Protein AF-A0A819Z743-F1 (afdb_monomer)

Secondary structure (DSSP, 8-state):
-------GGGS-GGGGGS-HHHHHHHHHHHHHHHHHHHHHHHSEEP--SSEEEEEEESTTS-HHHHHHHHHHHHH--EEEEEEEEPSS-SS--EEEEEEEEE--SSEEEEEEEEGGGPPPTTSHHHHHHHHHHHHHTSTTSEEEESS-HHHHTGGGGGG------S-EEEEHHHHHH-TTPPP--S-------------------S-----------TT-----SS-PPPPPHHHHHHHHHSEE---TTSSS-GGG-S-STT-TTTT---SSS---HHHHHHHHHHHHHHHHHHHHHHHHHHHHH-THHHHHHHS-PPP----HHHHHHHHHHHTSS--S----------------------------SS-SS--------SSSTTHHHHHHHHHHHHHHHHHHHHHHHHHHT-----EEEEEE-SSTT-HHHHHHHHHHTT-TT--EEEEEGGGTEEEEEESSHHHHHHHHHHHS--HHHHHHHHHHHHIIIIITTTS-HHHHHHHHHHHHHHHHHHHHHHHTT--S--HHHHHHHHHHHSS--

Sequence (545 aa):
MSRQTRSLSELPEYYFKLTTKQQRNWRKNTKKIQYNESLREQYAPYRPSSNIIRTHLHHQTSVETVEKLIKQAKETKIFIVDTEGQIGELINSGALIQIQFVDSINDSTIILIETNFLPAPQTTLFNKIKELCSIIFNNNNDIVSWGCVEKEFKEFHHLNLINIGNIIKYNLQFLFSNPNGKPITHPAREKREEATGCSFVCDTPGDDEFDDEFDYDDNEQPDKSNSVEPTSLQDAVVRTFNRFLDKSLTVNYWKCGIDLNLNTWRNKLFSRSRYDANIERQERNKRLQYAINDCTSVAELFFHMYPEKMNNYLITPEPEKPTSSNIIKKINNDLSDVSDDELPQIRTPRSNNNKQRTTHELIITTTQQEMNEIMSTTQPEQKQLQETTSTRKLTKQERQKIKNDKFRLKKKYKPSFQNYIRRPIYYKYDYKKIRSQLMDDNITTSHQIKINDNNDEVSIGFKSNELKERAKLRITPDSIEHMHGHVFIYYHVGFITQHDQILVIQITQRLLTTPKLYIQQFVDGTNLNECETMQTQLPNTFHHL

Nearest PDB structures (foldseek):
  8gd7-assembly1_A  TM=5.134E-01  e=6.502E-04  Homo sapiens
  6xbu-assembly1_A  TM=5.123E-01  e=8.724E-04  Homo sapiens
  2e5j-assembly1_A  TM=7.105E-01  e=3.088E+00  Homo sapiens
  6z3b-assembly1_B  TM=3.374E-01  e=2.745E+00  Mediterraneibacter gnavus

Foldseek 3Di:
DDPPDPDPVPDDPCLVVDDPVVNVVVVVVVVVVVVLVVLPVQFAADDFQADEAEAEAFPPDDLVVLVVLLVLLLLAAEKFKAWAWAPDDPQTATAWIWIWGCQAPHYIYIYIYGPLGHDDCPDPSNVSLLSSQCSNLDQRHEYEYCADPCVRCVNVVVVVSHDNDNHHYHHVLVCVLCVPDDPPVPPPPPPPDPPDPDDDPPPDDDDPPPPVPPPPPPPDDDPPPDDRDRDDLQNLCCVQPVHGQRPPPSHDRSNCPLDVVVVSLVPDDPDPDDRDPVVSNVVSVVVVSNSVSNRSSSVVSVCVVPVVVNVVNVPPPPPPPPDVVNVVVVVVVVPPDDDDDDDDDDDDDDDDDDDDDDDDDDDDDDDDPPPDPDDDDDDDDPPPPVVVVVVVVVVVVVVVVVVVVVVVVCVVPLDDFPQKDKDAAPPLDDPPVVQVVCVVLVNPAQSDWDQDNVVNMIITGDPDNVSSVVSVVSPPDPPVVVVVVVVVVVCPPPDPPDDDPVVVVVVVVVVVVVVVVVVVVVVVDDDDDCPVVVVVVVVVVVVPD

Radius of gyration: 34.97 Å; Cα contacts (8 Å, |Δi|>4): 464; chains: 1; bounding box: 100×86×84 Å

Organism: NCBI:txid433720

Solvent-accessible surface area (backbone atoms only — not comparable to full-atom values): 34038 Å² total; per-residue (Å²): 134,83,84,81,74,77,58,82,85,76,58,62,77,68,57,78,76,45,53,74,68,54,41,53,51,49,54,54,51,52,51,51,49,52,49,52,52,54,39,54,75,74,25,55,73,59,71,75,91,42,51,71,47,80,45,72,45,34,57,86,47,55,58,68,59,48,51,52,50,37,56,51,43,73,76,37,49,46,37,31,46,40,65,41,55,43,76,91,56,98,64,68,41,43,15,37,39,39,39,34,39,55,69,52,89,57,39,30,41,36,39,39,37,31,57,79,44,50,44,60,80,88,38,72,56,30,49,46,53,34,51,38,38,51,58,58,47,26,55,88,21,41,41,34,24,51,55,58,63,72,67,64,46,57,41,42,58,91,69,74,44,74,64,89,61,79,42,47,74,43,41,47,33,61,47,70,52,36,77,83,55,72,77,77,84,58,74,72,72,72,75,70,70,86,84,64,93,68,90,72,87,73,93,69,94,78,82,87,79,82,68,88,68,81,77,73,60,88,85,68,68,71,86,74,83,74,72,70,70,76,54,52,71,48,57,52,41,32,73,74,71,58,22,23,56,79,68,85,67,79,82,38,82,41,68,61,54,58,66,72,87,73,52,59,63,82,83,50,70,87,47,103,64,72,81,52,72,65,61,53,51,50,53,30,52,51,52,48,51,40,56,51,48,55,43,46,49,47,47,53,51,48,43,70,76,36,57,68,74,53,59,74,60,70,56,66,74,71,72,74,73,75,52,69,72,59,51,52,58,50,52,69,66,69,68,80,78,78,80,95,77,88,87,82,92,80,87,85,85,82,87,82,89,80,91,80,87,80,90,84,90,88,90,86,85,89,88,89,84,86,86,87,85,89,86,86,86,90,83,92,78,84,76,65,66,66,64,61,54,56,60,58,52,56,54,52,56,52,52,50,49,52,52,51,51,54,51,50,49,54,62,73,68,48,82,81,58,87,33,66,49,77,41,80,56,91,62,92,85,44,70,66,58,55,50,47,52,33,43,75,59,69,48,82,70,70,76,38,79,44,80,37,81,92,71,46,29,35,38,41,22,19,94,41,64,67,59,40,55,58,47,51,67,56,68,58,69,75,61,64,62,62,53,52,53,54,56,50,52,59,48,73,75,62,52,73,86,76,56,62,70,68,60,56,51,52,53,50,54,48,64,64,45,53,59,55,53,52,53,53,51,62,73,68,68,69,82,91,81,62,76,66,58,57,73,62,46,61,64,60,62,66,75,79,113

Mean predicted aligned error: 18.96 Å

pLDDT: mean 70.61, std 23.31, range [27.66, 98.69]

Structure (mmCIF, N/CA/C/O backbone):
data_AF-A0A819Z743-F1
#
_entry.id   AF-A0A819Z743-F1
#
loop_
_atom_site.group_PDB
_atom_site.id
_atom_site.type_symbol
_atom_site.label_atom_id
_atom_site.label_alt_id
_atom_site.label_comp_id
_atom_site.label_asym_id
_atom_site.label_entity_id
_atom_site.label_seq_id
_atom_site.pdbx_PDB_ins_code
_atom_site.Cartn_x
_atom_site.Cartn_y
_atom_site.Cartn_z
_atom_site.occupancy
_atom_site.B_iso_or_equiv
_atom_site.auth_seq_id
_atom_site.auth_comp_id
_atom_site.auth_asym_id
_atom_site.auth_atom_id
_atom_site.pdbx_PDB_model_num
ATOM 1 N N . MET A 1 1 ? 14.059 -30.498 -6.594 1.00 44.25 1 MET A N 1
ATOM 2 C CA . MET A 1 1 ? 13.773 -29.729 -7.826 1.00 44.25 1 MET A CA 1
ATOM 3 C C . MET A 1 1 ? 15.047 -29.592 -8.650 1.00 44.25 1 MET A C 1
ATOM 5 O O . MET A 1 1 ? 15.997 -28.971 -8.185 1.00 44.25 1 MET A O 1
ATOM 9 N N . SER A 1 2 ? 15.107 -30.204 -9.835 1.00 38.09 2 SER A N 1
ATOM 10 C CA . SER A 1 2 ? 16.225 -30.042 -10.775 1.00 38.09 2 SER A CA 1
ATOM 11 C C . SER A 1 2 ? 16.252 -28.607 -11.302 1.00 38.09 2 SER A C 1
ATOM 13 O O . SER A 1 2 ? 15.243 -28.128 -11.820 1.00 38.09 2 SER A O 1
ATOM 15 N N . ARG A 1 3 ? 17.387 -27.905 -11.188 1.00 44.53 3 ARG A N 1
ATOM 16 C CA . ARG A 1 3 ? 17.562 -26.580 -11.801 1.00 44.53 3 ARG A CA 1
ATOM 17 C C . ARG A 1 3 ? 17.529 -26.738 -13.323 1.00 44.53 3 ARG A C 1
ATOM 19 O O . ARG A 1 3 ? 18.558 -27.027 -13.921 1.00 44.53 3 ARG A O 1
ATOM 26 N N . GLN A 1 4 ? 16.368 -26.549 -13.949 1.00 57.16 4 GLN A N 1
ATOM 27 C CA . GLN A 1 4 ? 16.292 -26.370 -15.397 1.00 57.16 4 GLN A CA 1
ATOM 28 C C . GLN A 1 4 ? 17.042 -25.082 -15.750 1.00 57.16 4 GLN A C 1
ATOM 30 O O . GLN A 1 4 ? 16.576 -23.965 -15.517 1.00 57.16 4 GLN A O 1
ATOM 35 N N . THR A 1 5 ? 18.260 -25.229 -16.258 1.00 63.09 5 THR A N 1
ATOM 36 C CA . THR A 1 5 ? 18.993 -24.132 -16.879 1.00 63.09 5 THR A CA 1
ATOM 37 C C . THR A 1 5 ? 18.354 -23.880 -18.235 1.00 63.09 5 THR A C 1
ATOM 39 O O . THR A 1 5 ? 18.540 -24.684 -19.146 1.00 63.09 5 THR A O 1
ATOM 42 N N . ARG A 1 6 ? 17.582 -22.792 -18.370 1.00 67.31 6 ARG A N 1
ATOM 43 C CA . ARG A 1 6 ? 17.106 -22.343 -19.686 1.00 67.31 6 ARG A CA 1
ATOM 44 C C . ARG A 1 6 ? 18.287 -22.245 -20.642 1.00 67.31 6 ARG A C 1
ATOM 46 O O . ARG A 1 6 ? 19.316 -21.660 -20.286 1.00 67.31 6 ARG A O 1
ATOM 53 N N . SER A 1 7 ? 18.127 -22.820 -21.828 1.00 78.38 7 SER A N 1
ATOM 54 C CA . SER A 1 7 ? 19.129 -22.714 -22.881 1.00 78.38 7 SER A CA 1
ATOM 55 C C . SER A 1 7 ? 19.359 -21.237 -23.210 1.00 78.38 7 SER A C 1
ATOM 57 O O . SER A 1 7 ? 18.413 -20.452 -23.288 1.00 78.38 7 SER A O 1
ATOM 59 N N . LEU A 1 8 ? 20.618 -20.845 -23.432 1.00 75.94 8 LEU A N 1
ATOM 60 C CA . LEU A 1 8 ? 20.966 -19.487 -23.877 1.00 75.94 8 LEU A CA 1
ATOM 61 C C . LEU A 1 8 ? 20.253 -19.103 -25.186 1.00 75.94 8 LEU A C 1
ATOM 63 O O . LEU A 1 8 ? 20.073 -17.915 -25.441 1.00 75.94 8 LEU A O 1
ATOM 67 N N . SER A 1 9 ? 19.811 -20.092 -25.970 1.00 79.69 9 SER A N 1
ATOM 68 C CA . SER A 1 9 ? 19.040 -19.904 -27.203 1.00 79.69 9 SER A CA 1
ATOM 69 C C . SER A 1 9 ? 17.601 -19.412 -26.989 1.00 79.69 9 SER A C 1
ATOM 71 O O . SER A 1 9 ? 16.976 -18.981 -27.948 1.00 79.69 9 SER A O 1
ATOM 73 N N . GLU A 1 10 ? 17.060 -19.462 -25.768 1.00 86.25 10 GLU A N 1
ATOM 74 C CA . GLU A 1 10 ? 15.682 -19.033 -25.456 1.00 86.25 10 GLU A CA 1
ATOM 75 C C . GLU A 1 10 ? 15.589 -17.570 -24.986 1.00 86.25 10 GLU A C 1
ATOM 77 O O . GLU A 1 10 ? 14.507 -17.081 -24.651 1.00 86.25 10 GLU A O 1
ATOM 82 N N . LEU A 1 11 ? 16.718 -16.860 -24.897 1.00 88.94 11 LEU A N 1
ATOM 83 C CA . LEU A 1 11 ? 16.730 -15.461 -24.478 1.00 88.94 11 LEU A CA 1
ATOM 84 C C . LEU A 1 11 ? 16.391 -14.547 -25.666 1.00 88.94 11 LEU A C 1
ATOM 86 O O . LEU A 1 11 ? 16.956 -14.722 -26.745 1.00 88.94 11 LEU A O 1
ATOM 90 N N . PRO A 1 12 ? 15.510 -13.545 -25.489 1.00 88.69 12 PRO A N 1
ATOM 91 C CA . PRO A 1 12 ? 15.138 -12.650 -26.577 1.00 88.69 12 PRO A CA 1
ATOM 92 C C . PRO A 1 12 ? 16.339 -11.810 -27.030 1.00 88.69 12 PRO A C 1
ATOM 94 O O . PRO A 1 12 ? 17.154 -11.395 -26.210 1.00 88.69 12 PRO A O 1
ATOM 97 N N . GLU A 1 13 ? 16.434 -11.495 -28.322 1.00 89.50 13 GLU A N 1
ATOM 98 C CA . GLU A 1 13 ? 17.623 -10.867 -28.926 1.00 89.50 13 GLU A CA 1
ATOM 99 C C . GLU A 1 13 ? 18.039 -9.544 -28.247 1.00 89.50 13 GLU A C 1
ATOM 101 O O . GLU A 1 13 ? 19.226 -9.257 -28.073 1.00 89.50 13 GLU A O 1
ATOM 106 N N . TYR A 1 14 ? 17.070 -8.749 -27.776 1.00 89.56 14 TYR A N 1
ATOM 107 C CA . TYR A 1 14 ? 17.351 -7.493 -27.073 1.00 89.56 14 TYR A CA 1
ATOM 108 C C . TYR A 1 14 ? 18.075 -7.697 -25.733 1.00 89.56 14 TYR A C 1
ATOM 110 O O . TYR A 1 14 ? 18.752 -6.781 -25.271 1.00 89.56 14 TYR A O 1
ATOM 118 N N . TYR A 1 15 ? 17.970 -8.877 -25.109 1.00 91.88 15 TYR A N 1
ATOM 119 C CA . TYR A 1 15 ? 18.638 -9.190 -23.844 1.00 91.88 15 TYR A CA 1
ATOM 120 C C . TYR A 1 15 ? 20.160 -9.038 -23.966 1.00 91.88 15 TYR A C 1
ATOM 122 O O . TYR A 1 15 ? 20.806 -8.502 -23.066 1.00 91.88 15 TYR A O 1
ATOM 130 N N . PHE A 1 16 ? 20.731 -9.437 -25.106 1.00 91.44 16 PHE A N 1
ATOM 131 C CA . PHE A 1 16 ? 22.169 -9.339 -25.367 1.00 91.44 16 PHE A CA 1
ATOM 132 C C . PHE A 1 16 ? 22.648 -7.895 -25.574 1.00 91.44 16 PHE A C 1
ATOM 134 O O . PHE A 1 16 ? 23.840 -7.627 -25.451 1.00 91.44 16 PHE A O 1
ATOM 141 N N . LYS A 1 17 ? 21.726 -6.956 -25.825 1.00 92.44 17 LYS A N 1
ATOM 142 C CA . LYS A 1 17 ? 22.008 -5.515 -25.937 1.00 92.44 17 LYS A CA 1
ATOM 143 C C . LYS A 1 17 ? 21.979 -4.798 -24.577 1.00 92.44 17 LYS A C 1
ATOM 145 O O . LYS A 1 17 ? 22.371 -3.638 -24.495 1.00 92.44 17 LYS A O 1
ATOM 150 N N . LEU A 1 18 ? 21.515 -5.462 -23.512 1.00 90.62 18 LEU A N 1
ATOM 151 C CA . LEU A 1 18 ? 21.447 -4.901 -22.159 1.00 90.62 18 LEU A CA 1
ATOM 152 C C . LEU A 1 18 ? 22.815 -4.927 -21.461 1.00 90.62 18 LEU A C 1
ATOM 154 O O . LEU A 1 18 ? 23.606 -5.852 -21.654 1.00 90.62 18 LEU A O 1
ATOM 158 N N . THR A 1 19 ? 23.059 -3.968 -20.563 1.00 92.25 19 THR A N 1
ATOM 159 C CA . THR A 1 19 ? 24.231 -3.991 -19.669 1.00 92.25 19 THR A CA 1
ATOM 160 C C . THR A 1 19 ? 24.173 -5.182 -18.706 1.00 92.25 19 THR A C 1
ATOM 162 O O . THR A 1 19 ? 23.094 -5.674 -18.381 1.00 92.25 19 THR A O 1
ATO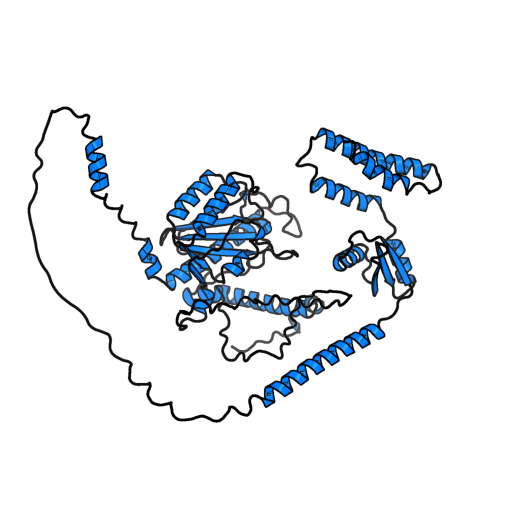M 165 N N . THR A 1 20 ? 25.309 -5.618 -18.153 1.00 90.31 20 THR A N 1
ATOM 166 C CA . THR A 1 20 ? 25.361 -6.740 -17.191 1.00 90.31 20 THR A CA 1
ATOM 167 C C . THR A 1 20 ? 24.422 -6.546 -15.990 1.00 90.31 20 THR A C 1
ATOM 169 O O . THR A 1 20 ? 23.771 -7.493 -15.543 1.00 90.31 20 THR A O 1
ATOM 172 N N . LYS A 1 21 ? 24.288 -5.307 -15.489 1.00 89.62 21 LYS A N 1
ATOM 173 C CA . LYS A 1 21 ? 23.361 -4.952 -14.397 1.00 89.62 21 LYS A CA 1
ATOM 174 C C . LYS A 1 21 ? 21.901 -5.121 -14.830 1.00 89.62 21 LYS A C 1
ATOM 176 O O . LYS A 1 21 ? 21.124 -5.771 -14.132 1.00 89.62 21 LYS A O 1
ATOM 181 N N . GLN A 1 22 ? 21.545 -4.609 -16.008 1.00 87.62 22 GLN A N 1
ATOM 182 C CA . GLN A 1 22 ? 20.205 -4.763 -16.588 1.00 87.62 22 GLN A CA 1
ATOM 183 C C . GLN A 1 22 ? 19.868 -6.233 -16.862 1.00 87.62 22 GLN A C 1
ATOM 185 O O . GLN A 1 22 ? 18.775 -6.679 -16.536 1.00 87.62 22 GLN A O 1
ATOM 190 N N . GLN A 1 23 ? 20.821 -7.005 -17.378 1.00 88.88 23 GLN A N 1
ATOM 191 C CA . GLN A 1 23 ? 20.703 -8.444 -17.592 1.00 88.88 23 GLN A CA 1
ATOM 192 C C . GLN A 1 23 ? 20.433 -9.211 -16.288 1.00 88.88 23 GLN A C 1
ATOM 194 O O . GLN A 1 23 ? 19.516 -10.035 -16.225 1.00 88.88 23 GLN A O 1
ATOM 199 N N . ARG A 1 24 ? 21.184 -8.918 -15.213 1.00 89.44 24 ARG A N 1
ATOM 200 C CA . ARG A 1 24 ? 20.967 -9.511 -13.879 1.00 89.44 24 ARG A CA 1
ATOM 201 C C . ARG A 1 24 ? 19.571 -9.183 -13.348 1.00 89.44 24 ARG A C 1
ATOM 203 O O . ARG A 1 24 ? 18.883 -10.084 -12.869 1.00 89.44 24 ARG A O 1
ATOM 210 N N . ASN A 1 25 ? 19.145 -7.926 -13.462 1.00 85.19 25 ASN A N 1
ATOM 211 C CA . ASN A 1 25 ? 17.813 -7.486 -13.039 1.00 85.19 25 ASN A CA 1
ATOM 212 C C . ASN A 1 25 ? 16.708 -8.148 -13.868 1.00 85.19 25 ASN A C 1
ATOM 214 O O . ASN A 1 25 ? 15.745 -8.655 -13.301 1.00 85.19 25 ASN A O 1
ATOM 218 N N . TRP A 1 26 ? 16.883 -8.238 -15.188 1.00 88.62 26 TRP A N 1
ATOM 219 C CA . TRP A 1 26 ? 15.945 -8.919 -16.076 1.00 88.62 26 TRP A CA 1
ATOM 220 C C . TRP A 1 26 ? 15.785 -10.393 -15.698 1.00 88.62 26 TRP A C 1
ATOM 222 O O . TRP A 1 26 ? 14.660 -10.865 -15.559 1.00 88.62 26 TRP A O 1
ATOM 232 N N . ARG A 1 27 ? 16.886 -11.117 -15.442 1.00 89.19 27 ARG A N 1
ATOM 233 C CA . ARG A 1 27 ? 16.828 -12.522 -14.994 1.00 89.19 27 ARG A CA 1
ATOM 234 C C . ARG A 1 27 ? 16.106 -12.666 -13.656 1.00 89.19 27 ARG A C 1
ATOM 236 O O . ARG A 1 27 ? 15.300 -13.579 -13.506 1.00 89.19 27 ARG A O 1
ATOM 243 N N . LYS A 1 28 ? 16.385 -11.782 -12.690 1.00 88.06 28 LYS A N 1
ATOM 244 C CA . LYS A 1 28 ? 15.701 -11.775 -11.386 1.00 88.06 28 LYS A CA 1
ATOM 245 C C . LYS A 1 28 ? 14.195 -11.550 -11.553 1.00 88.06 28 LYS A C 1
ATOM 247 O O . LYS A 1 28 ? 13.414 -12.332 -11.025 1.00 88.06 28 LYS A O 1
ATOM 252 N N . ASN A 1 29 ? 13.798 -10.542 -12.326 1.00 84.38 29 ASN A N 1
ATOM 253 C CA . ASN A 1 29 ? 12.389 -10.226 -12.565 1.00 84.38 29 ASN A CA 1
ATOM 254 C C . ASN A 1 29 ? 11.681 -11.340 -13.340 1.00 84.38 29 ASN A C 1
ATOM 256 O O . ASN A 1 29 ? 10.586 -11.736 -12.969 1.00 84.38 29 ASN A O 1
ATOM 260 N N . THR A 1 30 ? 12.333 -11.912 -14.351 1.00 86.88 30 THR A N 1
ATOM 261 C CA . THR A 1 30 ? 11.787 -13.031 -15.131 1.00 86.88 30 THR A CA 1
ATOM 262 C C . THR A 1 30 ? 11.536 -14.256 -14.254 1.00 86.88 30 THR A C 1
ATOM 264 O O . THR A 1 30 ? 10.489 -14.881 -14.373 1.00 86.88 30 THR A O 1
ATOM 267 N N . LYS A 1 31 ? 12.451 -14.574 -13.326 1.00 89.00 31 LYS A N 1
ATOM 268 C CA . LYS A 1 31 ? 12.237 -15.647 -12.343 1.00 89.00 31 LYS A CA 1
ATOM 269 C C . LYS A 1 31 ? 11.065 -15.353 -11.407 1.00 89.00 31 LYS A C 1
ATOM 271 O O . LYS A 1 31 ? 10.288 -16.257 -11.142 1.00 89.00 31 LYS A O 1
ATOM 276 N N . LYS A 1 32 ? 10.918 -14.108 -10.937 1.00 88.25 32 LYS A N 1
ATOM 277 C CA . LYS A 1 32 ? 9.764 -13.697 -10.118 1.00 88.25 32 LYS A CA 1
ATOM 278 C C . LYS A 1 32 ? 8.444 -13.833 -10.882 1.00 88.25 32 LYS A C 1
ATOM 280 O O . LYS A 1 32 ? 7.481 -14.337 -10.327 1.00 88.25 32 LYS A O 1
ATOM 285 N N . ILE A 1 33 ? 8.415 -13.434 -12.155 1.00 87.00 33 ILE A N 1
ATOM 286 C CA . ILE A 1 33 ? 7.234 -13.582 -13.019 1.00 87.00 33 ILE A CA 1
ATOM 287 C C . ILE A 1 33 ? 6.896 -15.063 -13.200 1.00 87.00 33 ILE A C 1
ATOM 289 O O . ILE A 1 33 ? 5.765 -15.451 -12.961 1.00 87.00 33 ILE A O 1
ATOM 293 N N . GLN A 1 34 ? 7.873 -15.903 -13.550 1.00 90.19 34 GLN A N 1
ATOM 294 C CA . GLN A 1 34 ? 7.658 -17.350 -13.687 1.00 90.19 34 GLN A CA 1
ATOM 295 C C . GLN A 1 34 ? 7.161 -17.991 -12.396 1.00 90.19 34 GLN A C 1
ATOM 297 O O . GLN A 1 34 ? 6.285 -18.845 -12.441 1.00 90.19 34 GLN A O 1
ATOM 302 N N . TYR A 1 35 ? 7.715 -17.575 -11.258 1.00 91.69 35 TYR A N 1
ATOM 303 C CA . TYR A 1 35 ? 7.264 -18.035 -9.955 1.00 91.69 35 TYR A CA 1
ATOM 304 C C . TYR A 1 35 ? 5.800 -17.650 -9.710 1.00 91.69 35 TYR A C 1
ATOM 306 O O . TYR A 1 35 ? 4.987 -18.528 -9.436 1.00 91.69 35 TYR A O 1
ATOM 314 N N . ASN A 1 36 ? 5.439 -16.381 -9.931 1.00 90.31 36 ASN A N 1
ATOM 315 C CA . ASN A 1 36 ? 4.053 -15.918 -9.849 1.00 90.31 36 ASN A CA 1
ATOM 316 C C . ASN A 1 36 ? 3.116 -16.715 -10.768 1.00 90.31 36 ASN A C 1
ATOM 318 O O . ASN A 1 36 ? 2.070 -17.154 -10.307 1.00 90.31 36 ASN A O 1
ATOM 322 N N . GLU A 1 37 ? 3.484 -16.935 -12.034 1.00 92.12 37 GLU A N 1
ATOM 323 C CA . GLU A 1 37 ? 2.665 -17.733 -12.960 1.00 92.12 37 GLU A CA 1
ATOM 324 C C . GLU A 1 37 ? 2.521 -19.182 -12.480 1.00 92.12 37 GLU A C 1
ATOM 326 O O . GLU A 1 37 ? 1.418 -19.717 -12.470 1.00 92.12 37 GLU A O 1
ATOM 331 N N . SER A 1 38 ? 3.600 -19.797 -11.981 1.00 95.25 38 SER A N 1
ATOM 332 C CA . SER A 1 38 ? 3.536 -21.166 -11.458 1.00 95.25 38 SER A CA 1
ATOM 333 C C . SER A 1 38 ? 2.614 -21.293 -10.243 1.00 95.25 38 SER A C 1
ATOM 335 O O . SER A 1 38 ? 1.888 -22.275 -10.124 1.00 95.25 38 SER A O 1
ATOM 337 N N . LEU A 1 39 ? 2.590 -20.287 -9.361 1.00 94.81 39 LEU A N 1
ATOM 338 C CA . LEU A 1 39 ? 1.661 -20.251 -8.234 1.00 94.81 39 LEU A CA 1
ATOM 339 C C . LEU A 1 39 ? 0.224 -19.984 -8.702 1.00 94.81 39 LEU A C 1
ATOM 341 O O . LEU A 1 39 ? -0.706 -20.588 -8.174 1.00 94.81 39 LEU A O 1
ATOM 345 N N . ARG A 1 40 ? 0.035 -19.117 -9.703 1.00 95.81 40 ARG A N 1
ATOM 346 C CA . ARG A 1 40 ? -1.276 -18.827 -10.302 1.00 95.81 40 ARG A CA 1
ATOM 347 C C . ARG A 1 40 ? -1.912 -20.071 -10.928 1.00 95.81 40 ARG A C 1
ATOM 349 O O . ARG A 1 40 ? -3.123 -20.233 -10.841 1.00 95.81 40 ARG A O 1
ATOM 356 N N . GLU A 1 41 ? -1.112 -20.932 -11.552 1.00 96.75 41 GLU A N 1
ATOM 357 C CA . GLU A 1 41 ? -1.570 -22.206 -12.122 1.00 96.75 41 GLU A CA 1
ATOM 358 C C . GLU A 1 41 ? -1.926 -23.242 -11.042 1.00 96.75 41 GLU A C 1
ATOM 360 O O . GLU A 1 41 ? -2.831 -24.050 -11.239 1.00 96.75 41 GLU A O 1
ATOM 365 N N . GLN A 1 42 ? -1.222 -23.230 -9.905 1.00 97.81 42 GLN A N 1
ATOM 366 C CA . GLN A 1 42 ? -1.363 -24.243 -8.850 1.00 97.81 42 GLN A CA 1
ATOM 367 C C . GLN A 1 42 ? -2.438 -23.912 -7.809 1.00 97.81 42 GLN A C 1
ATOM 369 O O . GLN A 1 42 ? -3.054 -24.826 -7.260 1.00 97.81 42 GLN A O 1
ATOM 374 N N . TYR A 1 43 ? -2.666 -22.631 -7.516 1.00 97.62 43 TYR A N 1
ATOM 375 C CA . TYR A 1 43 ? -3.509 -22.196 -6.404 1.00 97.62 43 TYR A CA 1
ATOM 376 C C . TYR A 1 43 ? -4.636 -21.276 -6.875 1.00 97.62 43 TYR A C 1
ATOM 378 O O . TYR A 1 43 ? -4.466 -20.441 -7.761 1.00 97.62 43 TYR A O 1
ATOM 386 N N . ALA A 1 44 ? -5.800 -21.385 -6.231 1.00 97.81 44 ALA A N 1
ATOM 387 C CA . ALA A 1 44 ? -6.919 -20.483 -6.487 1.00 97.81 44 ALA A CA 1
ATOM 388 C C . ALA A 1 44 ? -6.544 -19.031 -6.128 1.00 97.81 44 ALA A C 1
ATOM 390 O O . ALA A 1 44 ? -5.805 -18.821 -5.163 1.00 97.81 44 ALA A O 1
ATOM 391 N N . PRO A 1 45 ? -7.060 -18.015 -6.846 1.00 97.69 45 PRO A N 1
ATOM 392 C CA . PRO A 1 45 ? -6.745 -16.624 -6.547 1.00 97.69 45 PRO A CA 1
ATOM 393 C C . PRO A 1 45 ? -7.213 -16.248 -5.138 1.00 97.69 45 PRO A C 1
ATOM 395 O O . PRO A 1 45 ? -8.314 -16.611 -4.716 1.00 97.69 45 PRO A O 1
ATOM 398 N N . TYR A 1 46 ? -6.384 -15.488 -4.428 1.00 97.94 46 TYR A N 1
ATOM 399 C CA . TYR A 1 46 ? -6.724 -14.941 -3.126 1.00 97.94 46 TYR A CA 1
ATOM 400 C C . TYR A 1 46 ? -7.936 -14.010 -3.241 1.00 97.94 46 TYR A C 1
ATOM 402 O O . TYR A 1 46 ? -8.026 -13.170 -4.141 1.00 97.94 46 TYR A O 1
ATOM 410 N N . ARG A 1 47 ? -8.877 -14.188 -2.315 1.00 96.50 47 ARG A N 1
ATOM 411 C CA . ARG A 1 47 ? -10.051 -13.341 -2.133 1.00 96.50 47 ARG A CA 1
ATOM 412 C C . ARG A 1 47 ? -10.225 -13.101 -0.634 1.00 96.50 47 ARG A C 1
ATOM 414 O O . ARG A 1 47 ? -10.200 -14.100 0.089 1.00 96.50 47 ARG A O 1
ATOM 421 N N . PRO A 1 48 ? -10.418 -11.848 -0.191 1.00 95.00 48 PRO A N 1
ATOM 422 C CA . PRO A 1 48 ? -10.674 -11.552 1.212 1.00 95.00 48 PRO A CA 1
ATOM 423 C C . PRO A 1 48 ? -11.902 -12.319 1.712 1.00 95.00 48 PRO A C 1
ATOM 425 O O . PRO A 1 48 ? -12.872 -12.484 0.965 1.00 95.00 48 PRO A O 1
ATOM 428 N N . SER A 1 49 ? -11.866 -12.801 2.952 1.00 92.69 49 SER A N 1
ATOM 429 C CA . SER A 1 49 ? -13.000 -13.467 3.596 1.00 92.69 49 SER A CA 1
ATOM 430 C C . SER A 1 49 ? -14.054 -12.486 4.101 1.00 92.69 49 SER A C 1
ATOM 432 O O . SER A 1 49 ? -15.221 -12.858 4.198 1.00 92.69 49 SER A O 1
ATOM 434 N N . SER A 1 50 ? -13.655 -11.257 4.431 1.00 90.44 50 SER A N 1
ATOM 435 C CA . SER A 1 50 ? -14.542 -10.216 4.948 1.00 90.44 50 SER A CA 1
ATOM 436 C C . SER A 1 50 ? -15.127 -9.335 3.842 1.00 90.44 50 SER A C 1
ATOM 438 O O . SER A 1 50 ? -14.571 -9.177 2.750 1.00 90.44 50 SER A O 1
ATOM 440 N N . ASN A 1 51 ? -16.267 -8.723 4.148 1.00 93.00 51 ASN A N 1
ATOM 441 C CA . ASN A 1 51 ? -16.834 -7.650 3.356 1.00 93.00 51 ASN A CA 1
ATOM 442 C C . ASN A 1 51 ? -15.980 -6.398 3.545 1.00 93.00 51 ASN A C 1
ATOM 444 O O . ASN A 1 51 ? -15.902 -5.827 4.634 1.00 93.00 51 ASN A O 1
ATOM 448 N N . ILE A 1 52 ? -15.344 -5.963 2.460 1.00 95.44 52 ILE A N 1
ATOM 449 C CA . ILE A 1 52 ? -14.487 -4.783 2.469 1.00 95.44 52 ILE A CA 1
ATOM 450 C C . ILE A 1 52 ? -15.260 -3.568 1.957 1.00 95.44 52 ILE A C 1
ATOM 452 O O . ILE A 1 52 ? -15.554 -3.457 0.760 1.00 95.44 52 ILE A O 1
ATOM 456 N N . ILE A 1 53 ? -15.528 -2.619 2.853 1.00 96.75 53 ILE A N 1
ATOM 457 C CA . ILE A 1 53 ? -15.936 -1.260 2.484 1.00 96.75 53 ILE A CA 1
ATOM 458 C C . ILE A 1 53 ? -14.684 -0.505 2.040 1.00 96.75 53 ILE A C 1
ATOM 460 O O . ILE A 1 53 ? -13.632 -0.600 2.662 1.00 96.75 53 ILE A O 1
ATOM 464 N N . ARG A 1 54 ? -14.772 0.223 0.927 1.00 96.69 54 ARG A N 1
ATOM 465 C CA . ARG A 1 54 ? -13.619 0.866 0.284 1.00 96.69 54 ARG A CA 1
ATOM 466 C C . ARG A 1 54 ? -13.837 2.365 0.232 1.00 96.69 54 ARG A C 1
ATOM 468 O O . ARG A 1 54 ? -14.848 2.799 -0.318 1.00 96.69 54 ARG A O 1
ATOM 475 N N . THR A 1 55 ? -12.875 3.130 0.736 1.00 97.94 55 THR A N 1
ATOM 476 C CA . THR A 1 55 ? -12.955 4.594 0.759 1.00 97.94 55 THR A CA 1
ATOM 477 C C . THR A 1 55 ? -11.655 5.214 0.260 1.00 97.94 55 THR A C 1
ATOM 479 O O . THR A 1 55 ? -10.586 4.965 0.813 1.00 97.94 55 THR A O 1
ATOM 482 N N . HIS A 1 56 ? -11.743 6.050 -0.775 1.00 98.06 56 HIS A N 1
ATOM 483 C CA . HIS A 1 56 ? -10.604 6.801 -1.305 1.00 98.06 56 HIS A CA 1
ATOM 484 C C . HIS A 1 56 ? -10.478 8.161 -0.602 1.00 98.06 56 HIS A C 1
ATOM 486 O O . HIS A 1 56 ? -11.464 8.891 -0.446 1.00 98.06 56 HIS A O 1
ATOM 492 N N . LEU A 1 57 ? -9.258 8.513 -0.184 1.00 98.12 57 LEU A N 1
ATOM 493 C CA . LEU A 1 57 ? -8.926 9.823 0.377 1.00 98.12 57 LEU A CA 1
ATOM 494 C C . LEU A 1 57 ? -8.041 10.613 -0.584 1.00 98.12 57 LEU A C 1
ATOM 496 O O . LEU A 1 57 ? -6.899 10.243 -0.860 1.00 98.12 57 LEU A O 1
ATOM 500 N N . HIS A 1 58 ? -8.590 11.726 -1.060 1.00 97.38 58 HIS A N 1
ATOM 501 C CA . HIS A 1 58 ? -7.971 12.671 -1.988 1.00 97.38 58 HIS A CA 1
ATOM 502 C C . HIS A 1 58 ? -8.725 14.017 -1.953 1.00 97.38 58 HIS A C 1
ATOM 504 O O . HIS A 1 58 ? -9.686 14.186 -1.205 1.00 97.38 58 HIS A O 1
ATOM 510 N N . HIS A 1 59 ? -8.344 14.986 -2.785 1.00 97.50 59 HIS A N 1
ATOM 511 C CA . HIS A 1 59 ? -8.892 16.347 -2.785 1.00 97.50 59 HIS A CA 1
ATOM 512 C C . HIS A 1 59 ? -10.388 16.456 -3.128 1.00 97.50 59 HIS A C 1
ATOM 514 O O . HIS A 1 59 ? -10.993 17.477 -2.817 1.00 97.50 59 HIS A O 1
ATOM 520 N N . GLN A 1 60 ? -10.990 15.436 -3.751 1.00 97.56 60 GLN A N 1
ATOM 521 C CA . GLN A 1 60 ? -12.436 15.392 -4.026 1.00 97.56 60 GLN A CA 1
ATOM 522 C C . GLN A 1 60 ? -13.250 14.727 -2.902 1.00 97.56 60 GLN A C 1
ATOM 524 O O . GLN A 1 60 ? -14.475 14.668 -2.985 1.00 97.56 60 GLN A O 1
ATOM 529 N N . THR A 1 61 ? -12.600 14.198 -1.862 1.00 98.06 61 THR A N 1
ATOM 530 C CA . THR A 1 61 ? -13.299 13.539 -0.754 1.00 98.06 61 THR A CA 1
ATOM 531 C C . THR A 1 61 ? -14.020 14.586 0.095 1.00 98.06 61 THR A C 1
ATOM 533 O O . THR A 1 61 ? -13.461 15.637 0.399 1.00 98.06 61 THR A O 1
ATOM 536 N N . SER A 1 62 ? -15.262 14.322 0.508 1.00 98.19 62 SER A N 1
ATOM 537 C CA . SER A 1 62 ? -15.982 15.253 1.381 1.00 98.19 62 SER A CA 1
ATOM 538 C C . SER A 1 62 ? -15.440 15.221 2.814 1.00 98.19 62 SER A C 1
ATOM 540 O O . SER A 1 62 ? -15.033 14.172 3.318 1.00 98.19 62 SER A O 1
ATOM 542 N N . VAL A 1 63 ? -15.493 16.365 3.505 1.00 98.56 63 VAL A N 1
ATOM 543 C CA . VAL A 1 63 ? -15.131 16.462 4.932 1.00 98.56 63 VAL A CA 1
ATOM 544 C C . VAL A 1 63 ? -15.974 15.503 5.779 1.00 98.56 63 VAL A C 1
ATOM 546 O O . VAL A 1 63 ? -15.424 14.798 6.616 1.00 98.56 63 VAL A O 1
ATOM 549 N N . GLU A 1 64 ? -17.272 15.391 5.486 1.00 98.56 64 GLU A N 1
ATOM 550 C CA . GLU A 1 64 ? -18.194 14.466 6.160 1.00 98.56 64 GLU A CA 1
ATOM 551 C C . GLU A 1 64 ? -17.727 13.002 6.068 1.00 98.56 64 GLU A C 1
ATOM 553 O O . GLU A 1 64 ? -17.819 12.250 7.037 1.00 98.56 64 GLU A O 1
ATOM 558 N N . THR A 1 65 ? -17.187 12.588 4.916 1.00 98.44 65 THR A N 1
ATOM 559 C CA . THR A 1 65 ? -16.648 11.229 4.747 1.00 98.44 65 THR A CA 1
ATOM 560 C C . THR A 1 65 ? -15.455 11.005 5.672 1.00 98.44 65 THR A C 1
ATOM 562 O O . THR A 1 65 ? -15.382 9.980 6.345 1.00 98.44 65 THR A O 1
ATOM 565 N N . VAL A 1 66 ? -14.542 11.978 5.762 1.00 98.69 66 VAL A N 1
ATOM 566 C CA . VAL A 1 66 ? -13.376 11.888 6.654 1.00 98.69 66 VAL A CA 1
ATOM 567 C C . VAL A 1 66 ? -13.798 11.910 8.124 1.00 98.69 66 VAL A C 1
ATOM 569 O O . VAL A 1 66 ? -13.236 11.174 8.926 1.00 98.69 66 VAL A O 1
ATOM 572 N N . GLU A 1 67 ? -14.821 12.679 8.493 1.00 98.62 67 GLU A N 1
ATOM 573 C CA . GLU A 1 67 ? -15.361 12.700 9.859 1.00 98.62 67 GLU A CA 1
ATOM 574 C C . GLU A 1 67 ? -16.000 11.366 10.266 1.00 98.62 67 GLU A C 1
ATOM 576 O O . GLU A 1 67 ? -15.800 10.911 11.396 1.00 98.62 67 GLU A O 1
ATOM 581 N N . LYS A 1 68 ? -16.698 10.692 9.342 1.00 98.31 68 LYS A N 1
ATOM 582 C CA . LYS A 1 68 ? -17.193 9.321 9.560 1.00 98.31 68 LYS A CA 1
ATOM 583 C C . LYS A 1 68 ? -16.039 8.350 9.811 1.00 98.31 68 LYS A C 1
ATOM 585 O O . LYS A 1 68 ? -16.090 7.593 10.777 1.00 98.31 68 LYS A O 1
ATOM 590 N N . LEU A 1 69 ? -14.975 8.433 9.010 1.00 98.38 69 LEU A N 1
ATOM 591 C CA . LEU A 1 69 ? -13.772 7.617 9.202 1.00 98.38 69 LEU A CA 1
ATOM 592 C C . LEU A 1 69 ? -13.055 7.943 10.517 1.00 98.38 69 LEU A C 1
ATOM 594 O O . LEU A 1 69 ? -12.564 7.036 11.172 1.00 98.38 69 LEU A O 1
ATOM 598 N N . ILE A 1 70 ? -13.023 9.207 10.946 1.00 98.44 70 ILE A N 1
ATOM 599 C CA . ILE A 1 70 ? -12.470 9.608 12.250 1.00 98.44 70 ILE A CA 1
ATOM 600 C C . ILE A 1 70 ? -13.256 8.964 13.391 1.00 98.44 70 ILE A C 1
ATOM 602 O O . ILE A 1 70 ? -12.654 8.468 14.342 1.00 98.44 70 ILE A O 1
ATOM 606 N N . LYS A 1 71 ? -14.593 8.970 13.318 1.00 97.62 71 LYS A N 1
ATOM 607 C CA . LYS A 1 71 ? -15.433 8.311 14.324 1.00 97.62 71 LYS A CA 1
ATOM 608 C C . LYS A 1 71 ? -15.120 6.814 14.389 1.00 97.62 71 LYS A C 1
ATOM 610 O O . LYS A 1 71 ? -14.853 6.303 15.469 1.00 97.62 71 LYS A O 1
ATOM 615 N N . GLN A 1 72 ? -15.062 6.158 13.236 1.00 96.38 72 GLN A N 1
ATOM 616 C CA . GLN A 1 72 ? -14.743 4.737 13.134 1.00 96.38 72 GLN A CA 1
ATOM 617 C C . GLN A 1 72 ? -13.321 4.413 13.627 1.00 96.38 72 GLN A C 1
ATOM 619 O O . GLN A 1 72 ? -13.119 3.466 14.383 1.00 96.38 72 GLN A O 1
ATOM 624 N N . ALA A 1 73 ? -12.332 5.245 13.292 1.00 96.69 73 ALA A N 1
ATOM 625 C CA . ALA A 1 73 ? -10.951 5.085 13.743 1.00 96.69 73 ALA A CA 1
ATOM 626 C C . ALA A 1 73 ? -10.806 5.216 15.267 1.00 96.69 73 ALA A C 1
ATOM 628 O O . ALA A 1 73 ? -9.927 4.590 15.843 1.00 96.69 73 ALA A O 1
ATOM 629 N N . LYS A 1 74 ? -11.663 5.997 15.940 1.00 96.00 74 LYS A N 1
ATOM 630 C CA . LYS A 1 74 ? -11.684 6.084 17.415 1.00 96.00 74 LYS A CA 1
ATOM 631 C C . LYS A 1 74 ? -12.212 4.811 18.080 1.00 96.00 74 LYS A C 1
ATOM 633 O O . LYS A 1 74 ? -11.884 4.555 19.234 1.00 96.00 74 LYS A O 1
ATOM 638 N N . GLU A 1 75 ? -13.037 4.050 17.371 1.00 94.31 75 GLU A N 1
ATOM 639 C CA . GLU A 1 75 ? -13.607 2.778 17.830 1.00 94.31 75 GLU A CA 1
ATOM 640 C C . GLU A 1 75 ? -12.703 1.586 17.448 1.00 94.31 75 GLU A C 1
ATOM 642 O O . GLU A 1 75 ? -12.779 0.520 18.058 1.00 94.31 75 GLU A O 1
ATOM 647 N N . THR A 1 76 ? -11.790 1.786 16.491 1.00 93.81 76 THR A N 1
ATOM 648 C CA . THR A 1 76 ? -10.852 0.777 15.984 1.00 93.81 76 THR A CA 1
ATOM 649 C C . THR A 1 76 ? -9.535 0.793 16.763 1.00 93.81 76 THR A C 1
ATOM 651 O O . THR A 1 76 ? -8.955 1.846 17.009 1.00 93.81 76 THR A O 1
ATOM 654 N N . LYS A 1 77 ? -9.020 -0.390 17.117 1.00 93.56 77 LYS A N 1
ATOM 655 C CA . LYS A 1 77 ? -7.749 -0.544 17.854 1.00 93.56 77 LYS A CA 1
ATOM 656 C C . LYS A 1 77 ? -6.620 -1.174 17.042 1.00 93.56 77 LYS A C 1
ATOM 658 O O . LYS A 1 77 ? -5.457 -0.931 17.350 1.00 93.56 77 LYS A O 1
ATOM 663 N N . ILE A 1 78 ? -6.950 -2.015 16.061 1.00 95.06 78 ILE A N 1
ATOM 664 C CA . ILE A 1 78 ? -5.975 -2.694 15.204 1.00 95.06 78 ILE A CA 1
ATO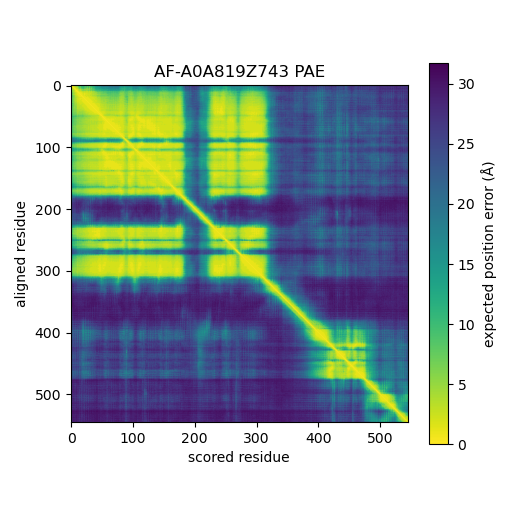M 665 C C . ILE A 1 78 ? -6.103 -2.120 13.800 1.00 95.06 78 ILE A C 1
ATOM 667 O O . ILE A 1 78 ? -7.187 -2.140 13.215 1.00 95.06 78 ILE A O 1
ATOM 671 N N . PHE A 1 79 ? -4.983 -1.660 13.256 1.00 97.06 79 PHE A N 1
ATOM 672 C CA . PHE A 1 79 ? -4.900 -1.179 11.887 1.00 97.06 79 PHE A CA 1
ATOM 673 C C . PHE A 1 79 ? -3.864 -1.986 11.125 1.00 97.06 79 PHE A C 1
ATOM 675 O O . PHE A 1 79 ? -2.746 -2.197 11.600 1.00 97.06 79 PHE A O 1
ATOM 682 N N . ILE A 1 80 ? -4.234 -2.409 9.923 1.00 97.81 80 ILE A N 1
ATOM 683 C CA . ILE A 1 80 ? -3.309 -3.063 9.002 1.00 97.81 80 ILE A CA 1
ATOM 684 C C . ILE A 1 80 ? -2.856 -2.021 7.996 1.00 97.81 80 ILE A C 1
ATOM 686 O O . ILE A 1 80 ? -3.695 -1.340 7.408 1.00 97.81 80 ILE A O 1
ATOM 690 N N . VAL A 1 81 ? -1.549 -1.873 7.820 1.00 97.81 81 VAL A N 1
ATOM 691 C CA . VAL A 1 81 ? -0.970 -0.859 6.940 1.00 97.81 81 VAL A CA 1
ATOM 692 C C . VAL A 1 81 ? -0.091 -1.495 5.880 1.00 97.81 81 VAL A C 1
ATOM 694 O O . VAL A 1 81 ? 0.680 -2.417 6.153 1.00 97.81 81 VAL A O 1
ATOM 697 N N . ASP A 1 82 ? -0.211 -0.963 4.674 1.00 97.06 82 ASP A N 1
ATOM 698 C CA . ASP A 1 82 ? 0.619 -1.298 3.527 1.00 97.06 82 ASP A CA 1
ATOM 699 C C . ASP A 1 82 ? 0.842 -0.034 2.685 1.00 97.06 82 ASP A C 1
ATOM 701 O O . ASP A 1 82 ? 0.093 0.943 2.822 1.00 97.06 82 ASP A O 1
ATOM 705 N N . THR A 1 83 ? 1.892 -0.011 1.867 1.00 95.94 83 THR A N 1
ATOM 706 C CA . THR A 1 83 ? 2.214 1.152 1.030 1.00 95.94 83 THR A CA 1
ATOM 707 C C . THR A 1 83 ? 2.686 0.741 -0.356 1.00 95.94 83 THR A C 1
ATOM 709 O O . THR A 1 83 ? 3.269 -0.319 -0.559 1.00 95.94 83 THR A O 1
ATOM 712 N N . GLU A 1 84 ? 2.459 1.611 -1.341 1.00 94.19 84 GLU A N 1
ATOM 713 C CA . GLU A 1 84 ? 2.996 1.430 -2.690 1.00 94.19 84 GLU A CA 1
ATOM 714 C C . GLU A 1 84 ? 3.778 2.672 -3.135 1.00 94.19 84 GLU A C 1
ATOM 716 O O . GLU A 1 84 ? 3.293 3.812 -3.082 1.00 94.19 84 GLU A O 1
ATOM 721 N N . GLY A 1 85 ? 5.013 2.441 -3.583 1.00 87.94 85 GLY A N 1
ATOM 722 C CA . GLY A 1 85 ? 5.924 3.461 -4.103 1.00 87.94 85 GLY A CA 1
ATOM 723 C C . GLY A 1 85 ? 5.781 3.685 -5.611 1.00 87.94 85 GLY A C 1
ATOM 724 O O . GLY A 1 85 ? 5.090 2.954 -6.317 1.00 87.94 85 GLY A O 1
ATOM 725 N N . GLN A 1 86 ? 6.464 4.700 -6.143 1.00 82.62 86 GLN A N 1
ATOM 726 C CA . GLN A 1 86 ? 6.510 4.972 -7.584 1.00 82.62 86 GLN A CA 1
ATOM 727 C C . GLN A 1 86 ? 7.835 4.525 -8.211 1.00 82.62 86 GLN A C 1
ATOM 729 O O . GLN A 1 86 ? 8.914 4.792 -7.692 1.00 82.62 86 GLN A O 1
ATOM 734 N N . ILE A 1 87 ? 7.767 3.943 -9.411 1.00 71.25 87 ILE A N 1
ATOM 735 C CA . ILE A 1 87 ? 8.959 3.625 -10.212 1.00 71.25 87 ILE A CA 1
ATOM 736 C C . ILE A 1 87 ? 9.367 4.794 -11.099 1.00 71.25 87 ILE A C 1
ATOM 738 O O . ILE A 1 87 ? 8.533 5.387 -11.785 1.00 71.25 87 ILE A O 1
ATOM 742 N N . GLY A 1 88 ? 10.677 5.015 -11.200 1.00 63.66 88 GLY A N 1
ATOM 743 C CA . GLY A 1 88 ? 11.279 5.744 -12.318 1.00 63.66 88 GLY A CA 1
ATOM 744 C C . GLY A 1 88 ? 11.537 7.226 -12.079 1.00 63.66 88 GLY A C 1
ATOM 745 O O . GLY A 1 88 ? 11.985 7.898 -13.003 1.00 63.66 88 GLY A O 1
ATOM 746 N N . GLU A 1 89 ? 11.314 7.732 -10.868 1.00 60.56 89 GLU A N 1
ATOM 747 C CA . GLU A 1 89 ? 11.734 9.080 -10.488 1.00 60.56 89 GLU A CA 1
ATOM 748 C C . GLU A 1 89 ? 12.995 9.041 -9.619 1.00 60.56 89 GLU A C 1
ATOM 750 O O . GLU A 1 89 ? 13.236 8.080 -8.895 1.00 60.56 89 GLU A O 1
ATOM 755 N N . LEU A 1 90 ? 13.820 10.092 -9.714 1.00 55.53 90 LEU A N 1
ATOM 756 C CA . LEU A 1 90 ? 15.040 10.254 -8.907 1.00 55.53 90 LEU A CA 1
ATOM 757 C C . LEU A 1 90 ? 14.746 10.360 -7.405 1.00 55.53 90 LEU A C 1
ATOM 759 O O . LEU A 1 90 ? 15.633 10.116 -6.592 1.00 55.53 90 LEU A O 1
ATOM 763 N N . ILE A 1 91 ? 13.514 10.726 -7.050 1.00 65.38 91 ILE A N 1
ATOM 764 C CA . ILE A 1 91 ? 13.043 10.805 -5.677 1.00 65.38 91 ILE A CA 1
ATOM 765 C C . ILE A 1 91 ? 11.965 9.740 -5.533 1.00 65.38 91 ILE A C 1
ATOM 767 O O . ILE A 1 91 ? 10.887 9.857 -6.117 1.00 65.38 91 ILE A O 1
ATOM 771 N N . ASN A 1 92 ? 12.271 8.695 -4.768 1.00 62.78 92 ASN A N 1
ATOM 772 C CA . ASN A 1 92 ? 11.272 7.741 -4.318 1.00 62.78 92 ASN A CA 1
ATOM 773 C C . ASN A 1 92 ? 10.198 8.502 -3.536 1.00 62.78 92 ASN A C 1
ATOM 775 O O . ASN A 1 92 ? 10.430 8.961 -2.417 1.00 62.78 92 ASN A O 1
ATOM 779 N N . SER A 1 93 ? 9.039 8.676 -4.157 1.00 82.69 93 SER A N 1
ATOM 780 C CA . SER A 1 93 ? 7.871 9.270 -3.524 1.00 82.69 93 SER A CA 1
ATOM 781 C C . SER A 1 93 ? 6.814 8.192 -3.369 1.00 82.69 93 SER A C 1
ATOM 783 O O . SER A 1 93 ? 6.383 7.602 -4.370 1.00 82.69 93 SER A O 1
ATOM 785 N N . GLY A 1 94 ? 6.367 7.991 -2.137 1.00 89.56 94 GLY A N 1
ATOM 786 C CA . GLY A 1 94 ? 5.246 7.120 -1.848 1.00 89.56 94 GLY A CA 1
ATOM 787 C C . GLY A 1 94 ? 3.983 7.596 -2.568 1.00 89.56 94 GLY A C 1
ATOM 788 O O . GLY A 1 94 ? 3.689 8.795 -2.577 1.00 89.56 94 GLY A O 1
ATOM 789 N N . ALA A 1 95 ? 3.256 6.683 -3.213 1.00 93.00 95 ALA A N 1
ATOM 790 C CA . ALA A 1 95 ? 2.139 7.012 -4.102 1.00 93.00 95 ALA A CA 1
ATOM 791 C C . ALA A 1 95 ? 0.764 6.627 -3.538 1.00 93.00 95 ALA A C 1
ATOM 793 O O . ALA A 1 95 ? -0.228 7.301 -3.830 1.00 93.00 95 ALA A O 1
ATOM 794 N N . LEU A 1 96 ? 0.709 5.562 -2.739 1.00 96.25 96 LEU A N 1
ATOM 795 C CA . LEU A 1 96 ? -0.507 5.052 -2.117 1.00 96.25 96 LEU A CA 1
ATOM 796 C C . LEU A 1 96 ? -0.199 4.574 -0.700 1.00 96.25 96 LEU A C 1
ATOM 798 O O . LEU A 1 96 ? 0.830 3.940 -0.474 1.00 96.25 96 LEU A O 1
ATOM 802 N N . ILE A 1 97 ? -1.109 4.862 0.225 1.00 97.62 97 ILE A N 1
ATOM 803 C CA . ILE A 1 97 ? -1.129 4.257 1.557 1.00 97.62 97 ILE A CA 1
ATOM 804 C C . ILE A 1 97 ? -2.445 3.495 1.693 1.00 97.62 97 ILE A C 1
ATOM 806 O O . ILE A 1 97 ? -3.515 4.070 1.472 1.00 97.62 97 ILE A O 1
ATOM 810 N N . GLN A 1 98 ? -2.364 2.225 2.070 1.00 97.81 98 GLN A N 1
ATOM 811 C CA . GLN A 1 98 ? -3.499 1.357 2.344 1.00 97.81 98 GLN A CA 1
ATOM 812 C C . GLN A 1 98 ? -3.617 1.170 3.854 1.00 97.81 98 GLN A C 1
ATOM 814 O O . GLN A 1 98 ? -2.651 0.782 4.509 1.00 97.81 98 GLN A O 1
ATOM 819 N N . ILE A 1 99 ? -4.796 1.447 4.411 1.00 98.44 99 ILE A N 1
ATOM 820 C CA . ILE A 1 99 ? -5.065 1.252 5.838 1.00 98.44 99 ILE A CA 1
ATOM 821 C C . ILE A 1 99 ? -6.377 0.495 5.993 1.00 98.44 99 ILE A C 1
ATOM 823 O O . ILE A 1 99 ? -7.428 1.014 5.626 1.00 98.44 99 ILE A O 1
ATOM 827 N N . GLN A 1 100 ? -6.330 -0.709 6.554 1.00 97.94 100 GLN A N 1
ATOM 828 C CA . GLN A 1 100 ? -7.522 -1.467 6.917 1.00 97.94 100 GLN A CA 1
ATOM 829 C C . GLN A 1 100 ? -7.893 -1.221 8.375 1.00 97.94 100 GLN A C 1
ATOM 831 O O . GLN A 1 100 ? -7.078 -1.407 9.280 1.00 97.94 100 GLN A O 1
ATOM 836 N N . PHE A 1 101 ? -9.147 -0.841 8.583 1.00 97.06 101 PHE A N 1
ATOM 837 C CA . PHE A 1 101 ? -9.805 -0.752 9.874 1.00 97.06 101 PHE A CA 1
ATOM 838 C C . PHE A 1 101 ? -10.443 -2.107 10.133 1.00 97.06 101 PHE A C 1
ATOM 840 O O . PHE A 1 101 ? -11.286 -2.561 9.351 1.00 97.06 101 PHE A O 1
ATOM 847 N N . VAL A 1 102 ? -10.001 -2.780 11.191 1.00 92.81 102 VAL A N 1
ATOM 848 C CA . VAL A 1 102 ? -10.579 -4.065 11.577 1.00 92.81 102 VAL A CA 1
ATOM 849 C C . VAL A 1 102 ? -11.741 -3.802 12.531 1.00 92.81 102 VAL A C 1
ATOM 851 O O . VAL A 1 102 ? -11.545 -3.723 13.742 1.00 92.81 102 VAL A O 1
ATOM 854 N N . ASP A 1 103 ? -12.940 -3.645 11.965 1.00 84.88 103 ASP A N 1
ATOM 855 C CA . ASP A 1 103 ? -14.163 -3.371 12.730 1.00 84.88 103 ASP A CA 1
ATOM 856 C C . ASP A 1 103 ? -14.726 -4.653 13.364 1.00 84.88 103 ASP A C 1
ATOM 858 O O . ASP A 1 103 ? -15.041 -4.697 14.551 1.00 84.88 103 ASP A O 1
ATOM 862 N N . SER A 1 104 ? -14.853 -5.722 12.570 1.00 83.31 104 SER A N 1
ATOM 863 C CA . SER A 1 104 ? -15.330 -7.032 13.020 1.00 83.31 104 SER A CA 1
ATOM 864 C C . SER A 1 104 ? -14.742 -8.171 12.177 1.00 83.31 104 SER A C 1
ATOM 866 O O . SER A 1 104 ? -13.995 -7.944 11.227 1.00 83.31 104 SER A O 1
ATOM 868 N N . ILE A 1 105 ? -15.103 -9.419 12.503 1.00 75.88 105 ILE A N 1
ATOM 869 C CA . ILE A 1 105 ? -14.723 -10.605 11.713 1.00 75.88 105 ILE A CA 1
ATOM 870 C C . ILE A 1 105 ? -15.199 -10.495 10.260 1.00 75.88 105 ILE A C 1
ATOM 872 O O . ILE A 1 105 ? -14.497 -10.905 9.337 1.00 75.88 105 ILE A O 1
ATOM 876 N N . ASN A 1 106 ? -16.414 -9.983 10.070 1.00 84.69 106 ASN A N 1
ATOM 877 C CA . ASN A 1 106 ? -17.092 -10.042 8.781 1.00 84.69 106 ASN A CA 1
ATOM 878 C C . ASN A 1 106 ? -16.993 -8.737 8.005 1.00 84.69 106 ASN A C 1
ATOM 880 O O . ASN A 1 106 ? -17.134 -8.770 6.787 1.00 84.69 106 ASN A O 1
ATOM 884 N N . ASP A 1 107 ? -16.718 -7.623 8.679 1.00 89.12 107 ASP A N 1
ATOM 885 C CA . ASP A 1 107 ? -16.726 -6.300 8.074 1.00 89.12 107 ASP A CA 1
ATOM 886 C C . ASP A 1 107 ? -15.423 -5.569 8.391 1.00 89.12 107 ASP A C 1
ATOM 888 O O . ASP A 1 107 ? -14.935 -5.551 9.524 1.00 89.12 107 ASP A O 1
ATOM 892 N N . SER A 1 108 ? -14.829 -4.981 7.362 1.00 94.06 108 SER A N 1
ATOM 893 C CA . SER A 1 108 ? -13.656 -4.127 7.501 1.00 94.06 108 SER A CA 1
ATOM 894 C C . SER A 1 108 ? -13.733 -2.984 6.509 1.00 94.06 108 SER A C 1
ATOM 896 O O . SER A 1 108 ? -14.279 -3.121 5.411 1.00 94.06 108 SER A O 1
ATOM 898 N N . THR A 1 109 ? -13.124 -1.862 6.862 1.00 97.62 109 THR A N 1
ATOM 899 C CA . THR A 1 109 ? -13.036 -0.706 5.969 1.00 97.62 109 THR A CA 1
ATOM 900 C C . THR A 1 109 ? -11.597 -0.497 5.538 1.00 97.62 109 THR A C 1
ATOM 902 O O . THR A 1 109 ? -10.719 -0.353 6.376 1.00 97.62 109 THR A O 1
ATOM 905 N N . ILE A 1 110 ? -11.332 -0.466 4.233 1.00 98.06 110 ILE A N 1
ATOM 906 C CA . ILE A 1 110 ? -10.021 -0.103 3.693 1.00 98.06 110 ILE A CA 1
ATOM 907 C C . ILE A 1 110 ? -10.065 1.323 3.178 1.00 98.06 110 ILE A C 1
ATOM 909 O O . ILE A 1 110 ? -10.858 1.678 2.300 1.00 98.06 110 ILE A O 1
ATOM 913 N N . ILE A 1 111 ? -9.148 2.116 3.709 1.00 98.25 111 ILE A N 1
ATOM 914 C CA . ILE A 1 111 ? -8.855 3.462 3.265 1.00 98.25 111 ILE A CA 1
ATOM 915 C C . ILE A 1 111 ? -7.673 3.420 2.306 1.00 98.25 111 ILE A C 1
ATOM 917 O O . ILE A 1 111 ? -6.627 2.850 2.614 1.00 98.25 111 ILE A O 1
ATOM 921 N N . LEU A 1 112 ? -7.840 4.066 1.156 1.00 98.31 112 LEU A N 1
ATOM 922 C CA . LEU A 1 112 ? -6.811 4.238 0.139 1.00 98.31 112 LEU A CA 1
ATOM 923 C C . LEU A 1 112 ? -6.466 5.723 0.034 1.00 98.31 112 LEU A C 1
ATOM 925 O O . LEU A 1 112 ? -7.249 6.512 -0.496 1.00 98.31 112 LEU A O 1
ATOM 929 N N . ILE A 1 113 ? -5.311 6.117 0.567 1.00 98.06 113 ILE A N 1
ATOM 930 C CA . ILE A 1 113 ? -4.849 7.509 0.547 1.00 98.06 113 ILE A CA 1
ATOM 931 C C . ILE A 1 113 ? -3.985 7.722 -0.693 1.00 98.06 113 ILE A C 1
ATOM 933 O O . ILE A 1 113 ? -2.857 7.231 -0.767 1.00 98.06 113 ILE A O 1
ATOM 937 N N . GLU A 1 114 ? -4.501 8.473 -1.664 1.00 96.56 114 GLU A N 1
ATOM 938 C CA . GLU A 1 114 ? -3.797 8.753 -2.917 1.00 96.56 114 GLU A CA 1
ATOM 939 C C . GLU A 1 114 ? -2.944 10.015 -2.776 1.00 96.56 114 GLU A C 1
ATOM 941 O O . GLU A 1 114 ? -3.406 11.140 -2.972 1.00 96.56 114 GLU A O 1
ATOM 946 N N . THR A 1 115 ? -1.674 9.836 -2.417 1.00 95.50 115 THR A N 1
ATOM 947 C CA . THR A 1 115 ? -0.815 10.917 -1.902 1.00 95.50 115 THR A CA 1
ATOM 948 C C . THR A 1 115 ? -0.579 12.053 -2.891 1.00 95.50 115 THR A C 1
ATOM 950 O O . THR A 1 115 ? -0.523 13.216 -2.500 1.00 95.50 115 THR A O 1
ATOM 953 N N . ASN A 1 116 ? -0.518 11.737 -4.186 1.00 92.69 116 ASN A N 1
ATOM 954 C CA . ASN A 1 116 ? -0.343 12.723 -5.258 1.00 92.69 116 ASN A CA 1
ATOM 955 C C . ASN A 1 116 ? -1.601 13.563 -5.522 1.00 92.69 116 ASN A C 1
ATOM 957 O O . ASN A 1 116 ? -1.540 14.538 -6.268 1.00 92.69 116 ASN A O 1
ATOM 961 N N . PHE A 1 117 ? -2.738 13.182 -4.938 1.00 95.69 117 PHE A N 1
ATOM 962 C CA . PHE A 1 117 ? -4.024 13.850 -5.115 1.00 95.69 117 PHE A CA 1
ATOM 963 C C . PHE A 1 117 ? -4.597 14.348 -3.796 1.00 95.69 117 PHE A C 1
ATOM 965 O O . PHE A 1 117 ? -5.788 14.652 -3.741 1.00 95.69 117 PHE A O 1
ATOM 972 N N . LEU A 1 118 ? -3.780 14.446 -2.747 1.00 97.12 118 LEU A N 1
ATOM 973 C CA . LEU A 1 118 ? -4.186 15.048 -1.486 1.00 97.12 118 LEU A CA 1
ATOM 974 C C . LEU A 1 118 ? -4.571 16.525 -1.671 1.00 97.12 118 LEU A C 1
ATOM 976 O O . LEU A 1 118 ? -4.027 17.213 -2.538 1.00 97.12 118 LEU A O 1
ATOM 980 N N . PRO A 1 119 ? -5.514 17.034 -0.863 1.00 97.56 119 PRO A N 1
ATOM 981 C CA . PRO A 1 119 ? -5.834 18.455 -0.855 1.00 97.56 119 PRO A CA 1
ATOM 982 C C . PRO A 1 119 ? -4.651 19.291 -0.341 1.00 97.56 119 PRO A C 1
ATOM 984 O O . PRO A 1 119 ? -3.756 18.780 0.331 1.00 97.56 119 PRO A O 1
ATOM 987 N N . ALA A 1 120 ? -4.654 20.594 -0.632 1.00 96.62 120 ALA A N 1
ATOM 988 C CA . ALA A 1 120 ? -3.569 21.476 -0.207 1.00 96.62 120 ALA A CA 1
ATOM 989 C C . ALA A 1 120 ? -3.464 21.549 1.338 1.00 96.62 120 ALA A C 1
ATOM 991 O O . ALA A 1 120 ? -4.508 21.536 2.006 1.00 96.62 120 ALA A O 1
ATOM 992 N N . PRO A 1 121 ? -2.251 21.666 1.921 1.00 96.62 121 PRO A N 1
ATOM 993 C CA . PRO A 1 121 ? -2.033 21.567 3.371 1.00 96.62 121 PRO A CA 1
ATOM 994 C C . PRO A 1 121 ? -2.855 22.530 4.238 1.00 96.62 121 PRO A C 1
ATOM 996 O O . PRO A 1 121 ? -3.186 22.216 5.375 1.00 96.62 121 PRO A O 1
ATOM 999 N N . GLN A 1 122 ? -3.205 23.696 3.699 1.00 96.69 122 GLN A N 1
ATOM 1000 C CA . GLN A 1 122 ? -3.989 24.734 4.370 1.00 96.69 122 GLN A CA 1
ATOM 1001 C C . GLN A 1 122 ? -5.504 24.465 4.392 1.00 96.69 122 GLN A C 1
ATOM 1003 O O . GLN A 1 122 ? -6.256 25.220 5.004 1.00 96.69 122 GLN A O 1
ATOM 1008 N N . THR A 1 123 ? -5.983 23.433 3.696 1.00 98.06 123 THR A N 1
ATOM 1009 C CA . THR A 1 123 ? -7.421 23.155 3.585 1.00 98.06 123 THR A CA 1
ATOM 1010 C C . THR A 1 123 ? -7.963 22.424 4.812 1.00 98.06 123 THR A C 1
ATOM 1012 O O . THR A 1 123 ? -7.290 21.590 5.420 1.00 98.06 123 THR A O 1
ATOM 1015 N N . THR A 1 124 ? -9.238 22.663 5.133 1.00 98.38 124 THR A N 1
ATOM 1016 C CA . THR A 1 124 ? -9.955 21.926 6.187 1.00 98.38 124 THR A CA 1
ATOM 1017 C C . THR A 1 124 ? -9.920 20.417 5.950 1.00 98.38 124 THR A C 1
ATOM 1019 O O . THR A 1 124 ? -9.704 19.653 6.886 1.00 98.38 124 THR A O 1
ATOM 1022 N N . LEU A 1 125 ? -10.076 19.982 4.695 1.00 98.50 125 LEU A N 1
ATOM 1023 C CA . LEU A 1 125 ? -10.033 18.567 4.335 1.00 98.50 125 LEU A CA 1
ATOM 1024 C C . LEU A 1 125 ? -8.666 17.940 4.641 1.00 98.50 125 LEU A C 1
ATOM 1026 O O . LEU A 1 125 ? -8.624 16.868 5.239 1.00 98.50 125 LEU A O 1
ATOM 1030 N N . PHE A 1 126 ? -7.556 18.609 4.298 1.00 98.38 126 PHE A N 1
ATOM 1031 C CA . PHE A 1 126 ? -6.217 18.114 4.635 1.00 98.38 126 PHE A CA 1
ATOM 1032 C C . PHE A 1 126 ? -6.032 17.982 6.147 1.00 98.38 126 PHE A C 1
ATOM 1034 O O . PHE A 1 126 ? -5.560 16.952 6.623 1.00 98.38 126 PHE A O 1
ATOM 1041 N N . ASN A 1 127 ? -6.463 18.989 6.911 1.00 98.19 127 ASN A N 1
ATOM 1042 C CA . ASN A 1 127 ? -6.388 18.955 8.370 1.00 98.19 127 ASN A CA 1
ATOM 1043 C C . ASN A 1 127 ? -7.195 17.794 8.965 1.00 98.19 127 ASN A C 1
ATOM 1045 O O . ASN A 1 127 ? -6.728 17.157 9.904 1.00 98.19 127 ASN A O 1
ATOM 1049 N N . LYS A 1 128 ? -8.355 17.461 8.386 1.00 98.69 128 LYS A N 1
ATOM 1050 C CA . LYS A 1 128 ? -9.143 16.287 8.786 1.00 98.69 128 LYS A CA 1
ATOM 1051 C C . LYS A 1 128 ? -8.480 14.965 8.412 1.00 98.69 128 LYS A C 1
ATOM 1053 O O . LYS A 1 128 ? -8.482 14.046 9.222 1.00 98.69 128 LYS A O 1
ATOM 1058 N N . ILE A 1 129 ? -7.853 14.865 7.240 1.00 98.56 129 ILE A N 1
ATOM 1059 C CA . ILE A 1 129 ? -7.058 13.679 6.870 1.00 98.56 129 ILE A CA 1
ATOM 1060 C C . ILE A 1 129 ? -5.867 13.519 7.828 1.00 98.56 129 ILE A C 1
ATOM 1062 O O . ILE A 1 129 ? -5.570 12.415 8.277 1.00 98.56 129 ILE A O 1
ATOM 1066 N N . LYS A 1 130 ? -5.214 14.622 8.204 1.00 98.25 130 LYS A N 1
ATOM 1067 C CA . LYS A 1 130 ? -4.129 14.624 9.189 1.00 98.25 130 LYS A CA 1
ATOM 1068 C C . LYS A 1 130 ? -4.616 14.225 10.588 1.00 98.25 130 LYS A C 1
ATOM 1070 O O . LYS A 1 130 ? -3.946 13.436 11.250 1.00 98.25 130 LYS A O 1
ATOM 1075 N N . GLU A 1 131 ? -5.779 14.720 11.020 1.00 98.12 131 GLU A N 1
ATOM 1076 C CA . GLU A 1 131 ? -6.446 14.302 12.264 1.00 98.12 131 GLU A CA 1
ATOM 1077 C C . GLU A 1 131 ? -6.704 12.789 12.249 1.00 98.12 131 GLU A C 1
ATOM 1079 O O . GLU A 1 131 ? -6.305 12.090 13.180 1.00 98.12 131 GLU A O 1
ATOM 1084 N N . LEU A 1 132 ? -7.273 12.264 11.160 1.00 98.44 132 LEU A N 1
ATOM 1085 C CA . LEU A 1 132 ? -7.503 10.833 10.972 1.00 98.44 132 LEU A CA 1
ATOM 1086 C C . LEU A 1 132 ? -6.210 10.016 11.118 1.00 98.44 132 LEU A C 1
ATOM 1088 O O . LEU A 1 132 ? -6.167 9.084 11.919 1.00 98.44 132 LEU A O 1
ATOM 1092 N N . CYS A 1 133 ? -5.139 10.390 10.413 1.00 98.12 133 CYS A N 1
ATOM 1093 C CA . CYS A 1 133 ? -3.843 9.718 10.534 1.00 98.12 133 CYS A CA 1
ATOM 1094 C C . CYS A 1 133 ? -3.282 9.793 11.963 1.00 98.12 133 CYS A C 1
ATOM 1096 O O . CYS A 1 133 ? -2.747 8.807 12.461 1.00 98.12 133 CYS A O 1
ATOM 1098 N N . SER A 1 134 ? -3.435 10.925 12.656 1.00 97.12 134 SER A N 1
ATOM 1099 C CA . SER A 1 134 ? -2.972 11.057 14.044 1.00 97.12 134 SER A CA 1
ATOM 1100 C C . SER A 1 134 ? -3.715 10.137 15.018 1.00 97.12 134 SER A C 1
ATOM 1102 O O . SER A 1 134 ? -3.119 9.659 15.980 1.00 97.12 134 SER A O 1
ATOM 1104 N N . ILE A 1 135 ? -4.996 9.854 14.752 1.00 97.25 135 ILE A N 1
ATOM 1105 C CA . ILE A 1 135 ? -5.792 8.903 15.532 1.00 97.25 135 ILE A CA 1
ATOM 1106 C C . ILE A 1 135 ? -5.329 7.478 15.246 1.00 97.25 135 ILE A C 1
ATOM 1108 O O . ILE A 1 135 ? -5.118 6.733 16.194 1.00 97.25 135 ILE A O 1
ATOM 1112 N N . ILE A 1 136 ? -5.131 7.119 13.972 1.00 97.00 136 ILE A N 1
ATOM 1113 C CA . ILE A 1 136 ? -4.679 5.782 13.553 1.00 97.00 136 ILE A CA 1
ATOM 1114 C C . ILE A 1 136 ? -3.308 5.460 14.160 1.00 97.00 136 ILE A C 1
ATOM 1116 O O . ILE A 1 136 ? -3.150 4.434 14.815 1.00 97.00 136 ILE A O 1
ATOM 1120 N N . PHE A 1 137 ? -2.330 6.356 14.011 1.00 96.19 137 PHE A N 1
ATOM 1121 C CA . PHE A 1 137 ? -0.947 6.149 14.458 1.00 96.19 137 PHE A CA 1
ATOM 1122 C C . PHE A 1 137 ? -0.695 6.615 15.905 1.00 96.19 137 PHE A C 1
ATOM 1124 O O . PHE A 1 137 ? 0.407 7.044 16.248 1.00 96.19 137 PHE A O 1
ATOM 1131 N N . ASN A 1 138 ? -1.711 6.530 16.766 1.00 94.38 138 ASN A N 1
ATOM 1132 C CA . ASN A 1 138 ? -1.590 6.787 18.200 1.00 94.38 138 ASN A CA 1
ATOM 1133 C C . ASN A 1 138 ? -0.962 5.582 18.928 1.00 94.38 138 ASN A C 1
ATOM 1135 O O . ASN A 1 138 ? -1.202 4.432 18.570 1.00 94.38 138 ASN A O 1
ATOM 1139 N N . ASN A 1 139 ? -0.209 5.839 20.001 1.00 91.81 139 ASN A N 1
ATOM 1140 C CA . ASN A 1 139 ? 0.450 4.848 20.861 1.00 91.81 139 ASN A CA 1
ATOM 1141 C C . ASN A 1 139 ? -0.499 3.787 21.456 1.00 91.81 139 ASN A C 1
ATOM 1143 O O . ASN A 1 139 ? -0.038 2.734 21.884 1.00 91.81 139 ASN A O 1
ATOM 1147 N N . ASN A 1 140 ? -1.808 4.053 21.495 1.00 92.75 140 ASN A N 1
ATOM 1148 C CA . ASN A 1 140 ? -2.816 3.116 22.005 1.00 92.75 140 ASN A CA 1
ATOM 1149 C C . ASN A 1 140 ? -3.259 2.055 20.983 1.00 92.75 140 ASN A C 1
ATOM 1151 O O . ASN A 1 140 ? -4.027 1.162 2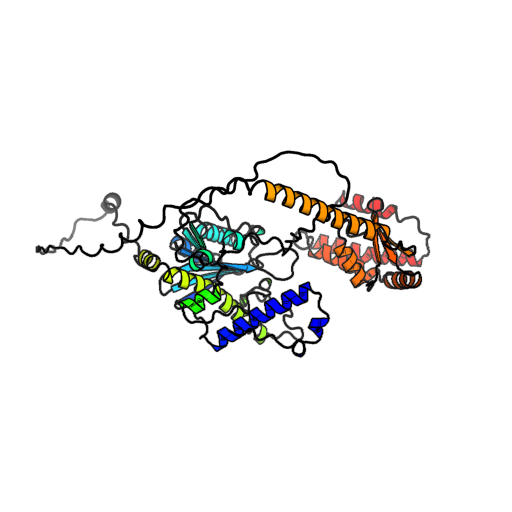1.346 1.00 92.75 140 ASN A O 1
ATOM 1155 N N . ASN A 1 141 ? -2.812 2.164 19.730 1.00 94.00 141 ASN A N 1
ATOM 1156 C CA . ASN A 1 141 ? -3.237 1.288 18.649 1.00 94.00 141 ASN A CA 1
ATOM 1157 C C . ASN A 1 141 ? -2.152 0.278 18.268 1.00 94.00 141 ASN A C 1
ATOM 1159 O O . ASN A 1 141 ? -0.950 0.554 18.326 1.00 94.00 141 ASN A O 1
ATOM 1163 N N . ASP A 1 142 ? -2.618 -0.884 17.824 1.00 95.31 142 ASP A N 1
ATOM 1164 C CA . ASP A 1 142 ? -1.810 -1.958 17.263 1.00 95.31 142 ASP A CA 1
ATOM 1165 C C . ASP A 1 142 ? -1.694 -1.725 15.746 1.00 95.31 142 ASP A C 1
ATOM 1167 O O . ASP A 1 142 ? -2.688 -1.806 15.021 1.00 95.31 142 ASP A O 1
ATOM 1171 N N . ILE A 1 143 ? -0.487 -1.437 15.252 1.00 97.31 143 ILE A N 1
ATOM 1172 C CA . ILE A 1 143 ? -0.207 -1.300 13.817 1.00 97.31 143 ILE A CA 1
ATOM 1173 C C . ILE A 1 143 ? 0.468 -2.570 13.315 1.00 97.31 143 ILE A C 1
ATOM 1175 O O . ILE A 1 143 ? 1.552 -2.948 13.769 1.00 97.31 143 ILE A O 1
ATOM 1179 N N . VAL A 1 144 ? -0.164 -3.218 12.347 1.00 97.44 144 VAL A N 1
ATOM 1180 C CA . VAL A 1 144 ? 0.313 -4.457 11.740 1.00 97.44 144 VAL A CA 1
ATOM 1181 C C . VAL A 1 144 ? 0.716 -4.181 10.300 1.00 97.44 144 VAL A C 1
ATOM 1183 O O . VAL A 1 144 ? -0.047 -3.599 9.533 1.00 97.44 144 VAL A O 1
ATOM 1186 N N . SER A 1 145 ? 1.900 -4.634 9.911 1.00 97.50 145 SER A N 1
ATOM 1187 C CA . SER A 1 145 ? 2.369 -4.592 8.527 1.00 97.50 145 SER A CA 1
ATOM 1188 C C . SER A 1 145 ? 3.077 -5.890 8.172 1.00 97.50 145 SER A C 1
ATOM 1190 O O . SER A 1 145 ? 3.577 -6.610 9.044 1.00 97.50 145 SER A O 1
ATOM 1192 N N . TRP A 1 146 ? 3.173 -6.190 6.875 1.00 97.19 146 TRP A N 1
ATOM 1193 C CA . TRP A 1 146 ? 4.020 -7.296 6.441 1.00 97.19 146 TRP A CA 1
ATOM 1194 C C . TRP A 1 146 ? 5.489 -7.018 6.778 1.00 97.19 146 TRP A C 1
ATOM 1196 O O . TRP A 1 146 ? 6.140 -7.839 7.418 1.00 97.19 146 TRP A O 1
ATOM 1206 N N . GLY A 1 147 ? 5.993 -5.848 6.379 1.00 94.44 147 GLY A N 1
ATOM 1207 C CA . GLY A 1 147 ? 7.364 -5.405 6.608 1.00 94.44 147 GLY A CA 1
ATOM 1208 C C . GLY A 1 147 ? 7.558 -4.566 7.874 1.00 94.44 147 GLY A C 1
ATOM 1209 O O . GLY A 1 147 ? 6.778 -4.604 8.822 1.00 94.44 147 GLY A O 1
ATOM 1210 N N . CYS A 1 148 ? 8.650 -3.800 7.893 1.00 94.38 148 CYS A N 1
ATOM 1211 C CA . CYS A 1 148 ? 8.969 -2.842 8.953 1.00 94.38 148 CYS A CA 1
ATOM 1212 C C . CYS A 1 148 ? 8.260 -1.514 8.662 1.00 94.38 148 CYS A C 1
ATOM 1214 O O . CYS A 1 148 ? 8.635 -0.848 7.698 1.00 94.38 148 CYS A O 1
ATOM 1216 N N . VAL A 1 149 ? 7.304 -1.114 9.505 1.00 94.38 149 VAL A N 1
ATOM 1217 C CA . VAL A 1 149 ? 6.468 0.093 9.331 1.00 94.38 149 VAL A CA 1
ATOM 1218 C C . VAL A 1 149 ? 7.295 1.343 8.991 1.00 94.38 149 VAL A C 1
ATOM 1220 O O . VAL A 1 149 ? 6.976 2.071 8.058 1.00 94.38 149 VAL A O 1
ATOM 1223 N N . GLU A 1 150 ? 8.410 1.585 9.681 1.00 94.31 150 GLU A N 1
ATOM 1224 C CA . GLU A 1 150 ? 9.278 2.748 9.441 1.00 94.31 150 GLU A CA 1
ATOM 1225 C C . GLU A 1 150 ? 9.880 2.759 8.034 1.00 94.31 150 GLU A C 1
ATOM 1227 O O . GLU A 1 150 ? 10.080 3.822 7.450 1.00 94.31 150 GLU A O 1
ATOM 1232 N N . LYS A 1 151 ? 10.181 1.577 7.484 1.00 92.50 151 LYS A N 1
ATOM 1233 C CA . LYS A 1 151 ? 10.689 1.461 6.115 1.00 92.50 151 LYS A CA 1
ATOM 1234 C C . LYS A 1 151 ? 9.578 1.713 5.102 1.00 92.50 151 LYS A C 1
ATOM 1236 O O . LYS A 1 151 ? 9.838 2.438 4.147 1.00 92.50 151 LYS A O 1
ATOM 1241 N N . GLU A 1 152 ? 8.377 1.182 5.342 1.00 90.25 152 GLU A N 1
ATOM 1242 C CA . GLU A 1 152 ? 7.212 1.378 4.462 1.00 90.25 152 GLU A CA 1
ATOM 1243 C C . GLU A 1 152 ? 6.833 2.860 4.339 1.00 90.25 152 GLU A C 1
ATOM 1245 O O . GLU A 1 152 ? 6.487 3.339 3.260 1.00 90.25 152 GLU A O 1
ATOM 1250 N N . PHE A 1 153 ? 6.955 3.619 5.433 1.00 93.94 153 PHE A N 1
ATOM 1251 C CA . PHE A 1 153 ? 6.595 5.039 5.468 1.00 93.94 153 PHE A CA 1
ATOM 1252 C C . PHE A 1 153 ? 7.744 6.004 5.159 1.00 93.94 153 PHE A C 1
ATOM 1254 O O . PHE A 1 153 ? 7.507 7.211 5.052 1.00 93.94 153 PHE A O 1
ATOM 1261 N N . LYS A 1 154 ? 8.973 5.512 4.947 1.00 92.50 154 LYS A N 1
ATOM 1262 C CA . LYS A 1 154 ? 10.138 6.366 4.664 1.00 92.50 154 LYS A CA 1
ATOM 1263 C C . LYS A 1 154 ? 9.908 7.275 3.451 1.00 92.50 154 LYS A C 1
ATOM 1265 O O . LYS A 1 154 ? 10.303 8.440 3.461 1.00 92.50 154 LYS A O 1
ATOM 1270 N N . GLU A 1 155 ? 9.234 6.767 2.422 1.00 90.88 155 GLU A N 1
ATOM 1271 C CA . GLU A 1 155 ? 8.951 7.503 1.180 1.00 90.88 155 GLU A CA 1
ATOM 1272 C C . GLU A 1 155 ? 7.826 8.548 1.326 1.00 90.88 155 GLU A C 1
ATOM 1274 O O . GLU A 1 155 ? 7.566 9.316 0.398 1.00 90.88 155 GLU A O 1
ATOM 1279 N N . PHE A 1 156 ? 7.174 8.616 2.491 1.00 93.12 156 PHE A N 1
ATOM 1280 C CA . PHE A 1 156 ? 6.004 9.456 2.766 1.00 93.12 156 PHE A CA 1
ATOM 1281 C C . PHE A 1 156 ? 6.281 10.582 3.774 1.00 93.12 156 PHE A C 1
ATOM 1283 O O . PHE A 1 156 ? 5.400 11.403 4.028 1.00 93.12 156 PHE A O 1
ATOM 1290 N N . HIS A 1 157 ? 7.501 10.679 4.321 1.00 91.31 157 HIS A N 1
ATOM 1291 C CA . HIS A 1 157 ? 7.855 11.701 5.318 1.00 91.31 157 HIS A CA 1
ATOM 1292 C C . HIS A 1 157 ? 7.586 13.137 4.848 1.00 91.31 157 HIS A C 1
ATOM 1294 O O . HIS A 1 157 ? 7.149 13.969 5.637 1.00 91.31 157 HIS A O 1
ATOM 1300 N N . HIS A 1 158 ? 7.771 13.413 3.555 1.00 90.25 158 HIS A N 1
ATOM 1301 C CA . HIS A 1 158 ? 7.540 14.731 2.960 1.00 90.25 158 HIS A CA 1
ATOM 1302 C C . HIS A 1 158 ? 6.089 15.235 3.095 1.00 90.25 158 HIS A C 1
ATOM 1304 O O . HIS A 1 158 ? 5.851 16.436 2.992 1.00 90.25 158 HIS A O 1
ATOM 1310 N N . LEU A 1 159 ? 5.121 14.345 3.342 1.00 91.69 159 LEU A N 1
ATOM 1311 C CA . LEU A 1 159 ? 3.708 14.705 3.483 1.00 91.69 159 LEU A CA 1
ATOM 1312 C C . LEU A 1 159 ? 3.359 15.234 4.881 1.00 91.69 159 LEU A C 1
ATOM 1314 O O . LEU A 1 159 ? 2.297 15.828 5.049 1.00 91.69 159 LEU A O 1
ATOM 1318 N N . ASN A 1 160 ? 4.204 14.998 5.895 1.00 93.38 160 ASN A N 1
ATOM 1319 C CA . ASN A 1 160 ? 3.925 15.332 7.300 1.00 93.38 160 ASN A CA 1
ATOM 1320 C C . ASN A 1 160 ? 2.543 14.841 7.801 1.00 93.38 160 ASN A C 1
ATOM 1322 O O . ASN A 1 160 ? 1.932 15.459 8.681 1.00 93.38 160 ASN A O 1
ATOM 1326 N N . LEU A 1 161 ? 2.036 13.745 7.221 1.00 93.50 161 LEU A N 1
ATOM 1327 C CA . LEU A 1 161 ? 0.754 13.132 7.583 1.00 93.50 161 LEU A CA 1
ATOM 1328 C C . LEU A 1 161 ? 0.881 12.127 8.726 1.00 93.50 161 LEU A C 1
ATOM 1330 O O . LEU A 1 161 ? -0.050 11.974 9.510 1.00 93.50 161 LEU A O 1
ATOM 1334 N N . ILE A 1 162 ? 2.012 11.425 8.797 1.00 92.81 162 ILE A N 1
ATOM 1335 C CA . ILE A 1 162 ? 2.198 10.267 9.670 1.00 92.81 162 ILE A CA 1
ATOM 1336 C C . ILE A 1 162 ? 3.381 10.534 10.585 1.00 92.81 162 ILE A C 1
ATOM 1338 O O . ILE A 1 162 ? 4.496 10.778 10.123 1.00 92.81 162 ILE A O 1
ATOM 1342 N N . ASN A 1 163 ? 3.123 10.465 11.887 1.00 90.19 163 ASN A N 1
ATOM 1343 C CA . ASN A 1 163 ? 4.149 10.479 12.914 1.00 90.19 163 ASN A CA 1
ATOM 1344 C C . ASN A 1 163 ? 4.139 9.117 13.608 1.00 90.19 163 ASN A C 1
ATOM 1346 O O . ASN A 1 163 ? 3.242 8.823 14.395 1.00 90.19 163 ASN A O 1
ATOM 1350 N N . ILE A 1 164 ? 5.110 8.270 13.267 1.00 88.31 164 ILE A N 1
ATOM 1351 C CA . ILE A 1 164 ? 5.244 6.936 13.852 1.00 88.31 164 ILE A CA 1
ATOM 1352 C C . ILE A 1 164 ? 5.847 7.103 15.249 1.00 88.31 164 ILE A C 1
ATOM 1354 O O . ILE A 1 164 ? 7.066 7.105 15.412 1.00 88.31 164 ILE A O 1
ATOM 1358 N N . GLY A 1 165 ? 4.983 7.274 16.249 1.00 81.81 165 GLY A N 1
ATOM 1359 C CA . GLY A 1 165 ? 5.377 7.359 17.653 1.00 81.81 165 GLY A CA 1
ATOM 1360 C C . GLY A 1 165 ? 5.728 6.002 18.274 1.00 81.81 165 GLY A C 1
ATOM 1361 O O . GLY A 1 165 ? 6.122 5.042 17.598 1.00 81.81 165 GLY A O 1
ATOM 1362 N N . ASN A 1 166 ? 5.521 5.913 19.588 1.00 85.81 166 ASN A N 1
ATOM 1363 C CA . ASN A 1 166 ? 5.649 4.688 20.380 1.00 85.81 166 ASN A CA 1
ATOM 1364 C C . ASN A 1 166 ? 4.389 3.819 20.233 1.00 85.81 166 ASN A C 1
ATOM 1366 O O . ASN A 1 166 ? 3.721 3.494 21.211 1.00 85.81 166 ASN A O 1
ATOM 1370 N N . ILE A 1 167 ? 4.051 3.488 18.991 1.00 89.12 167 ILE A N 1
ATOM 1371 C CA . ILE A 1 167 ? 2.967 2.567 18.646 1.00 89.12 167 ILE A CA 1
ATOM 1372 C C . ILE A 1 167 ? 3.424 1.114 18.822 1.00 89.12 167 ILE A C 1
ATOM 1374 O O . ILE A 1 167 ? 4.613 0.808 18.669 1.00 89.12 167 ILE A O 1
ATOM 1378 N N . ILE A 1 168 ? 2.486 0.208 19.101 1.00 90.25 168 ILE A N 1
ATOM 1379 C CA . ILE A 1 168 ? 2.759 -1.232 19.093 1.00 90.25 168 ILE A CA 1
ATOM 1380 C C . ILE A 1 168 ? 2.817 -1.678 17.628 1.00 90.25 168 ILE A C 1
ATOM 1382 O O . ILE A 1 168 ? 1.863 -1.489 16.878 1.00 90.25 168 ILE A O 1
ATOM 1386 N N . LYS A 1 169 ? 3.955 -2.239 17.206 1.00 93.94 169 LYS A N 1
ATOM 1387 C CA . LYS A 1 169 ? 4.233 -2.590 15.803 1.00 93.94 169 LYS A CA 1
ATOM 1388 C C . LYS A 1 169 ? 4.371 -4.098 15.661 1.00 93.94 169 LYS A C 1
ATOM 1390 O O . LYS A 1 169 ? 5.236 -4.695 16.302 1.00 93.94 169 LYS A O 1
ATOM 1395 N N . TYR A 1 170 ? 3.591 -4.696 14.770 1.00 95.00 170 TYR A N 1
ATOM 1396 C CA . TYR A 1 170 ? 3.734 -6.098 14.387 1.00 95.00 170 TYR A CA 1
ATOM 1397 C C . TYR A 1 170 ? 4.333 -6.176 12.985 1.00 95.00 170 TYR A C 1
ATOM 1399 O O . TYR A 1 170 ? 3.702 -5.785 12.007 1.00 95.00 170 TYR A O 1
ATOM 1407 N N . ASN A 1 171 ? 5.556 -6.699 12.895 1.00 95.31 171 ASN A N 1
ATOM 1408 C CA . ASN A 1 171 ? 6.204 -7.044 11.632 1.00 95.31 171 ASN A CA 1
ATOM 1409 C C . ASN A 1 171 ? 5.954 -8.532 11.357 1.00 95.31 171 ASN A C 1
ATOM 1411 O O . ASN A 1 171 ? 6.654 -9.396 11.899 1.00 95.31 171 ASN A O 1
ATOM 1415 N N . LEU A 1 172 ? 4.935 -8.834 10.548 1.00 95.25 172 LEU A N 1
ATOM 1416 C CA . LEU A 1 172 ? 4.538 -10.220 10.291 1.00 95.25 172 LEU A CA 1
ATOM 1417 C C . LEU A 1 172 ? 5.617 -11.017 9.561 1.00 95.25 172 LEU A C 1
ATOM 1419 O O . LEU A 1 172 ? 5.792 -12.197 9.855 1.00 95.25 172 LEU A O 1
ATOM 1423 N N . GLN A 1 173 ? 6.387 -10.397 8.665 1.00 94.75 173 GLN A N 1
ATOM 1424 C CA . GLN A 1 173 ? 7.471 -11.076 7.957 1.00 94.75 173 GLN A CA 1
ATOM 1425 C C . GLN A 1 173 ? 8.500 -11.653 8.932 1.00 94.75 173 GLN A C 1
ATOM 1427 O O . GLN A 1 173 ? 8.969 -12.780 8.743 1.00 94.75 173 GLN A O 1
ATOM 1432 N N . PHE A 1 174 ? 8.845 -10.905 9.983 1.00 91.25 174 PHE A N 1
ATOM 1433 C CA . PHE A 1 174 ? 9.761 -11.382 11.017 1.00 91.25 174 PHE A CA 1
ATOM 1434 C C . PHE A 1 174 ? 9.180 -12.579 11.780 1.00 91.25 174 PHE A C 1
ATOM 1436 O O . PHE A 1 174 ? 9.886 -13.570 11.983 1.00 91.25 174 PHE A O 1
ATOM 1443 N N . LEU A 1 175 ? 7.900 -12.506 12.153 1.00 88.06 175 LEU A N 1
ATOM 1444 C CA . LEU A 1 175 ? 7.205 -13.558 12.899 1.00 88.06 175 LEU A CA 1
ATOM 1445 C C . LEU A 1 175 ? 7.065 -14.850 12.074 1.00 88.06 175 LEU A C 1
ATOM 1447 O O . LEU A 1 175 ? 7.351 -15.934 12.576 1.00 88.06 175 LEU A O 1
ATOM 1451 N N . PHE A 1 176 ? 6.722 -14.741 10.787 1.00 88.00 176 PHE A N 1
ATOM 1452 C CA . PHE A 1 176 ? 6.635 -15.886 9.870 1.00 88.00 176 PHE A CA 1
ATOM 1453 C C . PHE A 1 176 ? 7.991 -16.522 9.566 1.00 88.00 176 PHE A C 1
ATOM 1455 O O . PHE A 1 176 ? 8.079 -17.739 9.399 1.00 88.00 176 PHE A O 1
ATOM 1462 N N . SER A 1 177 ? 9.050 -15.713 9.489 1.00 86.69 177 SER A N 1
ATOM 1463 C CA . SER A 1 177 ? 10.398 -16.222 9.217 1.00 86.69 177 SER A CA 1
ATOM 1464 C C . SER A 1 177 ? 11.009 -16.914 10.443 1.00 86.69 177 SER A C 1
ATOM 1466 O O . SER A 1 177 ? 11.890 -17.753 10.284 1.00 86.69 177 SER A O 1
ATOM 1468 N N . ASN A 1 178 ? 10.531 -16.614 11.658 1.00 83.12 178 ASN A N 1
ATOM 1469 C CA . ASN A 1 178 ? 11.042 -17.176 12.911 1.00 83.12 178 ASN A CA 1
ATOM 1470 C C . ASN A 1 178 ? 9.909 -17.694 13.821 1.00 83.12 178 ASN A C 1
ATOM 1472 O O . ASN A 1 178 ? 9.740 -17.177 14.926 1.00 83.12 178 ASN A O 1
ATOM 1476 N N . PRO A 1 179 ? 9.164 -18.744 13.424 1.00 70.00 179 PRO A N 1
ATOM 1477 C CA . PRO A 1 179 ? 7.997 -19.217 14.180 1.00 70.00 179 PRO A CA 1
ATOM 1478 C C . PRO A 1 179 ? 8.349 -19.742 15.583 1.00 70.00 179 PRO A C 1
ATOM 1480 O O . PRO A 1 179 ? 7.533 -19.665 16.493 1.00 70.00 179 PRO A O 1
ATOM 1483 N N . ASN A 1 180 ? 9.580 -20.235 15.770 1.00 74.69 180 ASN A N 1
ATOM 1484 C CA . ASN A 1 180 ? 10.099 -20.711 17.060 1.00 74.69 180 ASN A CA 1
ATOM 1485 C C . ASN A 1 180 ? 10.966 -19.666 17.779 1.00 74.69 180 ASN A C 1
ATOM 1487 O O . ASN A 1 180 ? 11.550 -19.954 18.826 1.00 74.69 180 ASN A O 1
ATOM 14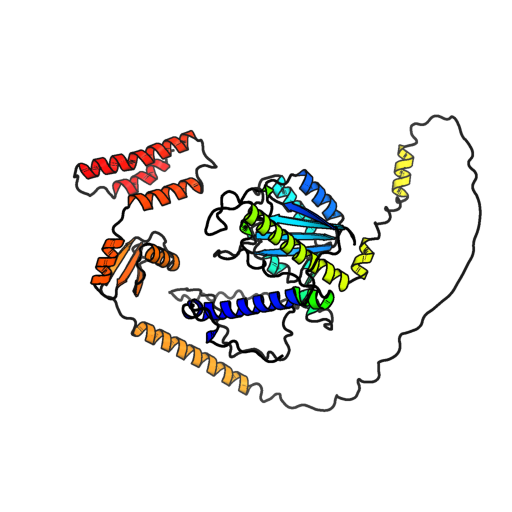91 N N . GLY A 1 181 ? 11.124 -18.474 17.198 1.00 62.34 181 GLY A N 1
ATOM 1492 C CA . GLY A 1 181 ? 11.874 -17.406 17.834 1.00 62.34 181 GLY A CA 1
ATOM 1493 C C . GLY A 1 181 ? 11.144 -16.993 19.102 1.00 62.34 181 GLY A C 1
ATOM 1494 O O . GLY A 1 181 ? 10.006 -16.534 19.030 1.00 62.34 181 GLY A O 1
ATOM 1495 N N . LYS A 1 182 ? 11.788 -17.134 20.270 1.00 51.31 182 LYS A N 1
ATOM 1496 C CA . LYS A 1 182 ? 11.311 -16.440 21.472 1.00 51.31 182 LYS A CA 1
ATOM 1497 C C . LYS A 1 182 ? 11.105 -14.971 21.081 1.00 51.31 182 LYS A C 1
ATOM 1499 O O . LYS A 1 182 ? 11.994 -14.432 20.409 1.00 51.31 182 LYS A O 1
ATOM 1504 N N . PRO A 1 183 ? 9.979 -14.330 21.458 1.00 49.97 183 PRO A N 1
ATOM 1505 C CA . PRO A 1 183 ? 9.824 -12.899 21.243 1.00 49.97 183 PRO A CA 1
ATOM 1506 C C . PRO A 1 183 ? 11.099 -12.242 21.754 1.00 49.97 183 PRO A C 1
ATOM 1508 O O . PRO A 1 183 ? 11.588 -12.614 22.823 1.00 49.97 183 PRO A O 1
ATOM 1511 N N .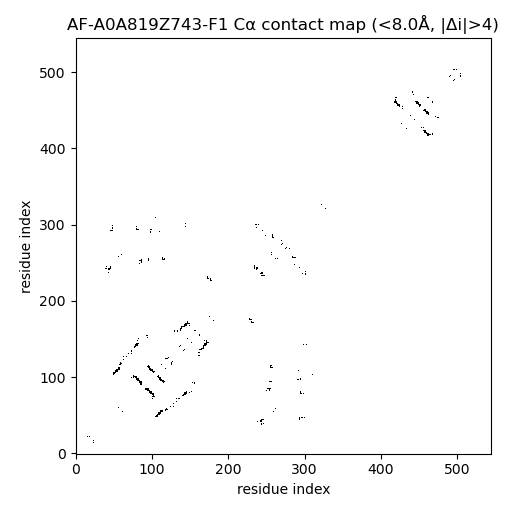 ILE A 1 184 ? 11.708 -11.364 20.957 1.00 44.81 184 ILE A N 1
ATOM 1512 C CA . ILE A 1 184 ? 12.914 -10.662 21.386 1.00 44.81 184 ILE A CA 1
ATOM 1513 C C . ILE A 1 184 ? 12.465 -9.759 22.545 1.00 44.81 184 ILE A C 1
ATOM 1515 O O . ILE A 1 184 ? 12.046 -8.629 22.342 1.00 44.81 184 ILE A O 1
ATOM 1519 N N . THR A 1 185 ? 12.490 -10.286 23.772 1.00 37.59 185 THR A N 1
ATOM 1520 C CA . THR A 1 185 ? 12.087 -9.602 25.011 1.00 37.59 185 THR A CA 1
ATOM 1521 C C . THR A 1 185 ? 13.107 -8.557 25.439 1.00 37.59 185 THR A C 1
ATOM 1523 O O . THR A 1 185 ? 12.931 -7.892 26.455 1.00 37.59 185 THR A O 1
ATOM 1526 N N . HIS A 1 186 ? 14.189 -8.405 24.680 1.00 31.94 186 HIS A N 1
ATOM 1527 C CA . HIS A 1 186 ? 15.073 -7.271 24.823 1.00 31.94 186 HIS A CA 1
ATOM 1528 C C . HIS A 1 186 ? 14.561 -6.163 23.900 1.00 31.94 186 HIS A C 1
ATOM 1530 O O . HIS A 1 186 ? 14.582 -6.375 22.683 1.00 31.94 186 HIS A O 1
ATOM 1536 N N . PRO A 1 187 ? 14.124 -5.001 24.436 1.00 38.53 187 PRO A N 1
ATOM 1537 C CA . PRO A 1 187 ? 13.920 -3.818 23.610 1.00 38.53 187 PRO A CA 1
ATOM 1538 C C . PRO A 1 187 ? 15.186 -3.684 22.789 1.00 38.53 187 PRO A C 1
ATOM 1540 O O . PRO A 1 187 ? 16.266 -3.742 23.383 1.00 38.53 187 PRO A O 1
ATOM 1543 N N . ALA A 1 188 ? 15.029 -3.689 21.459 1.00 40.62 188 ALA A N 1
ATOM 1544 C CA . ALA A 1 188 ? 16.108 -3.745 20.484 1.00 40.62 188 ALA A CA 1
ATOM 1545 C C . ALA A 1 188 ? 17.304 -3.007 21.061 1.00 40.62 188 ALA A C 1
ATOM 1547 O O . ALA A 1 188 ? 17.228 -1.788 21.183 1.00 40.62 188 ALA A O 1
ATOM 1548 N N . ARG A 1 189 ? 18.297 -3.779 21.538 1.00 34.09 189 ARG A N 1
ATOM 1549 C CA . ARG A 1 189 ? 19.469 -3.297 22.271 1.00 34.09 189 ARG A CA 1
ATOM 1550 C C . ARG A 1 189 ? 19.866 -2.023 21.570 1.00 34.09 189 ARG A C 1
ATOM 1552 O O . ARG A 1 189 ? 20.236 -2.152 20.400 1.00 34.09 189 ARG A O 1
ATOM 1559 N N . GLU A 1 190 ? 19.608 -0.878 22.222 1.00 36.62 190 GLU A N 1
ATOM 1560 C CA . GLU A 1 190 ? 19.681 0.447 21.610 1.00 36.62 190 GLU A CA 1
ATOM 1561 C C . GLU A 1 190 ? 20.861 0.383 20.669 1.00 36.62 190 GLU A C 1
ATOM 1563 O O . GLU A 1 190 ? 21.993 0.133 21.110 1.00 36.62 190 GLU A O 1
ATOM 1568 N N . LYS A 1 191 ? 20.591 0.428 19.357 1.00 37.03 191 LYS A N 1
ATOM 1569 C CA . LYS A 1 191 ? 21.663 0.718 18.423 1.00 37.03 191 LYS A CA 1
ATOM 1570 C C . LYS A 1 191 ? 22.174 2.021 18.978 1.00 37.03 191 LYS A C 1
ATOM 1572 O O . LYS A 1 191 ? 21.448 3.005 18.885 1.00 37.03 191 LYS A O 1
ATOM 1577 N N . ARG A 1 192 ? 23.320 1.962 19.668 1.00 33.62 192 ARG A N 1
ATOM 1578 C CA . ARG A 1 192 ? 24.047 3.134 20.106 1.00 33.62 192 ARG A CA 1
ATOM 1579 C C . ARG A 1 192 ? 23.991 4.025 18.895 1.00 33.62 192 ARG A C 1
ATOM 1581 O O . ARG A 1 192 ? 24.540 3.669 17.850 1.00 33.62 192 ARG A O 1
ATOM 1588 N N . GLU A 1 193 ? 23.226 5.096 19.030 1.00 35.44 193 GLU A N 1
ATOM 1589 C CA . GLU A 1 193 ? 23.410 6.260 18.207 1.00 35.44 193 GLU A CA 1
ATOM 1590 C C . GLU A 1 193 ? 24.922 6.416 18.130 1.00 35.44 193 GLU A C 1
ATOM 1592 O O . GLU A 1 193 ? 25.618 6.300 19.150 1.00 35.44 193 GLU A O 1
ATOM 1597 N N . GLU A 1 194 ? 25.445 6.524 16.917 1.00 38.44 194 GLU A N 1
ATOM 1598 C CA . GLU A 1 194 ? 26.826 6.906 16.684 1.00 38.44 194 GLU A CA 1
ATOM 1599 C C . GLU A 1 194 ? 26.982 8.344 17.202 1.00 38.44 194 GLU A C 1
ATOM 1601 O O . GLU A 1 194 ? 27.110 9.311 16.463 1.00 38.44 194 GLU A O 1
ATOM 1606 N N . ALA A 1 195 ? 26.928 8.493 18.523 1.00 39.31 195 ALA A N 1
ATOM 1607 C CA . ALA A 1 195 ? 27.369 9.634 19.272 1.00 39.31 195 ALA A CA 1
ATOM 1608 C C . ALA A 1 195 ? 28.889 9.571 19.234 1.00 39.31 195 ALA A C 1
ATOM 1610 O O . ALA A 1 195 ? 29.559 9.096 20.150 1.00 39.31 195 ALA A O 1
ATOM 1611 N N . THR A 1 196 ? 29.452 10.018 18.122 1.00 36.31 196 THR A N 1
ATOM 1612 C CA . THR A 1 196 ? 30.774 10.622 18.145 1.00 36.31 196 THR A CA 1
ATOM 1613 C C . THR A 1 196 ? 30.788 11.749 17.132 1.00 36.31 196 THR A C 1
ATOM 1615 O O . THR A 1 196 ? 31.278 11.628 16.014 1.00 36.31 196 THR A O 1
ATOM 1618 N N . GLY A 1 197 ? 30.279 12.895 17.587 1.00 37.28 197 GLY A N 1
ATOM 1619 C CA . GLY A 1 197 ? 30.892 14.154 17.215 1.00 37.28 197 GLY A CA 1
ATOM 1620 C C . GLY A 1 197 ? 32.377 14.072 17.556 1.00 37.28 197 GLY A C 1
ATOM 1621 O O . GLY A 1 197 ? 32.775 14.243 18.702 1.00 37.28 197 GLY A O 1
ATOM 1622 N N . CYS A 1 198 ? 33.191 13.774 16.552 1.00 27.66 198 CYS A N 1
ATOM 1623 C CA . CYS A 1 198 ? 34.574 14.198 16.513 1.00 27.66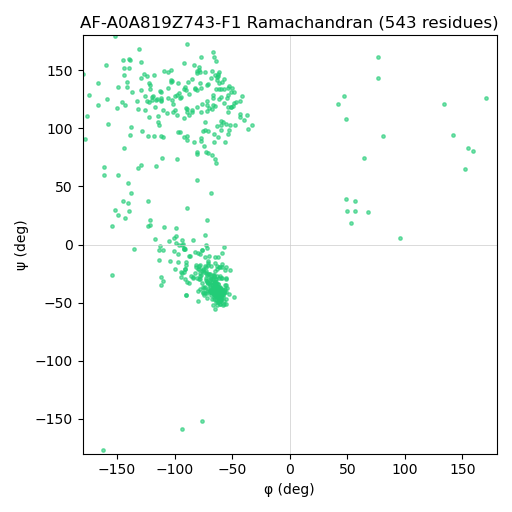 198 CYS A CA 1
ATOM 1624 C C . CYS A 1 198 ? 34.765 14.865 15.160 1.00 27.66 198 CYS A C 1
ATOM 1626 O O . CYS A 1 198 ? 34.932 14.214 14.133 1.00 27.66 198 CYS A O 1
ATOM 1628 N N . SER A 1 199 ? 34.680 16.192 15.199 1.00 35.12 199 SER A N 1
ATOM 1629 C CA . SER A 1 199 ? 35.273 17.076 14.212 1.00 35.12 199 SER A CA 1
ATOM 1630 C C . SER A 1 199 ? 36.719 16.636 13.972 1.00 35.12 199 SER A C 1
ATOM 1632 O O . SER A 1 199 ? 37.599 16.872 14.797 1.00 35.12 199 SER A O 1
ATOM 1634 N N . PHE A 1 200 ? 36.945 15.954 12.857 1.00 28.83 200 PHE A N 1
ATOM 1635 C CA . PHE A 1 200 ? 38.204 16.024 12.140 1.00 28.83 200 PHE A CA 1
ATOM 1636 C C . PHE A 1 200 ? 37.893 16.742 10.836 1.00 28.83 200 PHE A C 1
ATOM 1638 O O . PHE A 1 200 ? 37.447 16.146 9.858 1.00 28.83 200 PHE A O 1
ATOM 1645 N N . VAL A 1 201 ? 38.096 18.058 10.861 1.00 34.75 201 VAL A N 1
ATOM 1646 C CA . VAL A 1 201 ? 38.310 18.854 9.656 1.00 34.75 201 VAL A CA 1
ATOM 1647 C C . VAL A 1 201 ? 39.596 18.323 9.024 1.00 34.75 201 VAL A C 1
ATOM 1649 O O . VAL A 1 201 ? 40.700 18.699 9.408 1.00 34.75 201 VAL A O 1
ATOM 1652 N N . CYS A 1 202 ? 39.459 17.371 8.107 1.00 28.69 202 CYS A N 1
ATOM 1653 C CA . CYS A 1 202 ? 40.493 17.092 7.127 1.00 28.69 202 CYS A CA 1
ATOM 1654 C C . CYS A 1 202 ? 40.176 17.938 5.900 1.00 28.69 202 CYS A C 1
ATOM 1656 O O . CYS A 1 202 ? 39.424 17.510 5.027 1.00 28.69 202 CYS A O 1
ATOM 1658 N N . ASP A 1 203 ? 40.765 19.134 5.855 1.00 32.22 203 ASP A N 1
ATOM 1659 C CA . ASP A 1 203 ? 40.897 19.937 4.642 1.00 32.22 203 ASP A CA 1
ATOM 1660 C C . ASP A 1 203 ? 41.570 19.090 3.556 1.00 32.22 203 ASP A C 1
ATOM 1662 O O . ASP A 1 203 ? 42.794 18.960 3.491 1.00 32.22 203 ASP A O 1
ATOM 1666 N N . THR A 1 204 ? 40.751 18.478 2.706 1.00 33.69 204 THR A N 1
ATOM 1667 C CA . THR A 1 204 ? 41.198 17.810 1.487 1.00 33.69 204 THR A CA 1
ATOM 1668 C C . THR A 1 204 ? 40.451 18.469 0.333 1.00 33.69 204 THR A C 1
ATOM 1670 O O . THR A 1 204 ? 39.235 18.319 0.242 1.00 33.69 204 THR A O 1
ATOM 1673 N N . PRO A 1 205 ? 41.123 19.246 -0.531 1.00 32.62 205 PRO A N 1
ATOM 1674 C CA . PRO A 1 205 ? 40.457 19.880 -1.654 1.00 32.62 205 PRO A CA 1
ATOM 1675 C C . PRO A 1 205 ? 40.293 18.862 -2.788 1.00 32.62 205 PRO A C 1
ATOM 1677 O O . PRO A 1 205 ? 41.288 18.391 -3.344 1.00 32.62 205 PRO A O 1
ATOM 1680 N N . GLY A 1 206 ? 39.047 18.564 -3.162 1.00 32.09 206 GLY A N 1
ATOM 1681 C CA . GLY A 1 206 ? 38.722 18.040 -4.490 1.00 32.09 206 GLY A CA 1
ATOM 1682 C C . GLY A 1 206 ? 37.776 16.839 -4.531 1.00 32.09 206 GLY A C 1
ATOM 1683 O O . GLY A 1 206 ? 38.124 15.756 -4.074 1.00 32.09 206 GLY A O 1
ATOM 1684 N N . ASP A 1 207 ? 36.663 17.058 -5.235 1.00 40.09 207 ASP A N 1
ATOM 1685 C CA . ASP A 1 207 ? 35.845 16.078 -5.960 1.00 40.09 207 ASP A CA 1
ATOM 1686 C C . ASP A 1 207 ? 35.131 14.991 -5.136 1.00 40.09 207 ASP A C 1
ATOM 1688 O O . ASP A 1 207 ? 35.444 13.803 -5.219 1.00 40.09 207 ASP A O 1
ATOM 1692 N N . ASP A 1 208 ? 34.068 15.399 -4.444 1.00 35.12 208 ASP A N 1
ATOM 1693 C CA . ASP A 1 208 ? 33.062 14.506 -3.867 1.00 35.12 208 ASP A CA 1
ATOM 1694 C C . ASP A 1 208 ? 32.036 14.052 -4.933 1.00 35.12 208 ASP A C 1
ATOM 1696 O O . ASP A 1 208 ? 30.898 14.521 -5.000 1.00 35.12 208 ASP A O 1
ATOM 1700 N N . GLU A 1 209 ? 32.431 13.093 -5.777 1.00 37.00 209 GLU A N 1
ATOM 1701 C CA . GLU A 1 209 ? 31.487 12.136 -6.373 1.00 37.00 209 GLU A CA 1
ATOM 1702 C C . GLU A 1 209 ? 31.081 11.129 -5.277 1.00 37.00 209 GLU A C 1
ATOM 1704 O O . GLU A 1 209 ? 31.668 10.053 -5.153 1.00 37.00 209 GLU A O 1
ATOM 1709 N N . PHE A 1 210 ? 30.075 11.472 -4.463 1.00 33.62 210 PHE A N 1
ATOM 1710 C CA . PHE A 1 210 ? 29.367 10.497 -3.621 1.00 33.62 210 PHE A CA 1
ATOM 1711 C C . PHE A 1 210 ? 28.503 9.591 -4.512 1.00 33.62 210 PHE A C 1
ATOM 1713 O O . PHE A 1 210 ? 27.291 9.762 -4.653 1.00 33.62 210 PHE A O 1
ATOM 1720 N N . ASP A 1 211 ? 29.144 8.612 -5.145 1.00 36.28 211 ASP A N 1
ATOM 1721 C CA . ASP A 1 211 ? 28.479 7.364 -5.492 1.00 36.28 211 ASP A CA 1
ATOM 1722 C C . ASP A 1 211 ? 28.345 6.555 -4.192 1.00 36.28 211 ASP A C 1
ATOM 1724 O O . ASP A 1 211 ? 29.268 5.848 -3.788 1.00 36.28 211 ASP A O 1
ATOM 1728 N N . ASP A 1 212 ? 27.172 6.615 -3.552 1.00 36.25 212 ASP A N 1
ATOM 1729 C CA . ASP A 1 212 ? 26.751 5.679 -2.494 1.00 36.25 212 ASP A CA 1
ATOM 1730 C C . ASP A 1 212 ? 26.505 4.260 -3.066 1.00 36.25 212 ASP A C 1
ATOM 1732 O O . ASP A 1 212 ? 25.521 3.575 -2.770 1.00 36.25 212 ASP A O 1
ATOM 1736 N N . GLU A 1 213 ? 27.408 3.789 -3.926 1.00 41.19 213 GLU A N 1
ATOM 1737 C CA . GLU A 1 213 ? 27.532 2.392 -4.302 1.00 41.19 213 GLU A CA 1
ATOM 1738 C C . GLU A 1 213 ? 28.369 1.728 -3.203 1.00 41.19 213 GLU A C 1
ATOM 1740 O O . GLU A 1 213 ? 29.595 1.644 -3.269 1.00 41.19 213 GLU A O 1
ATOM 1745 N N . PHE A 1 214 ? 27.682 1.255 -2.155 1.00 34.56 214 PHE A N 1
ATOM 1746 C CA . PHE A 1 214 ? 28.195 0.174 -1.316 1.00 34.56 214 PHE A CA 1
ATOM 1747 C C . PHE A 1 214 ? 28.483 -1.017 -2.239 1.00 34.56 214 PHE A C 1
ATOM 1749 O O . PHE A 1 214 ? 27.630 -1.871 -2.492 1.00 34.56 214 PHE A O 1
ATOM 1756 N N . ASP A 1 215 ? 29.697 -1.034 -2.779 1.00 34.78 215 ASP A N 1
ATOM 1757 C CA . ASP A 1 215 ? 30.313 -2.134 -3.499 1.00 34.78 215 ASP A CA 1
ATOM 1758 C C . ASP A 1 215 ? 30.547 -3.239 -2.458 1.00 34.78 215 ASP A C 1
ATOM 1760 O O . ASP A 1 215 ? 31.633 -3.394 -1.895 1.00 34.78 215 ASP A O 1
ATOM 1764 N N . TYR A 1 216 ? 29.468 -3.947 -2.102 1.00 36.09 216 TYR A N 1
ATOM 1765 C CA . TYR A 1 216 ? 29.553 -5.193 -1.358 1.00 36.09 216 TYR A CA 1
ATOM 1766 C C . TYR A 1 216 ? 30.376 -6.147 -2.222 1.00 36.09 216 TYR A C 1
ATOM 1768 O O . TYR A 1 216 ? 29.870 -6.745 -3.171 1.00 36.09 216 TYR A O 1
ATOM 1776 N N . ASP A 1 217 ? 31.665 -6.248 -1.903 1.00 36.41 217 ASP A N 1
ATOM 1777 C CA . ASP A 1 217 ? 32.550 -7.307 -2.367 1.00 36.41 217 ASP A CA 1
ATOM 1778 C C . ASP A 1 217 ? 31.845 -8.637 -2.048 1.00 36.41 217 ASP A C 1
ATOM 1780 O O . ASP A 1 217 ? 31.789 -9.061 -0.892 1.00 36.41 217 ASP A O 1
ATOM 1784 N N . ASP A 1 218 ? 31.260 -9.274 -3.072 1.00 47.19 218 ASP A N 1
ATOM 1785 C CA . ASP A 1 218 ? 30.507 -10.543 -3.003 1.00 47.19 218 ASP A CA 1
ATOM 1786 C C . ASP A 1 218 ? 31.354 -11.699 -2.397 1.00 47.19 218 ASP A C 1
ATOM 1788 O O . ASP A 1 218 ? 30.846 -12.804 -2.204 1.00 47.19 218 ASP A O 1
ATOM 1792 N N . ASN A 1 219 ? 32.629 -11.449 -2.060 1.00 43.94 219 ASN A N 1
ATOM 1793 C CA . ASN A 1 219 ? 33.573 -12.393 -1.464 1.00 43.94 219 ASN A CA 1
ATOM 1794 C C . ASN A 1 219 ? 33.781 -12.250 0.056 1.00 43.94 219 ASN A C 1
ATOM 1796 O O . ASN A 1 219 ? 34.473 -13.083 0.635 1.00 43.94 219 ASN A O 1
ATOM 1800 N N . GLU A 1 220 ? 33.205 -11.246 0.727 1.00 42.88 220 GLU A N 1
ATOM 1801 C CA . GLU A 1 220 ? 33.137 -11.208 2.199 1.00 42.88 220 GLU A CA 1
ATOM 1802 C C . GLU A 1 220 ? 31.678 -11.269 2.651 1.00 42.88 220 GLU A C 1
ATOM 1804 O O . GLU A 1 220 ? 31.125 -10.321 3.205 1.00 42.88 220 GLU A O 1
ATOM 1809 N N . GLN A 1 221 ? 31.033 -12.413 2.413 1.00 41.31 221 GLN A N 1
ATOM 1810 C CA . GLN A 1 221 ? 29.806 -12.723 3.133 1.00 41.31 221 GLN A CA 1
ATOM 1811 C C . GLN A 1 221 ? 30.188 -13.002 4.595 1.00 41.31 221 GLN A C 1
ATOM 1813 O O . GLN A 1 221 ? 30.954 -13.940 4.827 1.00 41.31 221 GLN A O 1
ATOM 1818 N N . PRO A 1 222 ? 29.713 -12.212 5.581 1.00 44.59 222 PRO A N 1
ATOM 1819 C CA . PRO A 1 222 ? 29.732 -12.670 6.968 1.00 44.59 222 PRO A CA 1
ATOM 1820 C C . PRO A 1 222 ? 29.044 -14.032 6.984 1.00 44.59 222 PRO A C 1
ATOM 1822 O O . PRO A 1 222 ? 28.052 -14.176 6.267 1.00 44.59 222 PRO A O 1
ATOM 1825 N N . ASP A 1 223 ? 29.601 -15.009 7.708 1.00 42.88 223 ASP A N 1
ATOM 1826 C CA . ASP A 1 223 ? 29.142 -16.401 7.726 1.00 42.88 223 ASP A CA 1
ATOM 1827 C C . ASP A 1 223 ? 27.613 -16.477 7.619 1.00 42.88 223 ASP A C 1
ATOM 1829 O O . ASP A 1 223 ? 26.879 -16.273 8.585 1.00 42.88 223 ASP A O 1
ATOM 1833 N N . LYS A 1 224 ? 27.121 -16.739 6.399 1.00 47.66 224 LYS A N 1
ATOM 1834 C CA . LYS A 1 224 ? 25.692 -16.832 6.057 1.00 47.66 224 LYS A CA 1
ATOM 1835 C C . LYS A 1 224 ? 25.061 -18.101 6.618 1.00 47.66 224 LYS A C 1
ATOM 1837 O O . LYS A 1 224 ? 24.045 -18.572 6.116 1.00 47.66 224 LYS A O 1
ATOM 1842 N N . SER A 1 225 ? 25.677 -18.696 7.630 1.00 50.66 225 SER A N 1
ATOM 1843 C CA . SER A 1 225 ? 25.401 -20.064 8.014 1.00 50.66 225 SER A CA 1
ATOM 1844 C C . SER A 1 225 ? 24.028 -20.250 8.647 1.00 50.66 225 SER A C 1
ATOM 1846 O O . SER A 1 225 ? 23.635 -21.398 8.738 1.00 50.66 225 SER A O 1
ATOM 1848 N N . ASN A 1 226 ? 23.263 -19.198 8.997 1.00 56.38 226 ASN A N 1
ATOM 1849 C CA . ASN A 1 226 ? 21.894 -19.356 9.525 1.00 56.38 226 ASN A CA 1
ATOM 1850 C C . ASN A 1 226 ? 20.925 -18.165 9.327 1.00 56.38 226 ASN A C 1
ATOM 1852 O O . ASN A 1 226 ? 19.895 -18.112 9.999 1.00 56.38 226 ASN A O 1
ATOM 1856 N N . SER A 1 227 ? 21.190 -17.185 8.449 1.00 61.34 227 SER A N 1
ATOM 1857 C CA . SER A 1 227 ? 20.186 -16.127 8.225 1.00 61.34 227 SER A CA 1
ATOM 1858 C C . SER A 1 227 ? 19.025 -16.697 7.406 1.00 61.34 227 SER A C 1
ATOM 1860 O O . SER A 1 227 ? 19.141 -16.815 6.185 1.00 61.34 227 SER A O 1
ATOM 1862 N N . VAL A 1 228 ? 17.936 -17.078 8.078 1.00 73.06 228 VAL A N 1
ATOM 1863 C CA . VAL A 1 228 ? 16.689 -17.511 7.434 1.00 73.06 228 VAL A CA 1
ATOM 1864 C C . VAL A 1 228 ? 16.269 -16.421 6.452 1.00 73.06 228 VAL A C 1
ATOM 1866 O O . VAL A 1 228 ? 16.092 -15.266 6.847 1.00 73.06 228 VAL A O 1
ATOM 1869 N N . GLU A 1 229 ? 16.195 -16.759 5.161 1.00 75.06 229 GLU A N 1
ATOM 1870 C CA . GLU A 1 229 ? 15.751 -15.802 4.150 1.00 75.06 229 GLU A CA 1
ATOM 1871 C C . GLU A 1 229 ? 14.350 -15.297 4.527 1.00 75.06 229 GLU A C 1
ATOM 1873 O O . GLU A 1 229 ? 13.489 -16.102 4.899 1.00 75.06 229 GLU A O 1
ATOM 1878 N N . PRO A 1 230 ? 14.108 -13.975 4.471 1.00 80.25 230 PRO A N 1
ATOM 1879 C CA . PRO A 1 230 ? 12.814 -13.430 4.839 1.00 80.25 230 PRO A CA 1
ATOM 1880 C C . PRO A 1 230 ? 11.745 -14.003 3.909 1.00 80.25 230 PRO A C 1
ATOM 1882 O O . PRO A 1 230 ? 11.849 -13.897 2.686 1.00 80.25 230 PRO A O 1
ATOM 1885 N N . THR A 1 231 ? 10.712 -14.603 4.499 1.00 88.88 231 THR A N 1
ATOM 1886 C CA . THR A 1 231 ? 9.586 -15.163 3.741 1.00 88.88 231 THR A CA 1
ATOM 1887 C C . THR A 1 231 ? 8.865 -14.026 3.007 1.00 88.88 231 THR A C 1
ATOM 1889 O O . THR A 1 231 ? 8.770 -12.912 3.535 1.00 88.88 231 THR A O 1
ATOM 1892 N N . SER A 1 232 ? 8.395 -14.247 1.776 1.00 94.25 232 SER A N 1
ATOM 1893 C CA . SER A 1 232 ? 7.569 -13.254 1.076 1.00 94.25 232 SER A CA 1
ATOM 1894 C C . SER A 1 232 ? 6.102 -13.364 1.507 1.00 94.25 232 SER A C 1
ATOM 1896 O O . SER A 1 232 ? 5.658 -14.430 1.930 1.00 94.25 232 SER A O 1
ATOM 1898 N N . LEU A 1 233 ? 5.330 -12.277 1.393 1.00 95.88 233 LEU A N 1
ATOM 1899 C CA . LEU A 1 233 ? 3.905 -12.289 1.756 1.00 95.88 233 LEU A CA 1
ATOM 1900 C C . LEU A 1 233 ? 3.127 -13.326 0.940 1.00 95.88 233 LEU A C 1
ATOM 1902 O O . LEU A 1 233 ? 2.319 -14.071 1.481 1.00 95.88 233 LEU A O 1
ATOM 1906 N N . GLN A 1 234 ? 3.426 -13.428 -0.355 1.00 96.12 234 GLN A N 1
ATOM 1907 C CA . GLN A 1 234 ? 2.814 -14.420 -1.232 1.00 96.12 234 GLN A CA 1
ATOM 1908 C C . GLN A 1 234 ? 3.098 -15.851 -0.761 1.00 96.12 234 GLN A C 1
ATOM 1910 O O . GLN A 1 234 ? 2.178 -16.662 -0.717 1.00 96.12 234 GLN A O 1
ATOM 1915 N N . ASP A 1 235 ? 4.334 -16.152 -0.354 1.00 95.38 235 ASP A N 1
ATOM 1916 C CA . ASP A 1 235 ? 4.688 -17.482 0.158 1.00 95.38 235 ASP A CA 1
ATOM 1917 C C . ASP A 1 235 ? 3.952 -17.793 1.462 1.00 95.38 235 ASP A C 1
ATOM 1919 O O . ASP A 1 235 ? 3.490 -18.916 1.660 1.00 95.38 235 ASP A O 1
ATOM 1923 N N . ALA A 1 236 ? 3.807 -16.799 2.342 1.00 96.31 236 ALA A N 1
ATOM 1924 C CA . ALA A 1 236 ? 3.051 -16.951 3.578 1.00 96.31 236 ALA A CA 1
ATOM 1925 C C . ALA A 1 236 ? 1.560 -17.201 3.310 1.00 96.31 236 ALA A C 1
ATOM 1927 O O . ALA A 1 236 ? 0.984 -18.107 3.909 1.00 96.31 236 ALA A O 1
ATOM 1928 N N . VAL A 1 237 ? 0.950 -16.471 2.371 1.00 97.44 237 VAL A N 1
ATOM 1929 C CA . VAL A 1 237 ? -0.444 -16.684 1.944 1.00 97.44 237 VAL A CA 1
ATOM 1930 C C . VAL A 1 237 ? -0.634 -18.062 1.308 1.00 97.44 237 VAL A C 1
ATOM 1932 O O . VAL A 1 237 ? -1.570 -18.771 1.673 1.00 97.44 237 VAL A O 1
ATOM 1935 N N . VAL A 1 238 ? 0.261 -18.486 0.410 1.00 96.81 238 VAL A N 1
ATOM 1936 C CA . VAL A 1 238 ? 0.207 -19.823 -0.206 1.00 96.81 238 VAL A CA 1
ATOM 1937 C C . VAL A 1 238 ? 0.329 -20.906 0.862 1.00 96.81 238 VAL A C 1
ATOM 1939 O O . VAL A 1 238 ? -0.497 -21.814 0.912 1.00 96.81 238 VAL A O 1
ATOM 1942 N N . ARG A 1 239 ? 1.314 -20.793 1.759 1.00 95.94 239 ARG A N 1
ATOM 1943 C CA . ARG A 1 239 ? 1.556 -21.774 2.825 1.00 95.94 239 ARG A CA 1
ATOM 1944 C C . ARG A 1 239 ? 0.398 -21.871 3.819 1.00 95.94 239 ARG A C 1
ATOM 1946 O O . ARG A 1 239 ? 0.136 -22.960 4.317 1.00 95.94 239 ARG A O 1
ATOM 1953 N N . THR A 1 240 ? -0.247 -20.749 4.131 1.00 96.56 240 THR A N 1
ATOM 1954 C CA . THR A 1 240 ? -1.262 -20.673 5.194 1.00 96.56 240 THR A CA 1
ATOM 1955 C C . THR A 1 240 ? -2.662 -20.957 4.660 1.00 96.56 240 THR A C 1
ATOM 1957 O O . THR A 1 240 ? -3.416 -21.710 5.267 1.00 96.56 240 THR A O 1
ATOM 1960 N N . PHE A 1 241 ? -3.008 -20.393 3.502 1.00 97.19 241 PHE A N 1
ATOM 1961 C CA . PHE A 1 241 ? -4.371 -20.417 2.966 1.00 97.19 241 PHE A CA 1
ATOM 1962 C C . PHE A 1 241 ? -4.520 -21.223 1.678 1.00 97.19 241 PHE A C 1
ATOM 1964 O O . PHE A 1 241 ? -5.640 -21.372 1.192 1.00 97.19 241 PHE A O 1
ATOM 1971 N N . ASN A 1 242 ? -3.423 -21.736 1.108 1.00 97.81 242 ASN A N 1
ATOM 1972 C CA . ASN A 1 242 ? -3.428 -22.458 -0.166 1.00 97.81 242 ASN A CA 1
ATOM 1973 C C . ASN A 1 242 ? -4.029 -21.621 -1.316 1.00 97.81 242 ASN A C 1
ATOM 1975 O O . ASN A 1 242 ? -4.773 -22.127 -2.161 1.00 97.81 242 ASN A O 1
ATOM 1979 N N . ARG A 1 243 ? -3.744 -20.310 -1.313 1.00 97.94 243 ARG A N 1
ATOM 1980 C CA . ARG A 1 243 ? -4.256 -19.316 -2.271 1.00 97.94 243 ARG A CA 1
ATOM 1981 C C . ARG A 1 243 ? -3.116 -18.529 -2.914 1.00 97.94 243 ARG A C 1
ATOM 1983 O O . ARG A 1 243 ? -2.114 -18.236 -2.272 1.00 97.94 243 ARG A O 1
ATOM 1990 N N . PHE A 1 244 ? -3.296 -18.140 -4.171 1.00 97.31 244 PHE A N 1
ATOM 1991 C CA . PHE A 1 244 ? -2.376 -17.294 -4.925 1.00 97.31 244 PHE A CA 1
ATOM 1992 C C . PHE A 1 244 ? -2.685 -15.810 -4.697 1.00 97.31 244 PHE A C 1
ATOM 1994 O O . PHE A 1 244 ? -3.706 -15.302 -5.164 1.00 97.31 244 PHE A O 1
ATOM 2001 N N . LEU A 1 245 ? -1.786 -15.095 -4.018 1.00 96.81 245 LEU A N 1
ATOM 2002 C CA . LEU A 1 245 ? -1.808 -13.633 -3.969 1.00 96.81 245 LEU A CA 1
ATOM 2003 C C . LEU A 1 245 ? -1.081 -13.074 -5.197 1.00 96.81 245 LEU A C 1
ATOM 2005 O O . LEU A 1 245 ? 0.121 -13.296 -5.352 1.00 96.81 245 LEU A O 1
ATOM 2009 N N . ASP A 1 246 ? -1.790 -12.360 -6.071 1.00 93.25 246 ASP A N 1
ATOM 2010 C CA . ASP A 1 246 ? -1.178 -11.816 -7.283 1.00 93.25 246 ASP A CA 1
ATOM 2011 C C . ASP A 1 246 ? -0.230 -10.657 -6.956 1.00 93.25 246 ASP A C 1
ATOM 2013 O O . ASP A 1 246 ? -0.646 -9.636 -6.420 1.00 93.25 246 ASP A O 1
ATOM 2017 N N . LYS A 1 247 ? 1.051 -10.814 -7.307 1.00 89.75 247 LYS A N 1
ATOM 2018 C CA . LYS A 1 247 ? 2.111 -9.811 -7.133 1.00 89.75 247 LYS A CA 1
ATOM 2019 C C . LYS A 1 247 ? 2.583 -9.197 -8.452 1.00 89.75 247 LYS A C 1
ATOM 2021 O O . LYS A 1 247 ? 3.644 -8.577 -8.511 1.00 89.75 247 LYS A O 1
ATOM 2026 N N . SER A 1 248 ? 1.826 -9.361 -9.540 1.00 86.62 248 SER A N 1
ATOM 2027 C CA . SER A 1 248 ? 2.194 -8.802 -10.847 1.00 86.62 248 SER A CA 1
ATOM 2028 C C . SER A 1 248 ? 2.131 -7.274 -10.888 1.00 86.62 248 SER A C 1
ATOM 2030 O O . SER A 1 248 ? 2.714 -6.670 -11.787 1.00 86.62 248 SER A O 1
ATOM 2032 N N . LEU A 1 249 ? 1.421 -6.651 -9.941 1.00 85.38 249 LEU A N 1
ATOM 2033 C CA . LEU A 1 249 ? 1.154 -5.215 -9.925 1.00 85.38 249 LEU A CA 1
ATOM 2034 C C . LEU A 1 249 ? 1.974 -4.415 -8.901 1.00 85.38 249 LEU A C 1
ATOM 2036 O O . LEU A 1 249 ? 1.826 -3.197 -8.867 1.00 85.38 249 LEU A O 1
ATOM 2040 N N . THR A 1 250 ? 2.888 -5.049 -8.160 1.00 77.12 250 THR A N 1
ATOM 2041 C CA . THR A 1 250 ? 3.783 -4.381 -7.190 1.00 77.12 250 THR A CA 1
ATOM 2042 C C . THR A 1 250 ? 4.683 -3.329 -7.841 1.00 77.12 250 THR A C 1
ATOM 2044 O O . THR A 1 250 ? 5.125 -2.376 -7.215 1.00 77.12 250 THR A O 1
ATOM 2047 N N . VAL A 1 251 ? 4.995 -3.500 -9.129 1.00 67.69 251 VAL A N 1
ATOM 2048 C CA . VAL A 1 251 ? 5.895 -2.609 -9.863 1.00 67.69 251 VAL A CA 1
ATOM 2049 C C . VAL A 1 251 ? 5.077 -1.818 -10.895 1.00 67.69 251 VAL A C 1
ATOM 2051 O O . VAL A 1 251 ? 5.130 -2.110 -12.087 1.00 67.69 251 VAL A O 1
ATOM 2054 N N . ASN A 1 252 ? 4.304 -0.823 -10.434 1.00 71.00 252 ASN A N 1
ATOM 2055 C CA . ASN A 1 252 ? 3.385 -0.034 -11.266 1.00 71.00 252 ASN A CA 1
ATOM 2056 C C . ASN A 1 252 ? 3.484 1.494 -11.124 1.00 71.00 252 ASN A C 1
ATOM 2058 O O . ASN A 1 252 ? 4.095 2.044 -10.213 1.00 71.00 252 ASN A O 1
ATOM 2062 N N . TYR A 1 253 ? 2.826 2.192 -12.057 1.00 78.88 253 TYR A N 1
ATOM 2063 C CA . TYR A 1 253 ? 2.617 3.641 -12.014 1.00 78.88 253 TYR A CA 1
ATOM 2064 C C . TYR A 1 253 ? 1.452 4.010 -11.087 1.00 78.88 253 TYR A C 1
ATOM 2066 O O . TYR A 1 253 ? 0.343 4.283 -11.548 1.00 78.88 253 TYR A O 1
ATOM 2074 N N . TRP A 1 254 ? 1.697 4.039 -9.781 1.00 87.31 254 TRP A N 1
ATOM 2075 C CA . TRP A 1 254 ? 0.693 4.378 -8.768 1.00 87.31 254 TRP A CA 1
ATOM 2076 C C . TRP A 1 254 ? 0.368 5.881 -8.703 1.00 87.31 254 TRP A C 1
ATOM 2078 O O . TRP A 1 254 ? -0.754 6.254 -8.368 1.00 87.31 254 TRP A O 1
ATOM 2088 N N . LYS A 1 255 ? 1.278 6.765 -9.150 1.00 85.44 255 LYS A N 1
ATOM 2089 C CA . LYS A 1 255 ? 1.061 8.232 -9.180 1.00 85.44 255 LYS A CA 1
ATOM 2090 C C . LYS A 1 255 ? -0.124 8.708 -10.008 1.00 85.44 255 LYS A C 1
ATOM 2092 O O . LYS A 1 255 ? -0.525 9.863 -9.908 1.00 85.44 255 LYS A O 1
ATOM 2097 N N . CYS A 1 256 ? -0.647 7.869 -10.895 1.00 84.56 256 CYS A N 1
ATOM 2098 C CA . CYS A 1 256 ? -1.804 8.242 -11.696 1.00 84.56 256 CYS A CA 1
ATOM 2099 C C . CYS A 1 256 ? -3.124 8.200 -10.920 1.00 84.56 256 CYS A C 1
ATOM 2101 O O . CYS A 1 256 ? -4.151 8.594 -11.476 1.00 84.56 256 CYS A O 1
ATOM 2103 N N . GLY A 1 257 ? -3.088 7.746 -9.670 1.00 89.62 257 GLY A N 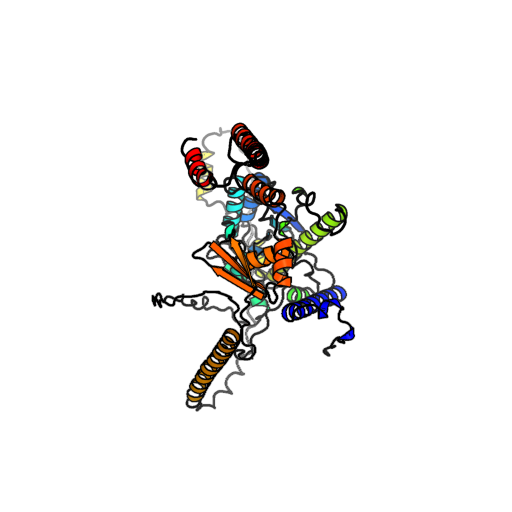1
ATOM 2104 C CA . GLY A 1 257 ? -4.264 7.538 -8.851 1.00 89.62 257 GLY A CA 1
ATOM 2105 C C . GLY A 1 257 ? -4.985 6.264 -9.256 1.00 89.62 257 GLY A C 1
ATOM 2106 O O . GLY A 1 257 ? -4.766 5.737 -10.349 1.00 89.62 257 GLY A O 1
ATOM 2107 N N . ILE A 1 258 ? -5.828 5.743 -8.380 1.00 93.19 258 ILE A N 1
ATOM 2108 C CA . ILE A 1 258 ? -6.581 4.510 -8.629 1.00 93.19 258 ILE A CA 1
ATOM 2109 C C . ILE A 1 258 ? -8.061 4.842 -8.769 1.00 93.19 258 ILE A C 1
ATOM 2111 O O . ILE A 1 258 ? -8.726 4.242 -9.615 1.00 93.19 258 ILE A O 1
ATOM 2115 N N . ASP A 1 259 ? -8.550 5.835 -8.022 1.00 94.38 259 ASP A N 1
ATOM 2116 C CA . ASP A 1 259 ? -9.924 6.299 -8.116 1.00 94.38 259 ASP A CA 1
ATOM 2117 C C . ASP A 1 259 ? -10.223 6.799 -9.539 1.00 94.38 259 ASP A C 1
ATOM 2119 O O . ASP A 1 259 ? -9.523 7.633 -10.127 1.00 94.38 259 ASP A O 1
ATOM 2123 N N . LEU A 1 260 ? -11.289 6.251 -10.114 1.00 90.31 260 LEU A N 1
ATOM 2124 C CA . LEU A 1 260 ? -11.794 6.620 -11.429 1.00 90.31 260 LEU A CA 1
ATOM 2125 C C . LEU A 1 260 ? -12.436 8.014 -11.421 1.00 90.31 260 LEU A C 1
ATOM 2127 O O . LEU A 1 260 ? -12.444 8.671 -12.468 1.00 90.31 260 LEU A O 1
ATOM 2131 N N . ASN A 1 261 ? -12.926 8.472 -10.264 1.00 91.62 261 ASN A N 1
ATOM 2132 C CA . ASN A 1 261 ? -13.592 9.762 -10.072 1.00 91.62 261 ASN A CA 1
ATOM 2133 C C . ASN A 1 261 ? -12.638 10.948 -10.236 1.00 91.62 261 ASN A C 1
ATOM 2135 O O . ASN A 1 261 ? -13.035 12.004 -10.737 1.00 91.62 261 ASN A O 1
ATOM 2139 N N . LEU A 1 262 ? -11.351 10.743 -9.945 1.00 89.50 262 LEU A N 1
ATOM 2140 C CA . LEU A 1 262 ? -10.316 11.753 -10.150 1.00 89.50 262 LEU A CA 1
ATOM 2141 C C . LEU A 1 262 ? -10.160 12.158 -11.624 1.00 89.50 262 LEU A C 1
ATOM 2143 O O . LEU A 1 262 ? -9.601 13.214 -11.910 1.00 89.50 262 LEU A O 1
ATOM 2147 N N . ASN A 1 263 ? -10.638 11.340 -12.575 1.00 86.44 263 ASN A N 1
ATOM 2148 C CA . ASN A 1 263 ? -10.537 11.581 -14.022 1.00 86.44 263 ASN A CA 1
ATOM 2149 C C . ASN A 1 263 ? -9.102 11.869 -14.523 1.00 86.44 263 ASN A C 1
ATOM 2151 O O . ASN A 1 263 ? -8.909 12.348 -15.642 1.00 86.44 263 ASN A O 1
ATOM 2155 N N . THR A 1 264 ? -8.080 11.517 -13.740 1.00 82.62 264 THR A N 1
ATOM 2156 C CA . THR A 1 264 ? -6.649 11.721 -14.044 1.00 82.62 264 THR A CA 1
ATOM 2157 C C . THR A 1 264 ? -6.178 10.917 -15.253 1.00 82.62 264 THR A C 1
ATOM 2159 O O . THR A 1 264 ? -5.129 11.195 -15.836 1.00 82.62 264 THR A O 1
ATOM 2162 N N . TRP A 1 265 ? -6.979 9.935 -15.653 1.00 72.50 265 TRP A N 1
ATOM 2163 C CA . TRP A 1 265 ? -6.771 9.075 -16.802 1.00 72.50 265 TRP A CA 1
ATOM 2164 C C . TRP A 1 265 ? -7.062 9.737 -18.152 1.00 72.50 265 TRP A C 1
ATOM 2166 O O . TRP A 1 265 ? -6.554 9.268 -19.164 1.00 72.50 265 TRP A O 1
ATOM 2176 N N . ARG A 1 266 ? -7.852 10.820 -18.205 1.00 67.88 266 ARG A N 1
ATOM 2177 C CA . ARG A 1 266 ? -8.259 11.436 -19.487 1.00 67.88 266 ARG A CA 1
ATOM 2178 C C . ARG A 1 266 ? -7.094 12.060 -20.255 1.00 67.88 266 ARG A C 1
ATOM 2180 O O . ARG A 1 266 ? -7.143 12.138 -21.477 1.00 67.88 266 ARG A O 1
ATOM 2187 N N . ASN A 1 267 ? -6.049 12.473 -19.540 1.00 60.06 267 ASN A N 1
ATOM 2188 C CA . ASN A 1 267 ? -4.973 13.296 -20.091 1.00 60.06 267 ASN A CA 1
ATOM 2189 C C . ASN A 1 267 ? -3.635 12.550 -20.223 1.00 60.06 267 ASN A C 1
ATOM 2191 O O . ASN A 1 267 ? -2.672 13.121 -20.731 1.00 60.06 267 ASN A O 1
ATOM 2195 N N . LYS A 1 268 ? -3.538 11.294 -19.762 1.00 58.38 268 LYS A N 1
ATOM 2196 C CA . LYS A 1 268 ? -2.300 10.501 -19.820 1.00 58.38 268 LYS A CA 1
ATOM 2197 C C . LYS A 1 268 ? -2.497 9.274 -20.709 1.00 58.38 268 LYS A C 1
ATOM 2199 O O . LYS A 1 268 ? -3.320 8.409 -20.430 1.00 58.38 268 LYS A O 1
ATOM 2204 N N . LEU A 1 269 ? -1.718 9.203 -21.787 1.00 53.28 269 LEU A N 1
ATOM 2205 C CA . LEU A 1 269 ? -1.617 8.026 -22.649 1.00 53.28 269 LEU A CA 1
ATOM 2206 C C . LEU A 1 269 ? -0.873 6.918 -21.887 1.00 53.28 269 LEU A C 1
ATOM 2208 O O . LEU A 1 269 ? 0.354 6.924 -21.828 1.00 53.28 269 LEU A O 1
ATOM 2212 N N . PHE A 1 270 ? -1.604 5.983 -21.277 1.00 53.44 270 PHE A N 1
ATOM 2213 C CA . PHE A 1 270 ? -1.000 4.795 -20.652 1.00 53.44 270 PHE A CA 1
ATOM 2214 C C . PHE A 1 270 ? -0.606 3.728 -21.683 1.00 53.44 270 PHE A C 1
ATOM 2216 O O . PHE A 1 270 ? 0.323 2.955 -21.452 1.00 53.44 270 PHE A O 1
ATOM 2223 N N . SER A 1 271 ? -1.247 3.720 -22.854 1.00 52.69 271 SER A N 1
ATOM 2224 C CA . SER A 1 271 ? -0.868 2.894 -23.999 1.00 52.69 271 SER A CA 1
ATOM 2225 C C . SER A 1 271 ? -0.018 3.698 -24.993 1.00 52.69 271 SER A C 1
ATOM 2227 O O . SER A 1 271 ? -0.323 4.842 -25.328 1.00 52.69 271 SER A O 1
ATOM 2229 N N . ARG A 1 272 ? 1.034 3.070 -25.540 1.00 52.97 272 ARG A N 1
ATOM 2230 C CA . ARG A 1 272 ? 1.860 3.613 -26.646 1.00 52.97 272 ARG A CA 1
ATOM 2231 C C . ARG A 1 272 ? 1.068 3.909 -27.933 1.00 52.97 272 ARG A C 1
ATOM 2233 O O . ARG A 1 272 ? 1.612 4.470 -28.876 1.00 52.97 272 ARG A O 1
ATOM 2240 N N . SER A 1 273 ? -0.199 3.521 -27.981 1.00 53.53 273 SER A N 1
ATOM 2241 C CA . SER A 1 273 ? -1.086 3.616 -29.132 1.00 53.53 273 SER A CA 1
ATOM 2242 C C . SER A 1 273 ? -2.507 3.787 -28.618 1.00 53.53 273 SER A C 1
ATOM 2244 O O . SER A 1 273 ? -2.992 2.893 -27.935 1.00 53.53 273 SER A O 1
ATOM 2246 N N . ARG A 1 274 ? -3.110 4.932 -28.962 1.00 67.12 274 ARG A N 1
ATOM 2247 C CA . ARG A 1 274 ? -4.488 5.394 -28.706 1.00 67.12 274 ARG A CA 1
ATOM 2248 C C . ARG A 1 274 ? -5.042 5.115 -27.300 1.00 67.12 274 ARG A C 1
ATOM 2250 O O . ARG A 1 274 ? -5.190 3.981 -26.865 1.00 67.12 274 ARG A O 1
ATOM 2257 N N . TYR A 1 275 ? -5.415 6.194 -26.624 1.00 75.25 275 TYR A N 1
ATOM 2258 C CA . TYR A 1 275 ? -6.145 6.142 -25.365 1.00 75.25 275 TYR A CA 1
ATOM 2259 C C . TYR A 1 275 ? -7.434 5.299 -25.499 1.00 75.25 275 TYR A C 1
ATOM 2261 O O . TYR A 1 275 ? -8.255 5.578 -26.374 1.00 75.25 275 TYR A O 1
ATOM 2269 N N . ASP A 1 276 ? -7.607 4.296 -24.631 1.00 82.56 276 ASP A N 1
ATOM 2270 C CA . ASP A 1 276 ? -8.817 3.467 -24.522 1.00 82.56 276 ASP A CA 1
ATOM 2271 C C . ASP A 1 276 ? -9.325 3.482 -23.072 1.00 82.56 276 ASP A C 1
ATOM 2273 O O . ASP A 1 276 ? -8.661 3.004 -22.146 1.00 82.56 276 ASP A O 1
ATOM 2277 N N . ALA A 1 277 ? -10.527 4.029 -22.878 1.00 83.62 277 ALA A N 1
ATOM 2278 C CA . ALA A 1 277 ? -11.125 4.193 -21.559 1.00 83.62 277 ALA A CA 1
ATOM 2279 C C . ALA A 1 277 ? -11.517 2.890 -20.870 1.00 83.62 277 ALA A C 1
ATOM 2281 O O . ALA A 1 277 ? -11.498 2.822 -19.639 1.00 83.62 277 ALA A O 1
ATOM 2282 N N . ASN A 1 278 ? -11.857 1.855 -21.634 1.00 88.06 278 ASN A N 1
ATOM 2283 C CA . ASN A 1 278 ? -12.231 0.569 -21.068 1.00 88.06 278 ASN A CA 1
ATOM 2284 C C . ASN A 1 278 ? -10.996 -0.162 -20.548 1.00 88.06 278 ASN A C 1
ATOM 2286 O O . ASN A 1 278 ? -11.033 -0.685 -19.434 1.00 88.06 278 ASN A O 1
ATOM 2290 N N . ILE A 1 279 ? -9.899 -0.144 -21.311 1.00 86.19 279 ILE A N 1
ATOM 2291 C CA . ILE A 1 279 ? -8.628 -0.755 -20.900 1.00 86.19 279 ILE A CA 1
ATOM 2292 C C . ILE A 1 279 ? -8.099 -0.072 -19.637 1.00 86.19 279 ILE A C 1
ATOM 2294 O O . ILE A 1 279 ? -7.794 -0.742 -18.655 1.00 86.19 279 ILE A O 1
ATOM 2298 N N . GLU A 1 280 ? -8.063 1.260 -19.613 1.00 84.19 280 GLU A N 1
ATOM 2299 C CA . GLU A 1 280 ? -7.576 2.015 -18.453 1.00 84.19 280 GLU A CA 1
ATOM 2300 C C . GLU A 1 280 ? -8.433 1.773 -17.201 1.00 84.19 280 GLU A C 1
ATOM 2302 O O . GLU A 1 280 ? -7.910 1.559 -16.105 1.00 84.19 280 GLU A O 1
ATOM 2307 N N . ARG A 1 281 ? -9.764 1.729 -17.357 1.00 88.75 281 ARG A N 1
ATOM 2308 C CA . ARG A 1 281 ? -10.679 1.384 -16.261 1.00 88.75 281 ARG A CA 1
ATOM 2309 C C . ARG A 1 281 ? -10.414 -0.026 -15.732 1.00 88.75 281 ARG A C 1
ATOM 2311 O O . ARG A 1 281 ? -10.411 -0.231 -14.519 1.00 88.75 281 ARG A O 1
ATOM 2318 N N . GLN A 1 282 ? -10.196 -0.995 -16.620 1.00 90.69 282 GLN A N 1
ATOM 2319 C CA . GLN A 1 282 ? -9.870 -2.367 -16.231 1.00 90.69 282 GLN A CA 1
ATOM 2320 C C . GLN A 1 282 ? -8.537 -2.438 -15.482 1.00 90.69 282 GLN A C 1
ATOM 2322 O O . GLN A 1 282 ? -8.474 -3.077 -14.435 1.00 90.69 282 GLN A O 1
ATOM 2327 N N . GLU A 1 283 ? -7.497 -1.758 -15.960 1.00 88.19 283 GLU A N 1
ATOM 2328 C CA . GLU A 1 283 ? -6.188 -1.734 -15.301 1.00 88.19 283 GLU A CA 1
ATOM 2329 C C . GLU A 1 283 ? -6.248 -1.086 -13.911 1.00 88.19 283 GLU A C 1
ATOM 2331 O O . GLU A 1 283 ? -5.699 -1.630 -12.950 1.00 88.19 283 GLU A O 1
ATOM 2336 N N . ARG A 1 284 ? -6.988 0.017 -13.749 1.00 89.38 284 ARG A N 1
ATOM 2337 C CA . ARG A 1 284 ? -7.214 0.630 -12.428 1.00 89.38 284 ARG A CA 1
ATOM 2338 C C . ARG A 1 284 ? -7.993 -0.274 -11.490 1.00 89.38 284 ARG A C 1
ATOM 2340 O O . ARG A 1 284 ? -7.607 -0.413 -10.335 1.00 89.38 284 ARG A O 1
ATOM 2347 N N . ASN A 1 285 ? -9.024 -0.955 -11.986 1.00 93.06 285 ASN A N 1
ATOM 2348 C CA . ASN A 1 285 ? -9.749 -1.944 -11.193 1.00 93.06 285 ASN A CA 1
ATOM 2349 C C . ASN A 1 285 ? -8.838 -3.099 -10.757 1.00 93.06 285 ASN A C 1
ATOM 2351 O O . ASN A 1 285 ? -8.932 -3.540 -9.615 1.00 93.06 285 ASN A O 1
ATOM 2355 N N . LYS A 1 286 ? -7.925 -3.569 -11.618 1.00 93.19 286 LYS A N 1
ATOM 2356 C CA . LYS A 1 286 ? -6.937 -4.589 -11.233 1.00 93.19 286 LYS A CA 1
ATOM 2357 C C . LYS A 1 286 ? -5.993 -4.077 -10.143 1.00 93.19 286 LYS A C 1
ATOM 2359 O O . LYS A 1 286 ? -5.760 -4.791 -9.176 1.00 93.19 286 LYS A O 1
ATOM 2364 N N . ARG A 1 287 ? -5.497 -2.840 -10.259 1.00 92.81 287 ARG A N 1
ATOM 2365 C CA . ARG A 1 287 ? -4.649 -2.199 -9.235 1.00 92.81 287 ARG A CA 1
ATOM 2366 C C . ARG A 1 287 ? -5.375 -2.003 -7.910 1.00 92.81 287 ARG A C 1
ATOM 2368 O O . ARG A 1 287 ? -4.805 -2.290 -6.865 1.00 92.81 287 ARG A O 1
ATOM 2375 N N . LEU A 1 288 ? -6.633 -1.572 -7.960 1.00 95.44 288 LEU A N 1
ATOM 2376 C CA . LEU A 1 288 ? -7.495 -1.453 -6.790 1.00 95.44 288 LEU A CA 1
ATOM 2377 C C . LEU A 1 288 ? -7.624 -2.800 -6.077 1.00 95.44 288 LEU A C 1
ATOM 2379 O O . LEU A 1 288 ? -7.376 -2.888 -4.879 1.00 95.44 288 LEU A O 1
ATOM 2383 N N . GLN A 1 289 ? -7.969 -3.854 -6.821 1.00 96.31 289 GLN A N 1
ATOM 2384 C CA . GLN A 1 289 ? -8.115 -5.194 -6.253 1.00 96.31 289 GLN A CA 1
ATOM 2385 C C . GLN A 1 289 ? -6.799 -5.744 -5.715 1.00 96.31 289 GLN A C 1
ATOM 2387 O O . GLN A 1 289 ? -6.796 -6.367 -4.661 1.00 96.31 289 GLN A O 1
ATOM 2392 N N . TYR A 1 290 ? -5.683 -5.478 -6.392 1.00 96.12 290 TYR A N 1
ATOM 2393 C CA . TYR A 1 290 ? -4.360 -5.792 -5.868 1.00 96.12 290 TYR A CA 1
ATOM 2394 C C . TYR A 1 290 ? -4.122 -5.106 -4.517 1.00 96.12 290 TYR A C 1
ATOM 2396 O O . TYR A 1 290 ? -3.825 -5.801 -3.557 1.00 96.12 290 TYR A O 1
ATOM 2404 N N . ALA A 1 291 ? -4.330 -3.789 -4.410 1.00 96.12 291 ALA A N 1
ATOM 2405 C CA . ALA A 1 291 ? -4.051 -3.036 -3.184 1.00 96.12 291 ALA A CA 1
ATOM 2406 C C . ALA A 1 291 ? -4.913 -3.512 -1.999 1.00 96.12 291 ALA A C 1
ATOM 2408 O O . ALA A 1 291 ? -4.436 -3.598 -0.869 1.00 96.12 291 ALA A O 1
ATOM 2409 N N . ILE A 1 292 ? -6.173 -3.870 -2.270 1.00 96.94 292 ILE A N 1
ATOM 2410 C CA . ILE A 1 292 ? -7.085 -4.470 -1.286 1.00 96.94 292 ILE A CA 1
ATOM 2411 C C . ILE A 1 292 ? -6.600 -5.857 -0.873 1.00 96.94 292 ILE A C 1
ATOM 2413 O O . ILE A 1 292 ? -6.487 -6.137 0.317 1.00 96.94 292 ILE A O 1
ATOM 2417 N N . ASN A 1 293 ? -6.330 -6.734 -1.841 1.00 97.56 293 ASN A N 1
ATOM 2418 C CA . ASN A 1 293 ? -5.905 -8.104 -1.574 1.00 97.56 293 ASN A CA 1
ATOM 2419 C C . ASN A 1 293 ? -4.586 -8.137 -0.805 1.00 97.56 293 ASN A C 1
ATOM 2421 O O . ASN A 1 293 ? -4.420 -8.976 0.075 1.00 97.56 293 ASN A O 1
ATOM 2425 N N . ASP A 1 294 ? -3.675 -7.219 -1.117 1.00 96.19 294 ASP A N 1
ATOM 2426 C CA . ASP A 1 294 ? -2.381 -7.148 -0.462 1.00 96.19 294 ASP A CA 1
ATOM 2427 C C . ASP A 1 294 ? -2.532 -6.807 1.022 1.00 96.19 294 ASP A C 1
ATOM 2429 O O . ASP A 1 294 ? -2.186 -7.612 1.889 1.00 96.19 294 ASP A O 1
ATOM 2433 N N . CYS A 1 295 ? -3.206 -5.693 1.310 1.00 97.06 295 CYS A N 1
ATOM 2434 C CA . CYS A 1 295 ? -3.466 -5.232 2.670 1.00 97.06 295 CYS A CA 1
ATOM 2435 C C . CYS A 1 295 ? -4.304 -6.243 3.484 1.00 97.06 295 CYS A C 1
ATOM 2437 O O . CYS A 1 295 ? -3.939 -6.599 4.604 1.00 97.06 295 CYS A O 1
ATOM 2439 N N . THR A 1 296 ? -5.380 -6.790 2.907 1.00 97.12 296 THR A N 1
ATOM 2440 C CA . THR A 1 296 ? -6.245 -7.769 3.603 1.00 97.12 296 THR A CA 1
ATOM 2441 C C . THR A 1 296 ? -5.564 -9.099 3.871 1.00 97.12 296 THR A C 1
ATOM 2443 O O . THR A 1 296 ? -5.847 -9.724 4.890 1.00 97.12 296 THR A O 1
ATOM 2446 N N . SER A 1 297 ? -4.652 -9.540 3.003 1.00 97.62 297 SER A N 1
ATOM 2447 C CA . SER A 1 297 ? -3.914 -10.783 3.237 1.00 97.62 297 SER A CA 1
ATOM 2448 C C . SER A 1 297 ? -3.030 -10.702 4.479 1.00 97.62 297 SER A C 1
ATOM 2450 O O . SER A 1 297 ? -2.919 -11.677 5.219 1.00 97.62 297 SER A O 1
ATOM 2452 N N . VAL A 1 298 ? -2.476 -9.521 4.773 1.00 97.50 298 VAL A N 1
ATOM 2453 C CA . VAL A 1 298 ? -1.746 -9.254 6.020 1.00 97.50 298 VAL A CA 1
ATOM 2454 C C . VAL A 1 298 ? -2.689 -9.356 7.222 1.00 97.50 298 VAL A C 1
ATOM 2456 O O . VAL A 1 298 ? -2.326 -9.966 8.227 1.00 97.50 298 VAL A O 1
ATOM 2459 N N . ALA A 1 299 ? -3.912 -8.829 7.108 1.00 96.38 299 ALA A N 1
ATOM 2460 C CA . ALA A 1 299 ? -4.933 -8.931 8.150 1.00 96.38 299 ALA A CA 1
ATOM 2461 C C . ALA A 1 299 ? -5.296 -10.390 8.461 1.00 96.38 299 ALA A C 1
ATOM 2463 O O . ALA A 1 299 ? -5.249 -10.814 9.614 1.00 96.38 299 ALA A O 1
ATOM 2464 N N . GLU A 1 300 ? -5.618 -11.177 7.431 1.00 96.44 300 GLU A N 1
ATOM 2465 C CA . GLU A 1 300 ? -5.991 -12.586 7.592 1.00 96.44 300 GLU A CA 1
ATOM 2466 C C . GLU A 1 300 ? -4.841 -13.406 8.183 1.00 96.44 300 GLU A C 1
ATOM 2468 O O . GLU A 1 300 ? -5.064 -14.215 9.084 1.00 96.44 300 GLU A O 1
ATOM 2473 N N . LEU A 1 301 ? -3.598 -13.169 7.743 1.00 96.50 301 LEU A N 1
ATOM 2474 C CA . LEU A 1 301 ? -2.423 -13.812 8.337 1.00 96.50 301 LEU A CA 1
ATOM 2475 C C . LEU A 1 301 ? -2.262 -13.440 9.817 1.00 96.50 301 LEU A C 1
ATOM 2477 O O . LEU A 1 301 ? -1.977 -14.320 10.627 1.00 96.50 301 LEU A O 1
ATOM 2481 N N . PHE A 1 302 ? -2.466 -12.172 10.185 1.00 95.94 302 PHE A N 1
ATOM 2482 C CA . PHE A 1 302 ? -2.390 -11.731 11.579 1.00 95.94 302 PHE A CA 1
ATOM 2483 C C . PHE A 1 302 ? -3.414 -12.454 12.460 1.00 95.94 302 PHE A C 1
ATOM 2485 O O . PHE A 1 302 ? -3.038 -13.017 13.485 1.00 95.94 302 PHE A O 1
ATOM 2492 N N . PHE A 1 303 ? -4.683 -12.519 12.049 1.00 94.31 303 PHE A N 1
ATOM 2493 C CA . PHE A 1 303 ? -5.716 -13.207 12.834 1.00 94.31 303 PHE A CA 1
ATOM 2494 C C . PHE A 1 303 ? -5.583 -14.730 12.812 1.00 94.31 303 PHE A C 1
ATOM 2496 O O . PHE A 1 303 ? -5.957 -15.385 13.782 1.00 94.31 303 PHE A O 1
ATOM 2503 N N . HIS A 1 304 ? -4.991 -15.301 11.762 1.00 93.88 304 HIS A N 1
ATOM 2504 C CA . HIS A 1 304 ? -4.604 -16.709 11.759 1.00 93.88 304 HIS A CA 1
ATOM 2505 C C . HIS A 1 304 ? -3.506 -16.998 12.799 1.00 93.88 304 HIS A C 1
ATOM 2507 O O . HIS A 1 304 ? -3.528 -18.045 13.443 1.00 93.88 304 HIS A O 1
ATOM 2513 N N . MET A 1 305 ? -2.547 -16.082 12.982 1.00 92.38 305 MET A N 1
ATOM 2514 C CA . MET A 1 305 ? -1.485 -16.215 13.989 1.00 92.38 305 MET A CA 1
ATOM 2515 C C . MET A 1 305 ? -1.956 -15.922 15.416 1.00 92.38 305 MET A C 1
ATOM 2517 O O . MET A 1 305 ? -1.441 -16.535 16.349 1.00 92.38 305 MET A O 1
ATOM 2521 N N . TYR A 1 306 ? -2.913 -15.006 15.577 1.00 92.75 306 TYR A N 1
ATOM 2522 C CA . TYR A 1 306 ? -3.409 -14.535 16.872 1.00 92.75 306 TYR A CA 1
ATOM 2523 C C . TYR A 1 306 ? -4.947 -14.592 16.958 1.00 92.75 306 TYR A C 1
ATOM 2525 O O . TYR A 1 306 ? -5.603 -13.545 17.012 1.00 92.75 306 TYR A O 1
ATOM 2533 N N . PRO A 1 307 ? -5.572 -15.784 16.978 1.00 91.75 307 PRO A N 1
ATOM 2534 C CA . PRO A 1 307 ? -7.032 -15.901 17.029 1.00 91.75 307 PRO A CA 1
ATOM 2535 C C . PRO A 1 307 ? -7.663 -15.233 18.264 1.00 91.75 307 PRO A C 1
ATOM 2537 O O . PRO A 1 307 ? -8.787 -14.737 18.218 1.00 91.75 307 PRO A O 1
ATOM 2540 N N . GLU A 1 308 ? -6.944 -15.159 19.385 1.00 90.50 308 GLU A N 1
ATOM 2541 C CA . GLU A 1 308 ? -7.392 -14.489 20.609 1.00 90.50 308 GLU A CA 1
ATOM 2542 C C . GLU A 1 308 ? -7.531 -12.969 20.443 1.00 90.50 308 GLU A C 1
ATOM 2544 O O . GLU A 1 308 ? -8.411 -12.350 21.050 1.00 90.50 308 GLU A O 1
ATOM 2549 N N . LYS A 1 309 ? -6.721 -12.370 19.560 1.00 89.56 309 LYS A N 1
ATOM 2550 C CA . LYS A 1 309 ? -6.846 -10.966 19.148 1.00 89.56 309 LYS A CA 1
ATOM 2551 C C . LYS A 1 309 ? -8.061 -10.736 18.252 1.00 89.56 309 LYS A C 1
ATOM 2553 O O . LYS A 1 309 ? -8.318 -9.604 17.896 1.00 89.56 309 LYS A O 1
ATOM 2558 N N . MET A 1 310 ? -8.825 -11.757 17.888 1.00 83.50 310 MET A N 1
ATOM 2559 C CA . MET A 1 310 ? -10.101 -11.588 17.191 1.00 83.50 310 MET A CA 1
ATOM 2560 C C . MET A 1 310 ? -11.253 -11.458 18.200 1.00 83.50 310 MET A C 1
ATOM 2562 O O . MET A 1 310 ? -12.094 -10.567 18.101 1.00 83.50 310 MET A O 1
ATOM 2566 N N . ASN A 1 311 ? -11.243 -12.296 19.243 1.00 75.62 311 ASN A N 1
ATOM 2567 C CA . ASN A 1 311 ? -12.319 -12.381 20.237 1.00 75.62 311 ASN A CA 1
ATOM 2568 C C . ASN A 1 311 ? -12.391 -11.171 21.175 1.00 75.62 311 ASN A C 1
ATOM 2570 O O . ASN A 1 311 ? -13.482 -10.761 21.565 1.00 75.62 311 ASN A O 1
ATOM 2574 N N . ASN A 1 312 ? -11.248 -10.562 21.499 1.00 72.88 312 ASN A N 1
ATOM 2575 C CA . ASN A 1 312 ? -11.192 -9.402 22.397 1.00 72.88 312 ASN A CA 1
ATOM 2576 C C . ASN A 1 312 ? -11.900 -8.149 21.847 1.00 72.88 312 ASN A C 1
ATOM 2578 O O . ASN A 1 312 ? -12.088 -7.189 22.591 1.00 72.88 312 ASN A O 1
ATOM 2582 N N . TYR A 1 313 ? -12.287 -8.149 20.569 1.00 64.19 313 TYR A N 1
ATOM 2583 C CA . TYR A 1 313 ? -12.867 -6.990 19.884 1.00 64.19 313 TYR A CA 1
ATOM 2584 C C . TYR A 1 313 ? -14.334 -7.202 19.498 1.00 64.19 313 TYR A C 1
ATOM 2586 O O . TYR A 1 313 ? -15.034 -6.238 19.210 1.00 64.19 313 TYR A O 1
ATOM 2594 N N . LEU A 1 314 ? -14.829 -8.443 19.567 1.00 59.28 314 LEU A N 1
ATOM 2595 C CA . LEU A 1 314 ? -16.253 -8.749 19.400 1.00 59.28 314 LEU A CA 1
ATOM 2596 C C . LEU A 1 314 ? -17.084 -8.461 20.647 1.00 59.28 314 LEU A C 1
ATOM 2598 O O . LEU A 1 314 ? -18.307 -8.354 20.562 1.00 59.28 314 LEU A O 1
ATOM 2602 N N . ILE A 1 315 ? -16.439 -8.342 21.806 1.00 57.31 315 ILE A N 1
ATOM 2603 C CA . ILE A 1 315 ? -17.114 -7.893 23.014 1.00 57.31 315 ILE A CA 1
ATOM 2604 C C . ILE A 1 315 ? -17.255 -6.383 22.864 1.00 57.31 315 ILE A C 1
ATOM 2606 O O . ILE A 1 315 ? -16.350 -5.628 23.222 1.00 57.31 315 ILE A O 1
ATOM 2610 N N . THR A 1 316 ? -18.384 -5.948 22.293 1.00 55.22 316 THR A N 1
ATOM 2611 C CA . THR A 1 316 ? -18.845 -4.564 22.436 1.00 55.22 316 THR A CA 1
ATOM 2612 C C . THR A 1 316 ? -18.642 -4.213 23.904 1.00 55.22 316 THR A C 1
ATOM 2614 O O . THR A 1 316 ? -19.118 -4.992 24.739 1.00 55.22 316 THR A O 1
ATOM 2617 N N . PRO A 1 317 ? -17.888 -3.152 24.249 1.00 54.47 317 PRO A N 1
ATOM 2618 C CA . PRO A 1 317 ? -17.705 -2.800 25.647 1.00 54.47 317 PRO A CA 1
ATOM 2619 C C . PRO A 1 317 ? -19.101 -2.747 26.257 1.00 54.47 317 PRO A C 1
ATOM 2621 O O . PRO A 1 317 ? -19.947 -2.009 25.744 1.00 54.47 317 PRO A O 1
ATOM 2624 N N . GLU A 1 318 ? -19.371 -3.612 27.249 1.00 52.94 318 GLU A N 1
ATOM 2625 C CA . GLU A 1 318 ? -20.637 -3.563 27.977 1.00 52.94 318 GLU A CA 1
ATOM 2626 C C . GLU A 1 318 ? -20.839 -2.086 28.310 1.00 52.94 318 GLU A C 1
ATOM 2628 O O . GLU A 1 318 ? -19.907 -1.495 28.872 1.00 52.94 318 GLU A O 1
ATOM 2633 N N . PRO A 1 319 ? -21.958 -1.465 27.883 1.00 55.91 319 PRO A N 1
ATOM 2634 C CA . PRO A 1 319 ? -22.170 -0.043 28.092 1.00 55.91 319 PRO A CA 1
ATOM 2635 C C . PRO A 1 319 ? -21.877 0.215 29.558 1.00 55.91 319 PRO A C 1
ATOM 2637 O O . PRO A 1 319 ? -22.482 -0.456 30.399 1.00 55.91 319 PRO A O 1
ATOM 2640 N N . GLU A 1 320 ? -20.880 1.067 29.833 1.00 52.16 320 GLU A N 1
ATOM 2641 C CA . GLU A 1 320 ? -20.363 1.277 31.182 1.00 52.16 320 GLU A CA 1
ATOM 2642 C C . GLU A 1 320 ? -21.559 1.372 32.117 1.00 52.16 320 GLU A C 1
ATOM 2644 O O . GLU A 1 320 ? -22.383 2.283 31.969 1.00 52.16 320 GLU A O 1
ATOM 2649 N N . LYS A 1 321 ? -21.726 0.368 32.997 1.00 51.22 321 LYS A N 1
ATOM 2650 C CA . LYS A 1 321 ? -22.855 0.345 33.926 1.00 51.22 321 LYS A CA 1
ATOM 2651 C C . LYS A 1 321 ? -22.843 1.707 34.597 1.00 51.22 321 LYS A C 1
ATOM 2653 O O . LYS A 1 321 ? -21.819 2.030 35.201 1.00 51.22 321 LYS A O 1
ATOM 2658 N N . PRO A 1 322 ? -23.907 2.515 34.448 1.00 46.66 322 PRO A N 1
ATOM 2659 C CA . PRO A 1 322 ? -23.874 3.896 34.876 1.00 46.66 322 PRO A CA 1
ATOM 2660 C C . PRO A 1 322 ? -23.448 3.912 36.335 1.00 46.66 322 PRO A C 1
ATOM 2662 O O . PRO A 1 322 ? -24.128 3.350 37.196 1.00 46.66 322 PRO A O 1
ATOM 2665 N N . THR A 1 323 ? -22.272 4.482 36.600 1.00 49.00 323 THR A N 1
ATOM 2666 C CA . THR A 1 323 ? -21.744 4.595 37.953 1.00 49.00 323 THR A CA 1
ATOM 2667 C C . THR A 1 323 ? -22.827 5.266 38.788 1.00 49.00 323 THR A C 1
ATOM 2669 O O . THR A 1 323 ? -23.439 6.238 38.337 1.00 49.00 323 THR A O 1
ATOM 2672 N N . SER A 1 324 ? -23.109 4.752 39.984 1.00 51.59 324 SER A N 1
ATOM 2673 C CA . SER A 1 324 ? -24.196 5.233 40.853 1.00 51.59 324 SER A CA 1
ATOM 2674 C C . SER A 1 324 ? -24.161 6.753 41.089 1.00 51.59 324 SER A C 1
ATOM 2676 O O . SER A 1 324 ? -25.199 7.366 41.321 1.00 51.59 324 SER A O 1
ATOM 2678 N N . SER A 1 325 ? -23.002 7.395 40.916 1.00 54.53 325 SER A N 1
ATOM 2679 C CA . SER A 1 325 ? -22.830 8.852 40.914 1.00 54.53 325 SER A CA 1
ATOM 2680 C C . SER A 1 325 ? -23.517 9.590 39.749 1.00 54.53 325 SER A C 1
ATOM 2682 O O . SER A 1 325 ? -24.017 10.697 39.952 1.00 54.53 325 SER A O 1
ATOM 2684 N N . ASN A 1 326 ? -23.592 8.999 38.553 1.00 51.25 326 ASN A N 1
ATOM 2685 C CA . ASN A 1 326 ? -24.289 9.571 37.393 1.00 51.25 326 ASN A CA 1
ATOM 2686 C C . ASN A 1 326 ? -25.804 9.340 37.462 1.00 51.25 326 ASN A C 1
ATOM 2688 O O . ASN A 1 326 ? -26.569 10.179 36.993 1.00 51.25 326 ASN A O 1
ATOM 2692 N N . ILE A 1 327 ? -26.242 8.255 38.109 1.00 52.72 327 ILE A N 1
ATOM 2693 C CA . ILE A 1 327 ? -27.663 8.002 38.386 1.00 52.72 327 ILE A CA 1
ATOM 2694 C C . ILE A 1 327 ? -28.193 9.022 39.405 1.00 52.72 327 ILE A C 1
ATOM 2696 O O . ILE A 1 327 ? -29.245 9.608 39.178 1.00 52.72 327 ILE A O 1
ATOM 2700 N N . ILE A 1 328 ? -27.440 9.324 40.471 1.00 54.28 328 ILE A N 1
ATOM 2701 C CA . ILE A 1 328 ? -27.864 10.299 41.497 1.00 54.28 328 ILE A CA 1
ATOM 2702 C C . ILE A 1 328 ? -27.962 11.726 40.930 1.00 54.28 328 ILE A C 1
ATOM 2704 O O . ILE A 1 328 ? -28.893 12.454 41.263 1.00 54.28 328 ILE A O 1
ATOM 2708 N N . LYS A 1 329 ? -27.059 12.134 40.025 1.00 53.56 329 LYS A N 1
ATOM 2709 C CA . LYS A 1 329 ? -27.150 13.457 39.375 1.00 53.56 329 LYS A CA 1
ATOM 2710 C C . LYS A 1 329 ? -28.314 13.570 38.392 1.00 53.56 329 LYS A C 1
ATOM 2712 O O . LYS A 1 329 ? -28.868 14.654 38.253 1.00 53.56 329 LYS A O 1
ATOM 2717 N N . LYS A 1 330 ? -28.687 12.472 37.730 1.00 50.38 330 LYS A N 1
ATOM 2718 C CA . LYS A 1 330 ? -29.834 12.451 36.814 1.00 50.38 330 LYS A CA 1
ATOM 2719 C C . LYS A 1 330 ? -31.161 12.443 37.582 1.00 50.38 330 LYS A C 1
ATOM 2721 O O . LYS A 1 330 ? -32.041 13.228 37.270 1.00 50.38 330 LYS A O 1
ATOM 2726 N N . ILE A 1 331 ? -31.243 11.671 38.670 1.00 55.59 331 ILE A N 1
ATOM 2727 C CA . ILE A 1 331 ? -32.412 11.649 39.564 1.00 55.59 331 ILE A CA 1
ATOM 2728 C C . ILE A 1 331 ? -32.642 13.015 40.235 1.00 55.59 331 ILE A C 1
ATOM 2730 O O . ILE A 1 331 ? -33.783 13.446 40.336 1.00 55.59 331 ILE A O 1
ATOM 2734 N N . ASN A 1 332 ? -31.589 13.737 40.634 1.00 53.56 332 ASN A N 1
ATOM 2735 C CA . ASN A 1 332 ? -31.752 15.054 41.268 1.00 53.56 332 ASN A CA 1
ATOM 2736 C C . ASN A 1 332 ? -32.160 16.181 40.304 1.00 53.56 332 ASN A C 1
ATOM 2738 O O . ASN A 1 332 ? -32.654 17.202 40.773 1.00 53.56 332 ASN A O 1
ATOM 2742 N N . ASN A 1 333 ? -31.968 16.015 38.991 1.00 50.84 333 ASN A N 1
ATOM 2743 C CA . ASN A 1 333 ? -32.408 16.995 37.992 1.00 50.84 333 ASN A CA 1
ATOM 2744 C C . ASN A 1 333 ? -33.802 16.689 37.424 1.00 50.84 333 ASN A C 1
ATOM 2746 O O . ASN A 1 333 ? -34.480 17.616 37.000 1.00 50.84 333 ASN A O 1
ATOM 2750 N N . ASP A 1 334 ? -34.244 15.429 37.454 1.00 45.78 334 ASP A N 1
ATOM 2751 C CA . ASP A 1 334 ? -35.551 15.021 36.918 1.00 45.78 334 ASP A CA 1
ATOM 2752 C C . ASP A 1 334 ? -36.675 15.024 37.986 1.00 45.78 334 ASP A C 1
ATOM 2754 O O . ASP A 1 334 ? -37.821 14.709 37.680 1.00 45.78 334 ASP A O 1
ATOM 2758 N N . LEU A 1 335 ? -36.378 15.397 39.242 1.00 47.00 335 LEU A N 1
ATOM 2759 C CA . LEU A 1 335 ? -37.343 15.459 40.359 1.00 47.00 335 LEU A CA 1
ATOM 2760 C C . LEU A 1 335 ? -37.904 16.864 40.655 1.00 47.00 335 LEU A C 1
ATOM 2762 O O . LEU A 1 335 ? -38.602 17.035 41.652 1.00 47.00 335 LEU A O 1
ATOM 2766 N N . SER A 1 336 ? -37.628 17.875 39.825 1.00 46.22 336 SER A N 1
ATOM 2767 C CA . SER A 1 336 ? -38.146 19.233 40.052 1.00 46.22 336 SER A CA 1
ATOM 2768 C C . SER A 1 336 ? -39.461 19.558 39.340 1.00 46.22 336 SER A C 1
ATOM 2770 O O . SER A 1 336 ? -39.875 20.710 39.421 1.00 46.22 336 SER A O 1
ATOM 2772 N N . ASP A 1 337 ? -40.110 18.620 38.637 1.00 49.31 337 ASP A N 1
ATOM 2773 C CA . ASP A 1 337 ? -41.328 18.966 37.885 1.00 49.31 337 ASP A CA 1
ATOM 2774 C C . ASP A 1 337 ? -42.215 17.758 37.512 1.00 49.31 337 ASP A C 1
ATOM 2776 O O . ASP A 1 337 ? -42.343 17.415 36.341 1.00 49.31 337 ASP A O 1
ATOM 2780 N N . VAL A 1 338 ? -42.830 17.076 38.490 1.00 42.47 338 VAL A N 1
ATOM 2781 C CA . VAL A 1 338 ? -43.979 16.183 38.221 1.00 42.47 338 VAL A CA 1
ATOM 2782 C C . VAL A 1 338 ? -44.960 16.214 39.396 1.00 42.47 338 VAL A C 1
ATOM 2784 O O . VAL A 1 338 ? -44.589 15.940 40.536 1.00 42.47 338 VAL A O 1
ATOM 2787 N N . SER A 1 339 ? -46.209 16.572 39.093 1.00 47.56 339 SER A N 1
ATOM 2788 C CA . SER A 1 339 ? -47.355 16.625 39.999 1.00 47.56 339 SER A CA 1
ATOM 2789 C C . SER A 1 339 ? -47.806 15.243 40.471 1.00 47.56 339 SER A C 1
ATOM 2791 O O . SER A 1 339 ? -47.839 14.298 39.682 1.00 47.56 339 SER A O 1
ATOM 2793 N N . ASP A 1 340 ? -48.235 15.179 41.730 1.00 42.59 340 ASP A N 1
ATOM 2794 C CA . ASP A 1 340 ? -48.943 14.057 42.344 1.00 42.59 340 ASP A CA 1
ATOM 2795 C C . ASP A 1 340 ? -50.260 13.769 41.608 1.00 42.59 340 ASP A C 1
ATOM 2797 O O . ASP A 1 340 ? -51.232 14.487 41.808 1.00 42.59 340 ASP A O 1
ATOM 2801 N N . ASP A 1 341 ? -50.300 12.731 40.770 1.00 47.44 341 ASP A N 1
ATOM 2802 C CA . ASP A 1 341 ? -51.486 11.884 40.605 1.00 47.44 341 ASP A CA 1
ATOM 2803 C C . ASP A 1 341 ? -51.148 10.587 39.836 1.00 47.44 341 ASP A C 1
ATOM 2805 O O . ASP A 1 341 ? -50.407 10.584 38.857 1.00 47.44 341 ASP A O 1
ATOM 2809 N N . GLU A 1 342 ? -51.741 9.487 40.312 1.00 40.28 342 GLU A N 1
ATOM 2810 C CA . GLU A 1 342 ? -51.806 8.128 39.733 1.00 40.28 342 GLU A CA 1
ATOM 2811 C C . GLU A 1 342 ? -50.605 7.162 39.901 1.00 40.28 342 GLU A C 1
ATOM 2813 O O . GLU A 1 342 ? -49.714 7.012 39.068 1.00 40.28 342 GLU A O 1
ATOM 2818 N N . LEU A 1 343 ? -50.688 6.352 40.967 1.00 40.28 343 LEU A N 1
ATOM 2819 C CA . LEU A 1 343 ? -49.986 5.072 41.132 1.00 40.28 343 LEU A CA 1
ATOM 2820 C C . LEU A 1 343 ? -50.768 3.919 40.478 1.00 40.28 343 LEU A C 1
ATOM 2822 O O . LEU A 1 343 ? -51.967 3.777 40.732 1.00 40.28 343 LEU A O 1
ATOM 2826 N N . PRO A 1 344 ? -50.066 2.955 39.852 1.00 38.84 344 PRO A N 1
ATOM 2827 C CA . PRO A 1 344 ? -50.444 1.561 40.048 1.00 38.84 344 PRO A CA 1
ATOM 2828 C C . PRO A 1 344 ? -49.273 0.652 40.450 1.00 38.84 344 PRO A C 1
ATOM 2830 O O . PRO A 1 344 ? -48.134 0.759 40.003 1.00 38.84 344 PRO A O 1
ATOM 2833 N N . GLN A 1 345 ? -49.620 -0.289 41.327 1.00 45.62 345 GLN A N 1
ATOM 2834 C CA . GLN A 1 345 ? -48.776 -1.318 41.922 1.00 45.62 345 GLN A CA 1
ATOM 2835 C C . GLN A 1 345 ? -48.297 -2.342 40.881 1.00 45.62 345 GLN A C 1
ATOM 2837 O O . GLN A 1 345 ? -49.119 -2.984 40.226 1.00 45.62 345 GLN A O 1
ATOM 2842 N N . ILE A 1 346 ? -46.986 -2.602 40.817 1.00 37.94 346 ILE A N 1
ATOM 2843 C CA . ILE A 1 346 ? -46.438 -3.779 40.128 1.00 37.94 346 ILE A CA 1
ATOM 2844 C C . ILE A 1 346 ? -45.655 -4.648 41.112 1.00 37.94 346 ILE A C 1
ATOM 2846 O O . ILE A 1 346 ? -44.754 -4.211 41.826 1.00 37.94 346 ILE A O 1
ATOM 2850 N N . ARG A 1 347 ? -46.086 -5.909 41.141 1.00 30.92 347 ARG A N 1
ATOM 2851 C CA . ARG A 1 347 ? -45.642 -7.012 41.990 1.00 30.92 347 ARG A CA 1
ATOM 2852 C C . ARG A 1 347 ? -44.242 -7.491 41.604 1.00 30.92 347 ARG A C 1
ATOM 2854 O O . ARG A 1 347 ? -43.952 -7.709 40.432 1.00 30.92 347 ARG A O 1
ATOM 2861 N N . THR A 1 348 ? -43.425 -7.765 42.611 1.00 37.72 348 THR A N 1
ATOM 2862 C CA . THR A 1 348 ? -42.194 -8.555 42.508 1.00 37.72 348 THR A CA 1
ATOM 2863 C C . THR A 1 348 ? -42.501 -10.058 42.509 1.00 37.72 348 THR A C 1
ATOM 2865 O O . THR A 1 348 ? -43.403 -10.497 43.228 1.00 37.72 348 THR A O 1
ATOM 2868 N N . PRO A 1 349 ? -41.706 -10.883 41.805 1.00 36.47 349 PRO A N 1
ATOM 2869 C CA . PRO A 1 349 ? -41.543 -12.284 42.155 1.00 36.47 349 PRO A CA 1
ATOM 2870 C C . PRO A 1 349 ? -40.176 -12.556 42.801 1.00 36.47 349 PRO A C 1
ATOM 2872 O O . PRO A 1 349 ? -39.125 -12.107 42.348 1.00 36.47 349 PRO A O 1
ATOM 2875 N N . ARG A 1 350 ? -40.250 -13.328 43.887 1.00 33.84 350 ARG A N 1
ATOM 2876 C CA . ARG A 1 350 ? -39.173 -13.973 44.646 1.00 33.84 350 ARG A CA 1
ATOM 2877 C C . ARG A 1 350 ? -38.643 -15.230 43.940 1.00 33.84 350 ARG A C 1
ATOM 2879 O O . ARG A 1 350 ? -39.403 -15.909 43.259 1.00 33.84 350 ARG A O 1
ATOM 2886 N N . SER A 1 351 ? -37.433 -15.623 44.367 1.00 31.36 351 SER A N 1
ATOM 2887 C CA . SER A 1 351 ? -36.832 -16.977 44.335 1.00 31.36 351 SER A CA 1
ATOM 2888 C C . SER A 1 351 ? -36.315 -17.469 42.973 1.00 31.36 351 SER A C 1
ATOM 2890 O O . SER A 1 351 ? -36.939 -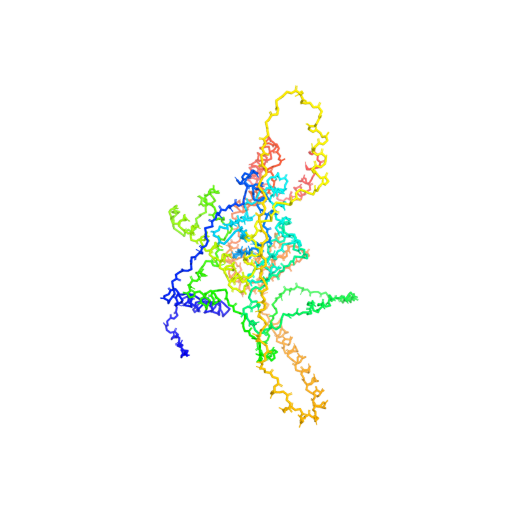17.232 41.957 1.00 31.36 351 SER A O 1
ATOM 2892 N N . ASN A 1 352 ? -35.204 -18.207 42.862 1.00 29.31 352 ASN A N 1
ATOM 2893 C CA . ASN A 1 352 ? -34.606 -19.135 43.823 1.00 29.31 352 ASN A CA 1
ATOM 2894 C C . ASN A 1 352 ? -33.109 -19.400 43.551 1.00 29.31 352 ASN A C 1
ATOM 2896 O O . ASN A 1 352 ? -32.645 -19.357 42.416 1.00 29.31 352 ASN A O 1
ATOM 2900 N N . ASN A 1 353 ? -32.404 -19.764 44.624 1.00 34.56 353 ASN A N 1
ATOM 2901 C CA . ASN A 1 353 ? -31.052 -20.325 44.661 1.00 34.56 353 ASN A CA 1
ATOM 2902 C C . ASN A 1 353 ? -30.968 -21.743 44.058 1.00 34.56 353 ASN A C 1
ATOM 2904 O O . ASN A 1 353 ? -31.892 -22.527 44.253 1.00 34.56 353 ASN A O 1
ATOM 2908 N N . ASN A 1 354 ? -29.813 -22.094 43.469 1.00 32.06 354 ASN A N 1
ATOM 2909 C CA . ASN A 1 354 ? -29.074 -23.370 43.638 1.00 32.06 354 ASN A CA 1
ATOM 2910 C C . ASN A 1 354 ? -27.748 -23.299 42.842 1.00 32.06 354 ASN A C 1
ATOM 2912 O O . ASN A 1 354 ? -27.760 -23.067 41.643 1.00 32.06 354 ASN A O 1
ATOM 2916 N N . LYS A 1 355 ? -26.575 -23.245 43.492 1.00 35.44 355 LYS A N 1
ATOM 2917 C CA . LYS A 1 355 ? -25.685 -24.377 43.848 1.00 35.44 355 LYS A CA 1
ATOM 2918 C C . LYS A 1 355 ? -25.379 -25.352 42.697 1.00 35.44 355 LYS A C 1
ATOM 2920 O O . LYS A 1 355 ? -26.179 -26.242 42.448 1.00 35.44 355 LYS A O 1
ATOM 2925 N N . GLN A 1 356 ? -24.141 -25.301 42.188 1.00 33.38 356 GLN A N 1
ATOM 2926 C CA . GLN A 1 356 ? -23.290 -26.482 41.965 1.00 33.38 356 GLN A CA 1
ATOM 2927 C C . GLN A 1 356 ? -21.792 -26.095 41.880 1.00 33.38 356 GLN A C 1
ATOM 2929 O O . GLN A 1 356 ? -21.399 -25.218 41.119 1.00 33.38 356 GLN A O 1
ATOM 2934 N N . ARG A 1 357 ? -20.985 -26.751 42.731 1.00 30.92 357 ARG A N 1
ATOM 2935 C CA . ARG A 1 357 ? -19.531 -27.019 42.593 1.00 30.92 357 ARG A CA 1
ATOM 2936 C C . ARG A 1 357 ? -19.342 -28.003 41.398 1.00 30.92 357 ARG A C 1
ATOM 2938 O O . ARG A 1 357 ? -20.331 -28.617 41.021 1.00 30.92 357 ARG A O 1
ATOM 2945 N N . THR A 1 358 ? -18.199 -28.294 40.759 1.00 29.84 358 THR A N 1
ATOM 2946 C CA . THR A 1 358 ? -16.803 -28.496 41.209 1.00 29.84 358 THR A CA 1
ATOM 2947 C C . THR A 1 358 ? -15.918 -28.804 39.968 1.00 29.84 358 THR A C 1
ATOM 2949 O O . THR A 1 358 ? -16.399 -29.477 39.065 1.00 29.84 358 THR A O 1
ATOM 2952 N N . THR A 1 359 ? -14.647 -28.363 39.986 1.00 31.70 359 THR A N 1
ATOM 2953 C CA . THR A 1 359 ? -13.389 -29.000 39.482 1.00 31.70 359 THR A CA 1
ATOM 2954 C C . THR A 1 359 ? -13.269 -29.643 38.087 1.00 31.70 359 THR A C 1
ATOM 2956 O O . THR A 1 359 ? -13.924 -30.640 37.816 1.00 31.70 359 THR A O 1
ATOM 2959 N N . HIS A 1 360 ? -12.239 -29.225 37.329 1.00 32.09 360 HIS A N 1
ATOM 2960 C CA . HIS A 1 360 ? -11.223 -30.132 36.756 1.00 32.09 360 HIS A CA 1
ATOM 2961 C C . HIS A 1 360 ? -9.911 -29.384 36.424 1.00 32.09 360 HIS A C 1
ATOM 2963 O O . HIS A 1 360 ? -9.810 -28.674 35.428 1.00 32.09 360 HIS A O 1
ATOM 2969 N N . GLU A 1 361 ? -8.905 -29.569 37.284 1.00 31.52 361 GLU A N 1
ATOM 2970 C CA . GLU A 1 361 ? -7.477 -29.523 36.945 1.00 31.52 361 GLU A CA 1
ATOM 2971 C C . GLU A 1 361 ? -7.082 -30.894 36.373 1.00 31.52 361 GLU A C 1
ATOM 2973 O O . GLU A 1 361 ? -7.457 -31.906 36.963 1.00 31.52 361 GLU A O 1
ATOM 2978 N N . LEU A 1 362 ? -6.346 -30.934 35.256 1.00 30.23 362 LEU A N 1
ATOM 2979 C CA . LEU A 1 362 ? -5.197 -31.821 34.981 1.00 30.23 362 LEU A CA 1
ATOM 2980 C C . LEU A 1 362 ? -4.800 -31.693 33.498 1.00 30.23 362 LEU A C 1
ATOM 2982 O O . LEU A 1 362 ? -5.641 -31.887 32.629 1.00 30.23 362 LEU A O 1
ATOM 2986 N N . ILE A 1 363 ? -3.521 -31.397 33.243 1.00 32.06 363 ILE A N 1
ATOM 2987 C CA . ILE A 1 363 ? -2.607 -31.929 32.202 1.00 32.06 363 ILE A CA 1
ATOM 2988 C C . ILE A 1 363 ? -1.485 -30.887 32.031 1.00 32.06 363 ILE A C 1
ATOM 2990 O O . ILE A 1 363 ? -1.493 -30.050 31.136 1.00 32.06 363 ILE A O 1
ATOM 2994 N N . ILE A 1 364 ? -0.508 -30.929 32.939 1.00 34.25 364 ILE A N 1
ATOM 2995 C CA . ILE A 1 364 ? 0.864 -30.464 32.693 1.00 34.25 364 ILE A CA 1
ATOM 2996 C C . ILE A 1 364 ? 1.773 -31.496 33.345 1.00 34.25 364 ILE A C 1
ATOM 2998 O O . ILE A 1 364 ? 2.031 -31.447 34.545 1.00 34.25 364 ILE A O 1
ATOM 3002 N N . THR A 1 365 ? 2.232 -32.470 32.568 1.00 29.61 365 THR A N 1
ATOM 3003 C CA . THR A 1 365 ? 3.451 -33.233 32.861 1.00 29.61 365 THR A CA 1
ATOM 3004 C C . THR A 1 365 ? 3.822 -34.007 31.607 1.00 29.61 365 THR A C 1
ATOM 3006 O O . THR A 1 365 ? 3.003 -34.784 31.130 1.00 29.61 365 THR A O 1
ATOM 3009 N N . THR A 1 366 ? 5.014 -33.751 31.056 1.00 30.36 366 THR A N 1
ATOM 3010 C CA . THR A 1 366 ? 5.939 -34.700 30.388 1.00 30.36 366 THR A CA 1
ATOM 3011 C C . THR A 1 366 ? 6.816 -33.937 29.395 1.00 30.36 366 THR A C 1
ATOM 3013 O O . THR A 1 366 ? 6.499 -33.896 28.213 1.00 30.36 366 THR A O 1
ATOM 3016 N N . THR A 1 367 ? 7.906 -33.315 29.861 1.00 32.78 367 THR A N 1
ATOM 3017 C CA . THR A 1 367 ? 9.233 -33.337 29.196 1.00 32.78 367 THR A CA 1
ATOM 3018 C C . THR A 1 367 ? 10.241 -32.561 30.045 1.00 32.78 367 THR A C 1
ATOM 3020 O O . THR A 1 367 ? 10.388 -31.350 29.926 1.00 32.78 367 THR A O 1
ATOM 3023 N N . GLN A 1 368 ? 10.926 -33.258 30.954 1.00 37.91 368 GLN A N 1
ATOM 3024 C CA . GLN A 1 368 ? 12.006 -32.671 31.756 1.00 37.91 368 GLN A CA 1
ATOM 3025 C C . GLN A 1 368 ? 13.128 -33.683 32.036 1.00 37.91 368 GLN A C 1
ATOM 3027 O O . GLN A 1 368 ? 13.702 -33.706 33.119 1.00 37.91 368 GLN A O 1
ATOM 3032 N N . GLN A 1 369 ? 13.441 -34.538 31.054 1.00 36.19 369 GLN A N 1
ATOM 3033 C CA . GLN A 1 369 ? 14.411 -35.624 31.235 1.00 36.19 369 GLN A CA 1
ATOM 3034 C C . GLN A 1 369 ? 15.355 -35.878 30.044 1.00 36.19 369 GLN A C 1
ATOM 3036 O O . GLN A 1 369 ? 15.861 -36.980 29.902 1.00 36.19 369 GLN A O 1
ATOM 3041 N N . GLU A 1 370 ? 15.666 -34.856 29.236 1.00 40.81 370 GLU A N 1
ATOM 3042 C CA . GLU A 1 370 ? 16.701 -34.947 28.180 1.00 40.81 370 GLU A CA 1
ATOM 3043 C C . GLU A 1 370 ? 17.592 -33.690 28.101 1.00 40.81 370 GLU A C 1
ATOM 3045 O O . GLU A 1 370 ? 17.878 -33.166 27.030 1.00 40.81 370 GLU A O 1
ATOM 3050 N N . MET A 1 371 ? 18.040 -33.160 29.244 1.00 36.94 371 MET A N 1
ATOM 3051 C CA . MET A 1 371 ? 19.023 -32.061 29.265 1.00 36.94 371 MET A CA 1
ATOM 3052 C C . MET A 1 371 ? 20.063 -32.212 30.380 1.00 36.94 371 MET A C 1
ATOM 3054 O O . MET A 1 371 ? 20.259 -31.287 31.157 1.00 36.94 371 MET A O 1
ATOM 3058 N N . ASN A 1 372 ? 20.735 -33.364 30.475 1.00 37.09 372 ASN A N 1
ATOM 3059 C CA . ASN A 1 372 ? 21.898 -33.512 31.368 1.00 37.09 372 ASN A CA 1
ATOM 3060 C C . ASN A 1 372 ? 23.036 -34.389 30.817 1.00 37.09 372 ASN A C 1
ATOM 3062 O O . ASN A 1 372 ? 23.887 -34.847 31.572 1.00 37.09 372 ASN A O 1
ATOM 3066 N N . GLU A 1 373 ? 23.125 -34.559 29.500 1.00 39.06 373 GLU A N 1
ATOM 3067 C CA . GLU A 1 373 ? 24.287 -35.178 28.861 1.00 39.06 373 GLU A CA 1
ATOM 3068 C C . GLU A 1 373 ? 24.626 -34.374 27.605 1.00 39.06 373 GLU A C 1
ATOM 3070 O O . GLU A 1 373 ? 23.900 -34.433 26.625 1.00 39.06 373 GLU A O 1
ATOM 3075 N N . ILE A 1 374 ? 25.647 -33.518 27.720 1.00 39.78 374 ILE A N 1
ATOM 3076 C CA . ILE A 1 374 ? 26.492 -32.832 26.711 1.00 39.78 374 ILE A CA 1
ATOM 3077 C C . ILE A 1 374 ? 26.966 -31.529 27.384 1.00 39.78 374 ILE A C 1
ATOM 3079 O O . ILE A 1 374 ? 26.603 -30.410 27.037 1.00 39.78 374 ILE A O 1
ATOM 3083 N N . MET A 1 375 ? 27.759 -31.677 28.444 1.00 36.44 375 MET A N 1
ATOM 3084 C CA . MET A 1 375 ? 28.500 -30.571 29.056 1.00 36.44 375 MET A CA 1
ATOM 3085 C C . MET A 1 375 ? 29.803 -31.105 29.652 1.00 36.44 375 MET A C 1
ATOM 3087 O O . MET A 1 375 ? 30.051 -31.018 30.848 1.00 36.44 375 MET A O 1
ATOM 3091 N N . SER A 1 376 ? 30.652 -31.697 28.811 1.00 38.47 376 SER A N 1
ATOM 3092 C CA . SER A 1 376 ? 32.010 -32.055 29.231 1.00 38.47 376 SER A CA 1
ATOM 3093 C C . SER A 1 376 ? 32.952 -32.302 28.056 1.00 38.47 376 SER A C 1
ATOM 3095 O O . SER A 1 376 ? 33.495 -33.389 27.940 1.00 38.47 376 SER A O 1
ATOM 3097 N N . THR A 1 377 ? 33.167 -31.307 27.195 1.00 37.56 377 THR A N 1
ATOM 3098 C CA . THR A 1 377 ? 34.449 -31.142 26.482 1.00 37.56 377 THR A CA 1
ATOM 3099 C C . THR A 1 377 ? 34.423 -29.845 25.688 1.00 37.56 377 THR A C 1
ATOM 3101 O O . THR A 1 377 ? 33.491 -29.632 24.918 1.00 37.56 377 THR A O 1
ATOM 3104 N N . THR A 1 378 ? 35.455 -29.013 25.863 1.00 34.91 378 THR A N 1
ATOM 3105 C CA . THR A 1 378 ? 36.201 -28.247 24.834 1.00 34.91 378 THR A CA 1
ATOM 3106 C C . THR A 1 378 ? 36.577 -26.842 25.329 1.00 34.91 378 THR A C 1
ATOM 3108 O O . THR A 1 378 ? 35.826 -25.882 25.198 1.00 34.91 378 THR A O 1
ATOM 3111 N N . GLN A 1 379 ? 37.793 -26.723 25.861 1.00 35.97 379 GLN A N 1
ATOM 3112 C CA . GLN A 1 379 ? 38.716 -25.602 25.640 1.00 35.97 379 GLN A CA 1
ATOM 3113 C C . GLN A 1 379 ? 40.117 -26.232 25.548 1.00 35.97 379 GLN A C 1
ATOM 3115 O O . GLN A 1 379 ? 40.383 -27.148 26.330 1.00 35.97 379 GLN A O 1
ATOM 3120 N N . PRO A 1 380 ? 40.980 -25.837 24.585 1.00 44.09 380 PRO A N 1
ATOM 3121 C CA . PRO A 1 380 ? 41.489 -24.465 24.477 1.00 44.09 380 PRO A CA 1
ATOM 3122 C C . PRO A 1 380 ? 41.655 -23.954 23.027 1.00 44.09 380 PRO A C 1
ATOM 3124 O O . PRO A 1 380 ? 42.470 -24.470 22.272 1.00 44.09 380 PRO A O 1
ATOM 3127 N N . GLU A 1 381 ? 40.967 -22.870 22.648 1.00 43.84 381 GLU A N 1
ATOM 3128 C CA . GLU A 1 381 ? 41.090 -22.290 21.292 1.00 43.84 381 GLU A CA 1
ATOM 3129 C C . GLU A 1 381 ? 41.102 -20.746 21.280 1.00 43.84 381 GLU A C 1
ATOM 3131 O O . GLU A 1 381 ? 40.579 -20.094 20.385 1.00 43.84 381 GLU A O 1
ATOM 3136 N N . GLN A 1 382 ? 41.714 -20.116 22.290 1.00 45.72 382 GLN A N 1
ATOM 3137 C CA . GLN A 1 382 ? 41.789 -18.645 22.381 1.00 45.72 382 GLN A CA 1
ATOM 3138 C C . GLN A 1 382 ? 43.126 -18.024 21.939 1.00 45.72 382 GLN A C 1
ATOM 3140 O O . GLN A 1 382 ? 43.283 -16.810 22.023 1.00 45.72 382 GLN A O 1
ATOM 3145 N N . LYS A 1 383 ? 44.078 -18.804 21.404 1.00 42.50 383 LYS A N 1
ATOM 3146 C CA . LYS A 1 383 ? 45.364 -18.262 20.909 1.00 42.50 383 LYS A CA 1
ATOM 3147 C C . LYS A 1 383 ? 45.499 -18.144 19.384 1.00 42.50 383 LYS A C 1
ATOM 3149 O O . LYS A 1 383 ? 46.367 -17.404 18.943 1.00 42.50 383 LYS A O 1
ATOM 3154 N N . GLN A 1 384 ? 44.630 -18.769 18.583 1.00 45.19 384 GLN A N 1
ATOM 3155 C CA . GLN A 1 384 ? 44.692 -18.672 17.109 1.00 45.19 384 GLN A CA 1
ATOM 3156 C C . GLN A 1 384 ? 43.883 -17.505 16.510 1.00 45.19 384 GLN A C 1
ATOM 3158 O O . GLN A 1 384 ? 44.126 -17.111 15.373 1.00 45.19 384 GLN A O 1
ATOM 3163 N N . LEU A 1 385 ? 42.975 -16.878 17.270 1.00 44.12 385 LEU A N 1
ATOM 3164 C CA . LEU A 1 385 ? 42.087 -15.831 16.736 1.00 44.12 385 LEU A CA 1
ATOM 3165 C C . LEU A 1 385 ? 42.758 -14.448 16.562 1.00 44.12 385 LEU A C 1
ATOM 3167 O O . LEU A 1 385 ? 42.247 -13.588 15.841 1.00 44.12 385 LEU A O 1
ATOM 3171 N N . GLN A 1 386 ? 43.905 -14.201 17.206 1.00 44.97 386 GLN A N 1
ATOM 3172 C CA . GLN A 1 386 ? 44.614 -12.918 17.082 1.00 44.97 386 GLN A CA 1
ATOM 3173 C C . GLN A 1 386 ? 45.521 -12.844 15.841 1.00 44.97 386 GLN A C 1
ATOM 3175 O O . GLN A 1 386 ? 45.653 -11.764 15.262 1.00 44.97 386 GLN A O 1
ATOM 3180 N N . GLU A 1 387 ? 46.058 -13.967 15.352 1.00 42.62 387 GLU A N 1
ATOM 3181 C CA . GLU A 1 387 ? 46.912 -13.997 14.149 1.00 42.62 387 GLU A CA 1
ATOM 3182 C C . GLU A 1 387 ? 46.114 -13.910 12.836 1.00 42.62 387 GLU A C 1
ATOM 3184 O O . GLU A 1 387 ? 46.573 -13.303 11.864 1.00 42.62 387 GLU A O 1
ATOM 3189 N N . THR A 1 388 ? 44.871 -14.401 12.810 1.00 46.69 388 THR A N 1
ATOM 3190 C CA . THR A 1 388 ? 43.982 -14.303 11.635 1.00 46.69 388 THR A CA 1
ATOM 3191 C C . THR A 1 388 ? 43.437 -12.892 11.401 1.00 46.69 388 THR A C 1
ATOM 3193 O O . THR A 1 388 ? 43.013 -12.553 10.296 1.00 46.69 388 THR A O 1
ATOM 3196 N N . THR A 1 389 ? 43.455 -12.030 12.422 1.00 44.66 389 THR A N 1
ATOM 3197 C CA . THR A 1 389 ? 42.901 -10.670 12.321 1.00 44.66 389 THR A CA 1
ATOM 3198 C C . THR A 1 389 ? 43.918 -9.667 11.755 1.00 44.66 389 THR A C 1
ATOM 3200 O O . THR A 1 389 ? 43.526 -8.691 11.111 1.00 44.66 389 THR A O 1
ATOM 3203 N N . SER A 1 390 ? 45.227 -9.901 11.930 1.00 49.81 390 SER A N 1
ATOM 3204 C CA . SER A 1 390 ? 46.282 -9.021 11.396 1.00 49.81 390 SER A CA 1
ATOM 3205 C C . SER A 1 390 ? 46.542 -9.264 9.901 1.00 49.81 390 SER A C 1
ATOM 3207 O O . SER A 1 390 ? 46.623 -8.313 9.120 1.00 49.81 390 SER A O 1
ATOM 3209 N N . THR A 1 391 ? 46.535 -10.528 9.469 1.00 49.19 391 THR A N 1
ATOM 3210 C CA . THR A 1 391 ? 46.658 -10.948 8.060 1.00 49.19 391 THR A CA 1
ATOM 3211 C C . THR A 1 391 ? 45.479 -10.475 7.199 1.00 49.19 391 THR A C 1
ATOM 3213 O O . THR A 1 391 ? 45.653 -10.094 6.037 1.00 49.19 391 THR A O 1
ATOM 3216 N N . ARG A 1 392 ? 44.274 -10.386 7.778 1.00 53.22 392 ARG A N 1
ATOM 3217 C CA . ARG A 1 392 ? 43.067 -9.893 7.088 1.00 53.22 392 ARG A CA 1
ATOM 3218 C C . ARG A 1 392 ? 43.019 -8.364 6.922 1.00 53.22 392 ARG A C 1
ATOM 3220 O O . ARG A 1 392 ? 42.355 -7.860 6.020 1.00 53.22 392 ARG A O 1
ATOM 3227 N N . LYS A 1 393 ? 43.739 -7.604 7.757 1.00 55.38 393 LYS A N 1
ATOM 3228 C CA . LYS A 1 393 ? 43.878 -6.141 7.600 1.00 55.38 393 LYS A CA 1
ATOM 3229 C C . LYS A 1 393 ? 44.889 -5.770 6.510 1.00 55.38 393 LYS A C 1
ATOM 3231 O O . LYS A 1 393 ? 44.628 -4.844 5.742 1.00 5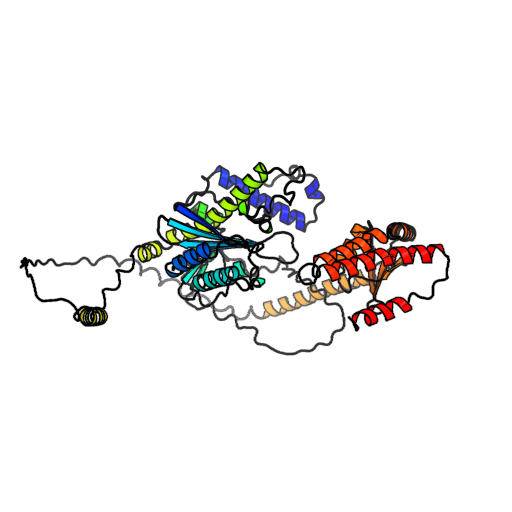5.38 393 LYS A O 1
ATOM 3236 N N . LEU A 1 394 ? 45.986 -6.523 6.399 1.00 57.50 394 LEU A N 1
ATOM 3237 C CA . LEU A 1 394 ? 47.010 -6.332 5.360 1.00 57.50 394 LEU A CA 1
ATOM 3238 C C . LEU A 1 394 ? 46.436 -6.508 3.941 1.00 57.50 394 LEU A C 1
ATOM 3240 O O . LEU A 1 394 ? 46.697 -5.698 3.053 1.00 57.50 394 LEU A O 1
ATOM 3244 N N . THR A 1 395 ? 45.537 -7.475 3.753 1.00 70.94 395 THR A N 1
ATOM 3245 C CA . THR A 1 395 ? 44.905 -7.759 2.451 1.00 70.94 395 THR A CA 1
ATOM 3246 C C . THR A 1 395 ? 43.925 -6.675 1.977 1.00 70.94 395 THR A C 1
ATOM 3248 O O . THR A 1 395 ? 43.789 -6.459 0.771 1.00 70.94 395 THR A O 1
ATOM 3251 N N . LYS A 1 396 ? 43.269 -5.930 2.882 1.00 71.19 396 LYS A N 1
ATOM 3252 C CA . LYS A 1 396 ? 42.400 -4.796 2.498 1.00 71.19 396 LYS A CA 1
ATOM 3253 C C . LYS A 1 396 ? 43.202 -3.590 2.006 1.00 71.19 396 LYS A C 1
ATOM 3255 O O . LYS A 1 396 ? 42.824 -2.975 1.008 1.00 71.19 396 LYS A O 1
ATOM 3260 N N . GLN A 1 397 ? 44.328 -3.283 2.653 1.00 75.69 397 GLN A N 1
ATOM 3261 C CA . GLN A 1 397 ? 45.207 -2.188 2.230 1.00 75.69 397 GLN A CA 1
ATOM 3262 C C . GLN A 1 397 ? 45.843 -2.460 0.860 1.00 75.69 397 GLN A C 1
ATOM 3264 O O . GLN A 1 397 ? 45.892 -1.563 0.019 1.00 75.69 397 GLN A O 1
ATOM 3269 N N . GLU A 1 398 ? 46.250 -3.702 0.588 1.00 82.56 398 GLU A N 1
ATOM 3270 C CA . GLU A 1 398 ? 46.773 -4.092 -0.726 1.00 82.56 398 GLU A CA 1
ATOM 3271 C C . GLU A 1 398 ? 45.716 -3.995 -1.830 1.00 82.56 398 GLU A C 1
ATOM 3273 O O . GLU A 1 398 ? 45.988 -3.433 -2.893 1.00 82.56 398 GLU A O 1
ATOM 3278 N N . ARG A 1 399 ? 44.481 -4.454 -1.578 1.00 75.56 399 ARG A N 1
ATOM 3279 C CA . ARG A 1 399 ? 43.372 -4.300 -2.536 1.00 75.56 399 ARG A CA 1
ATOM 3280 C C . ARG A 1 399 ? 43.084 -2.831 -2.842 1.00 75.56 399 ARG A C 1
ATOM 3282 O O . ARG A 1 399 ? 42.895 -2.483 -4.009 1.00 75.56 399 ARG A O 1
ATOM 3289 N N . GLN A 1 400 ? 43.098 -1.964 -1.828 1.00 78.75 400 GLN A N 1
ATOM 3290 C CA . GLN A 1 400 ? 42.902 -0.528 -2.030 1.00 78.75 400 GLN A CA 1
ATOM 3291 C C . GLN A 1 400 ? 44.056 0.097 -2.822 1.00 78.75 400 GLN A C 1
ATOM 3293 O O . GLN A 1 400 ? 43.819 0.892 -3.731 1.00 78.75 400 GLN A O 1
ATOM 3298 N N . LYS A 1 401 ? 45.300 -0.308 -2.545 1.00 90.31 401 LYS A N 1
ATOM 3299 C CA . LYS A 1 401 ? 46.476 0.129 -3.305 1.00 90.31 401 LYS A CA 1
ATOM 3300 C C . LYS A 1 401 ? 46.364 -0.259 -4.782 1.00 90.31 401 LYS A C 1
ATOM 3302 O O . LYS A 1 401 ? 46.535 0.598 -5.642 1.00 90.31 401 LYS A O 1
ATOM 3307 N N . ILE A 1 402 ? 45.951 -1.493 -5.083 1.00 83.44 402 ILE A N 1
ATOM 3308 C CA . ILE A 1 402 ? 45.720 -1.960 -6.461 1.00 83.44 402 ILE A CA 1
ATOM 3309 C C . ILE A 1 402 ? 44.606 -1.153 -7.151 1.00 83.44 402 ILE A C 1
ATOM 3311 O O . ILE A 1 402 ? 44.757 -0.771 -8.316 1.00 83.44 402 ILE A O 1
ATOM 3315 N N . LYS A 1 403 ? 43.493 -0.858 -6.456 1.00 79.12 403 LYS A N 1
ATOM 3316 C CA . LYS A 1 403 ? 42.416 -0.001 -6.995 1.00 79.12 403 LYS A CA 1
ATOM 3317 C C . LYS A 1 403 ? 42.945 1.402 -7.327 1.00 79.12 403 LYS A C 1
ATOM 3319 O O . LYS A 1 403 ? 42.724 1.888 -8.440 1.00 79.12 403 LYS A O 1
ATOM 3324 N N . ASN A 1 404 ? 43.702 2.004 -6.412 1.00 80.88 404 ASN A N 1
ATOM 3325 C CA . ASN A 1 404 ? 44.296 3.330 -6.582 1.00 80.88 404 ASN A CA 1
ATOM 3326 C C . ASN A 1 404 ? 45.318 3.364 -7.729 1.00 80.88 404 ASN A C 1
ATOM 3328 O O . ASN A 1 404 ? 45.302 4.291 -8.541 1.00 80.88 404 ASN A O 1
ATOM 3332 N N . ASP A 1 405 ? 46.161 2.340 -7.858 1.00 84.88 405 ASP A N 1
ATOM 3333 C CA . ASP A 1 405 ? 47.150 2.238 -8.934 1.00 84.88 405 ASP A CA 1
ATOM 3334 C C . ASP A 1 405 ? 46.476 2.054 -10.299 1.00 84.88 405 ASP A C 1
ATOM 3336 O O . ASP A 1 405 ? 46.841 2.716 -11.275 1.00 84.88 405 ASP A O 1
ATOM 3340 N N . LYS A 1 406 ? 45.411 1.245 -10.373 1.00 80.25 406 LYS A N 1
ATOM 3341 C CA . LYS A 1 406 ? 44.597 1.090 -11.589 1.00 80.25 406 LYS A CA 1
ATOM 3342 C C . LYS A 1 406 ? 43.911 2.399 -11.986 1.00 80.25 406 LYS A C 1
ATOM 3344 O O . LYS A 1 406 ? 43.850 2.720 -13.176 1.00 80.25 406 LYS A O 1
ATOM 3349 N N . PHE A 1 407 ? 43.416 3.169 -11.016 1.00 73.44 407 PHE A N 1
ATOM 3350 C CA . PHE A 1 407 ? 42.844 4.494 -11.255 1.00 73.44 407 PHE A CA 1
ATOM 3351 C C . PHE A 1 407 ? 43.906 5.493 -11.740 1.00 73.44 407 PHE A C 1
ATOM 3353 O O . PHE A 1 407 ? 43.698 6.169 -12.750 1.00 73.44 407 PHE A O 1
ATOM 3360 N N . ARG A 1 408 ? 45.083 5.524 -11.100 1.00 78.06 408 ARG A N 1
ATOM 3361 C CA . ARG A 1 408 ? 46.232 6.349 -11.513 1.00 78.06 408 ARG A CA 1
ATOM 3362 C C . ARG A 1 408 ? 46.687 6.032 -12.935 1.00 78.06 408 ARG A C 1
ATOM 3364 O O . ARG A 1 408 ? 46.873 6.955 -13.724 1.00 78.06 408 ARG A O 1
ATOM 3371 N N . LEU A 1 409 ? 46.800 4.752 -13.290 1.00 73.88 409 LEU A N 1
ATOM 3372 C CA . LEU A 1 409 ? 47.134 4.311 -14.647 1.00 73.88 409 LEU A CA 1
ATOM 3373 C C . LEU A 1 409 ? 46.069 4.770 -15.654 1.00 73.88 409 LEU A C 1
ATOM 3375 O O . LEU A 1 409 ? 46.410 5.387 -16.661 1.00 73.88 409 LEU A O 1
ATOM 3379 N N . LYS A 1 410 ? 44.775 4.575 -15.362 1.00 72.31 410 LYS A N 1
ATOM 3380 C CA . LYS A 1 410 ? 43.685 5.071 -16.225 1.00 72.31 410 LYS A CA 1
ATOM 3381 C C . LYS A 1 410 ? 43.718 6.591 -16.411 1.00 72.31 410 LYS A C 1
ATOM 3383 O O . LYS A 1 410 ? 43.452 7.063 -17.512 1.00 72.31 410 LYS A O 1
ATOM 3388 N N . LYS A 1 411 ? 44.044 7.354 -15.362 1.00 72.25 411 LYS A N 1
ATOM 3389 C CA . LYS A 1 411 ? 44.167 8.820 -15.424 1.00 72.25 411 LYS A CA 1
ATOM 3390 C C . LYS A 1 411 ? 45.389 9.243 -16.249 1.00 72.25 411 LYS A C 1
ATOM 3392 O O . LYS A 1 411 ? 45.265 10.149 -17.066 1.00 72.25 411 LYS A O 1
ATOM 3397 N N . LYS A 1 412 ? 46.528 8.554 -16.093 1.00 76.31 412 LYS A N 1
ATOM 3398 C CA . LYS A 1 412 ? 47.784 8.816 -16.822 1.00 76.31 412 LYS A CA 1
ATOM 3399 C C . LYS A 1 412 ? 47.670 8.546 -18.325 1.00 76.31 412 LYS A C 1
ATOM 3401 O O . LYS A 1 412 ? 48.224 9.301 -19.113 1.00 76.31 412 LYS A O 1
ATOM 3406 N N . TYR A 1 413 ? 46.941 7.502 -18.717 1.00 75.62 413 TYR A N 1
ATOM 3407 C CA . TYR A 1 413 ? 46.751 7.126 -20.124 1.00 75.62 413 TYR A CA 1
ATOM 3408 C C . TYR A 1 413 ? 45.424 7.612 -20.714 1.00 75.62 413 TYR A C 1
ATOM 3410 O O . TYR A 1 413 ? 45.009 7.142 -21.774 1.00 75.62 413 TYR A O 1
ATOM 3418 N N . LYS A 1 414 ? 44.731 8.542 -20.043 1.00 70.69 414 LYS A N 1
ATOM 3419 C CA . LYS A 1 414 ? 43.501 9.118 -20.585 1.00 70.69 414 LYS A CA 1
ATOM 3420 C C . LYS A 1 414 ? 43.882 9.935 -21.828 1.00 70.69 414 LYS A C 1
ATOM 3422 O O . LYS A 1 414 ? 44.683 10.861 -21.695 1.00 70.69 414 LYS A O 1
ATOM 3427 N N . PRO A 1 415 ? 43.362 9.608 -23.024 1.00 67.31 415 PRO A N 1
ATOM 3428 C CA . PRO A 1 415 ? 43.699 10.347 -24.232 1.00 67.31 415 PRO A CA 1
ATOM 3429 C C . PRO A 1 415 ? 43.354 11.824 -24.030 1.00 67.31 415 PRO A C 1
ATOM 3431 O O . PRO A 1 415 ? 42.216 12.163 -23.698 1.00 67.31 415 PRO A O 1
ATOM 3434 N N . SER A 1 416 ? 44.350 12.698 -24.174 1.00 70.00 416 SER A N 1
ATOM 3435 C CA . SER A 1 416 ? 44.126 14.136 -24.200 1.00 70.00 416 SER A CA 1
ATOM 3436 C C . SER A 1 416 ? 43.582 14.493 -25.576 1.00 70.00 416 SER A C 1
ATOM 3438 O O . SER A 1 416 ? 44.239 14.339 -26.603 1.00 70.00 416 SER A O 1
ATOM 3440 N N . PHE A 1 417 ? 42.334 14.938 -25.613 1.00 78.81 417 PHE A N 1
ATOM 3441 C CA . PHE A 1 417 ? 41.760 15.457 -26.844 1.00 78.81 417 PHE A CA 1
ATOM 3442 C C . PHE A 1 417 ? 42.284 16.878 -27.056 1.00 78.81 417 PHE A C 1
ATOM 3444 O O . PHE A 1 417 ? 42.411 17.629 -26.092 1.00 78.81 417 PHE A O 1
ATOM 3451 N N . GLN A 1 418 ? 42.625 17.247 -28.290 1.00 83.06 418 GLN A N 1
ATOM 3452 C CA . GLN A 1 418 ? 43.001 18.626 -28.646 1.00 83.06 418 GLN A CA 1
ATOM 3453 C C . GLN A 1 418 ? 41.814 19.409 -29.233 1.00 83.06 418 GLN A C 1
ATOM 3455 O O . GLN A 1 418 ? 41.832 20.636 -29.299 1.00 83.06 418 GLN A O 1
ATOM 3460 N N . ASN A 1 419 ? 40.745 18.708 -29.619 1.00 87.50 419 ASN A N 1
ATOM 3461 C CA . ASN A 1 419 ? 39.598 19.289 -30.307 1.00 87.50 419 ASN A CA 1
ATOM 3462 C C . ASN A 1 419 ? 38.481 19.589 -29.301 1.00 87.50 419 ASN A C 1
ATOM 3464 O O . ASN A 1 419 ? 37.709 18.690 -28.975 1.00 87.50 419 ASN A O 1
ATOM 3468 N N . TYR A 1 420 ? 38.389 20.832 -28.818 1.00 87.62 420 TYR A N 1
ATOM 3469 C CA . TYR A 1 420 ? 37.351 21.247 -27.865 1.00 87.62 420 TYR A CA 1
ATOM 3470 C C . TYR A 1 420 ? 36.298 22.177 -28.478 1.00 87.62 420 TYR A C 1
ATOM 3472 O O . TYR A 1 420 ? 36.605 22.985 -29.360 1.00 87.62 420 TYR A O 1
ATOM 3480 N N . ILE A 1 421 ? 35.074 22.087 -27.958 1.00 87.00 421 ILE A N 1
ATOM 3481 C CA . ILE A 1 421 ? 34.028 23.117 -28.042 1.00 87.00 421 ILE A CA 1
ATOM 3482 C C . ILE A 1 421 ? 33.802 23.638 -26.623 1.00 87.00 421 ILE A C 1
ATOM 3484 O O . ILE A 1 421 ? 33.673 22.828 -25.707 1.00 87.00 421 ILE A O 1
ATOM 3488 N N . ARG A 1 422 ? 33.771 24.961 -26.438 1.00 86.25 422 ARG A N 1
ATOM 3489 C CA . ARG A 1 422 ? 33.429 25.598 -25.158 1.00 86.25 422 ARG A CA 1
ATOM 3490 C C . ARG A 1 422 ? 32.007 26.130 -25.209 1.00 86.25 422 ARG A C 1
ATOM 3492 O O . ARG A 1 422 ? 31.596 26.615 -26.264 1.00 86.25 422 ARG A O 1
ATOM 3499 N N . ARG A 1 423 ? 31.269 26.018 -24.105 1.00 76.75 423 ARG A N 1
ATOM 3500 C CA . ARG A 1 423 ? 29.906 26.542 -23.978 1.00 76.75 423 ARG A CA 1
ATOM 3501 C C . ARG A 1 423 ? 29.622 27.072 -22.583 1.00 76.75 423 ARG A C 1
ATOM 3503 O O . ARG A 1 423 ? 30.093 26.444 -21.639 1.00 76.75 423 ARG A O 1
ATOM 3510 N N . PRO A 1 424 ? 28.812 28.136 -22.455 1.00 70.75 424 PRO A N 1
ATOM 3511 C CA . PRO A 1 424 ? 28.288 28.548 -21.163 1.00 70.75 424 PRO A CA 1
ATOM 3512 C C . PRO A 1 424 ? 27.398 27.445 -20.579 1.00 70.75 424 PRO A C 1
ATOM 3514 O O . PRO A 1 424 ? 26.702 26.729 -21.307 1.00 70.75 424 PRO A O 1
ATOM 3517 N N . ILE A 1 425 ? 27.450 27.286 -19.262 1.00 62.91 425 ILE A N 1
ATOM 3518 C CA . ILE A 1 425 ? 26.699 26.280 -18.515 1.00 62.91 425 ILE A CA 1
ATOM 3519 C C . ILE A 1 425 ? 25.408 26.901 -17.988 1.00 62.91 425 ILE A C 1
ATOM 3521 O O . ILE A 1 425 ? 25.446 27.877 -17.249 1.00 62.91 425 ILE A O 1
ATOM 3525 N N . TYR A 1 426 ? 24.264 26.280 -18.283 1.00 57.66 426 TYR A N 1
ATOM 3526 C CA . TYR A 1 426 ? 22.984 26.649 -17.659 1.00 57.66 426 TYR A CA 1
ATOM 3527 C C . TYR A 1 426 ? 22.695 25.851 -16.373 1.00 57.66 426 TYR A C 1
ATOM 3529 O O . TYR A 1 426 ? 21.932 26.297 -15.520 1.00 57.66 426 TYR A O 1
ATOM 3537 N N . TYR A 1 427 ? 23.331 24.685 -16.197 1.00 56.59 427 TYR A N 1
ATOM 3538 C CA . TYR A 1 427 ? 23.178 23.806 -15.032 1.00 56.59 427 TYR A CA 1
ATOM 3539 C C . TYR A 1 427 ? 24.501 23.666 -14.289 1.00 56.59 427 TYR A C 1
ATOM 3541 O O . TYR A 1 427 ? 25.322 22.817 -14.629 1.00 56.59 427 TYR A O 1
ATOM 3549 N N . LYS A 1 428 ? 24.701 24.521 -13.283 1.00 52.75 428 LYS A N 1
ATOM 3550 C CA . LYS A 1 428 ? 26.022 24.816 -12.721 1.00 52.75 428 LYS A CA 1
ATOM 3551 C C . LYS A 1 428 ? 26.787 23.598 -12.161 1.00 52.75 428 LYS A C 1
ATOM 3553 O O . LYS A 1 428 ? 28.000 23.669 -12.118 1.00 52.75 428 LYS A O 1
ATOM 3558 N N . TYR A 1 429 ? 26.145 22.461 -11.840 1.00 55.22 429 TYR A N 1
ATOM 3559 C CA . TYR A 1 429 ? 26.832 21.318 -11.198 1.00 55.22 429 TYR A CA 1
ATOM 3560 C C . TYR A 1 429 ? 26.288 19.909 -11.519 1.00 55.22 429 TYR A C 1
ATOM 3562 O O . TYR A 1 429 ? 26.451 18.995 -10.717 1.00 55.22 429 TYR A O 1
ATOM 3570 N N . ASP A 1 430 ? 25.632 19.677 -12.664 1.00 70.06 430 ASP A N 1
ATOM 3571 C CA . ASP A 1 430 ? 25.037 18.354 -12.947 1.00 70.06 430 ASP A CA 1
ATOM 3572 C C . ASP A 1 430 ? 25.556 17.731 -14.250 1.00 70.06 430 ASP A C 1
ATOM 3574 O O . ASP A 1 430 ? 25.019 17.929 -15.343 1.00 70.06 430 ASP A O 1
ATOM 3578 N N . TYR A 1 431 ? 26.605 16.917 -14.119 1.00 67.12 431 TYR A N 1
ATOM 3579 C CA . TYR A 1 431 ? 27.228 16.199 -15.232 1.00 67.12 431 TYR A CA 1
ATOM 3580 C C . TYR A 1 431 ? 26.255 15.250 -15.955 1.00 67.12 431 TYR A C 1
ATOM 3582 O O . TYR A 1 431 ? 26.400 15.021 -17.160 1.00 67.12 431 TYR A O 1
ATOM 3590 N N . LYS A 1 432 ? 25.243 14.708 -15.254 1.00 68.94 432 LYS A N 1
ATOM 3591 C CA . LYS A 1 432 ? 24.213 13.848 -15.860 1.00 68.94 432 LYS A CA 1
ATOM 3592 C C . LYS A 1 432 ? 23.271 14.675 -16.728 1.00 68.94 432 LYS A C 1
ATOM 3594 O O . LYS A 1 432 ? 22.987 14.248 -17.844 1.00 68.94 432 LYS A O 1
ATOM 3599 N N . LYS A 1 433 ? 22.857 15.865 -16.280 1.00 70.62 433 LYS A N 1
ATOM 3600 C CA . LYS A 1 433 ? 22.061 16.800 -17.100 1.00 70.62 433 LYS A CA 1
ATOM 3601 C C . LYS A 1 433 ? 22.839 17.313 -18.301 1.00 70.62 433 LYS A C 1
ATOM 3603 O O . LYS A 1 433 ? 22.307 17.283 -19.403 1.00 70.62 433 LYS A O 1
ATOM 3608 N N . ILE A 1 434 ? 24.110 17.676 -18.118 1.00 67.44 434 ILE A N 1
ATOM 3609 C CA . ILE A 1 434 ? 24.984 18.089 -19.226 1.00 67.44 434 ILE A CA 1
ATOM 3610 C C . ILE A 1 434 ? 25.113 16.949 -20.246 1.00 67.44 434 ILE A C 1
ATOM 3612 O O . ILE A 1 434 ? 24.985 17.177 -21.443 1.00 67.44 434 ILE A O 1
ATOM 3616 N N . ARG A 1 435 ? 25.300 15.697 -19.804 1.00 70.31 435 ARG A N 1
ATOM 3617 C CA . ARG A 1 435 ? 25.300 14.544 -20.719 1.00 70.31 435 ARG A CA 1
ATOM 3618 C C . ARG A 1 435 ? 23.952 14.292 -21.386 1.00 70.31 435 ARG A C 1
ATOM 3620 O O . ARG A 1 435 ? 23.956 13.939 -22.558 1.00 70.31 435 ARG A O 1
ATOM 3627 N N . SER A 1 436 ? 22.844 14.427 -20.661 1.00 69.06 436 SER A N 1
ATOM 3628 C CA . SER A 1 436 ? 21.498 14.255 -21.217 1.00 69.06 436 SER A CA 1
ATOM 3629 C C . SER A 1 436 ? 21.247 15.278 -22.317 1.00 69.06 436 SER A C 1
ATOM 3631 O O . SER A 1 436 ? 20.927 14.890 -23.429 1.00 69.06 436 SER A O 1
ATOM 3633 N N . GLN A 1 437 ? 21.537 16.551 -22.047 1.00 66.25 437 GLN A N 1
ATOM 3634 C CA . GLN A 1 437 ? 21.430 17.628 -23.025 1.00 66.25 437 GLN A CA 1
ATOM 3635 C C . GLN A 1 437 ? 22.306 17.364 -24.256 1.00 66.25 437 GLN A C 1
ATOM 3637 O O . GLN A 1 437 ? 21.852 17.501 -25.384 1.00 66.25 437 GLN A O 1
ATOM 3642 N N . LEU A 1 438 ? 23.543 16.894 -24.064 1.00 70.56 438 LEU A N 1
ATOM 3643 C CA . LEU A 1 438 ? 24.397 16.502 -25.188 1.00 70.56 438 LEU A CA 1
ATOM 3644 C C . LEU A 1 438 ? 23.831 15.317 -25.978 1.00 70.56 438 LEU A C 1
ATOM 3646 O O . LEU A 1 438 ? 24.025 15.258 -27.189 1.00 70.56 438 LEU A O 1
ATOM 3650 N N . MET A 1 439 ? 23.147 14.370 -25.332 1.00 69.25 439 MET A N 1
ATOM 3651 C CA . MET A 1 439 ? 22.444 13.300 -26.044 1.00 69.25 439 MET A CA 1
ATOM 3652 C C . MET A 1 439 ? 21.245 13.834 -26.829 1.00 69.25 439 MET A C 1
ATOM 3654 O O . MET A 1 439 ? 21.069 13.412 -27.972 1.00 69.25 439 MET A O 1
ATOM 3658 N N . ASP A 1 440 ? 20.489 14.771 -26.259 1.00 66.50 440 ASP A N 1
ATOM 3659 C CA . ASP A 1 440 ? 19.355 15.436 -26.911 1.00 66.50 440 ASP A CA 1
ATOM 3660 C C . ASP A 1 440 ? 19.820 16.232 -28.148 1.00 66.50 440 ASP A C 1
ATOM 3662 O O . ASP A 1 440 ? 19.205 16.154 -29.210 1.00 66.50 440 ASP A O 1
ATOM 3666 N N . ASP A 1 441 ? 21.005 16.849 -28.077 1.00 60.28 441 ASP A N 1
ATOM 3667 C CA . ASP A 1 441 ? 21.692 17.507 -29.201 1.00 60.28 441 ASP A CA 1
ATOM 3668 C C . ASP A 1 441 ? 22.302 16.508 -30.220 1.00 60.28 441 ASP A C 1
ATOM 3670 O O . ASP A 1 441 ? 23.064 16.876 -31.124 1.00 60.28 441 ASP A O 1
ATOM 3674 N N . ASN A 1 442 ? 22.009 15.207 -30.088 1.00 65.75 442 ASN A N 1
ATOM 3675 C CA . ASN A 1 442 ? 22.582 14.109 -30.873 1.00 65.75 442 ASN A CA 1
ATOM 3676 C C . ASN A 1 442 ? 24.124 14.031 -30.817 1.00 65.75 442 ASN A C 1
ATOM 3678 O O . ASN A 1 442 ? 24.774 13.549 -31.753 1.00 65.75 442 ASN A O 1
ATOM 3682 N N . ILE A 1 443 ? 24.741 14.474 -29.723 1.00 66.88 443 ILE A N 1
ATOM 3683 C CA . ILE A 1 443 ? 26.180 14.364 -29.442 1.00 66.88 443 ILE A CA 1
ATOM 3684 C C . ILE A 1 443 ? 26.411 13.161 -28.528 1.00 66.88 443 ILE A C 1
ATOM 3686 O O . ILE A 1 443 ? 26.727 13.257 -27.345 1.00 66.88 443 ILE A O 1
ATOM 3690 N N . THR A 1 444 ? 26.296 11.973 -29.112 1.00 61.81 444 THR A N 1
ATOM 3691 C CA . THR A 1 444 ? 26.445 10.697 -28.393 1.00 61.81 444 THR A CA 1
ATOM 3692 C C . THR A 1 444 ? 27.903 10.310 -28.118 1.00 61.81 444 THR A C 1
ATOM 3694 O O . THR A 1 444 ? 28.169 9.359 -27.384 1.00 61.81 444 THR A O 1
ATOM 3697 N N . THR A 1 445 ? 28.870 11.044 -28.683 1.00 59.22 445 THR A N 1
ATOM 3698 C CA . THR A 1 445 ? 30.303 10.704 -28.664 1.00 59.22 445 THR A CA 1
ATOM 3699 C C . THR A 1 445 ? 31.178 11.798 -28.045 1.00 59.22 445 THR A C 1
ATOM 3701 O O . THR A 1 445 ? 32.283 12.059 -28.533 1.00 59.22 445 THR A O 1
ATOM 3704 N N . SER A 1 446 ? 30.726 12.486 -26.995 1.00 61.59 446 SER A N 1
ATOM 3705 C CA . SER A 1 446 ? 31.628 13.346 -26.214 1.00 61.59 446 SER A CA 1
ATOM 3706 C C . SER A 1 446 ? 32.641 12.462 -25.477 1.00 61.59 446 SER A C 1
ATOM 3708 O O . SER A 1 446 ? 32.253 11.639 -24.647 1.00 61.59 446 SER A O 1
ATOM 3710 N N . HIS A 1 447 ? 33.934 12.596 -25.781 1.00 70.62 447 HIS A N 1
ATOM 3711 C CA . HIS A 1 447 ? 34.960 11.726 -25.191 1.00 70.62 447 HIS A CA 1
ATOM 3712 C C . HIS A 1 447 ? 35.536 12.301 -23.890 1.00 70.62 447 HIS A C 1
ATOM 3714 O O . HIS A 1 447 ? 36.083 11.572 -23.060 1.00 70.62 447 HIS A O 1
ATOM 3720 N N . GLN A 1 448 ? 35.400 13.612 -23.699 1.00 78.38 448 GLN A N 1
ATOM 3721 C CA . GLN A 1 448 ? 35.790 14.308 -22.484 1.00 78.38 448 GLN A CA 1
ATOM 3722 C C . GLN A 1 448 ? 34.866 15.505 -22.273 1.00 78.38 448 GLN A C 1
ATOM 3724 O O . GLN A 1 448 ? 34.593 16.239 -23.211 1.00 78.38 448 GLN A O 1
ATOM 3729 N N . ILE A 1 449 ? 34.398 15.709 -21.049 1.00 80.19 449 ILE A N 1
ATOM 3730 C CA . ILE A 1 449 ? 33.681 16.919 -20.638 1.00 80.19 449 ILE A CA 1
ATOM 3731 C C . ILE A 1 449 ? 34.473 17.453 -19.448 1.00 80.19 449 ILE A C 1
ATOM 3733 O O . ILE A 1 449 ? 34.733 16.692 -18.514 1.00 80.19 449 ILE A O 1
ATOM 3737 N N . LYS A 1 450 ? 34.927 18.703 -19.525 1.00 82.88 450 LYS A N 1
ATOM 3738 C CA . LYS A 1 450 ? 35.570 19.424 -18.422 1.00 82.88 450 LYS A CA 1
ATOM 3739 C C . LYS A 1 450 ? 34.687 20.609 -18.067 1.00 82.88 450 LYS A C 1
ATOM 3741 O O . LYS A 1 450 ? 34.388 21.403 -18.953 1.00 82.88 450 LYS A O 1
ATOM 3746 N N . ILE A 1 451 ? 34.287 20.708 -16.810 1.00 79.62 451 ILE A N 1
ATOM 3747 C CA . ILE A 1 451 ? 33.589 21.874 -16.273 1.00 79.62 451 ILE A CA 1
ATOM 3748 C C . ILE A 1 451 ? 34.674 22.849 -15.800 1.00 79.62 451 ILE A C 1
ATOM 3750 O O . ILE A 1 451 ? 35.631 22.429 -15.153 1.00 79.62 451 ILE A O 1
ATOM 3754 N N . ASN A 1 452 ? 34.595 24.108 -16.221 1.00 80.19 452 ASN A N 1
ATOM 3755 C CA . ASN A 1 452 ? 35.456 25.184 -15.752 1.00 80.19 452 ASN A CA 1
ATOM 3756 C C . ASN A 1 452 ? 34.614 26.133 -14.898 1.00 80.19 452 ASN A C 1
ATOM 3758 O O . ASN A 1 452 ? 33.999 27.059 -15.427 1.00 80.19 452 ASN A O 1
ATOM 3762 N N . ASP A 1 453 ? 34.608 25.884 -13.590 1.00 74.44 453 ASP A N 1
ATOM 3763 C CA . ASP A 1 453 ? 33.781 26.613 -12.621 1.00 74.44 453 ASP A CA 1
ATOM 3764 C C . ASP A 1 453 ? 34.114 28.107 -12.561 1.00 74.44 453 ASP A C 1
ATOM 3766 O O . ASP A 1 453 ? 33.240 28.929 -12.307 1.00 74.44 453 ASP A O 1
ATOM 3770 N N . ASN A 1 454 ? 35.363 28.478 -12.857 1.00 80.25 454 ASN A N 1
ATOM 3771 C CA . ASN A 1 454 ? 35.802 29.874 -12.817 1.00 80.25 454 ASN A CA 1
ATOM 3772 C C . ASN A 1 454 ? 35.185 30.723 -13.935 1.00 80.25 454 ASN A C 1
ATOM 3774 O O . ASN A 1 454 ? 35.079 31.937 -13.792 1.00 80.25 454 ASN A O 1
ATOM 3778 N N . ASN A 1 455 ? 34.799 30.090 -15.046 1.00 76.88 455 ASN A N 1
ATOM 3779 C CA . ASN A 1 455 ? 34.298 30.781 -16.233 1.00 76.88 455 ASN A CA 1
ATOM 3780 C C . ASN A 1 455 ? 32.842 30.411 -16.557 1.00 76.88 455 ASN A C 1
ATOM 3782 O O . ASN A 1 455 ? 32.354 30.818 -17.605 1.00 76.88 455 ASN A O 1
ATOM 3786 N N . ASP A 1 456 ? 32.177 29.609 -15.714 1.00 74.88 456 ASP A N 1
ATOM 3787 C CA . ASP A 1 456 ? 30.852 29.035 -15.990 1.00 74.88 456 ASP A CA 1
ATOM 3788 C C . ASP A 1 456 ? 30.772 28.376 -17.389 1.00 74.88 456 ASP A C 1
ATOM 3790 O O . ASP A 1 456 ? 29.768 28.465 -18.097 1.00 74.88 456 ASP A O 1
ATOM 3794 N N . GLU A 1 457 ? 31.848 27.690 -17.804 1.00 80.69 457 GLU A N 1
ATOM 3795 C CA . GLU A 1 457 ? 31.985 27.080 -19.135 1.00 80.69 457 GLU A CA 1
ATOM 3796 C C . GLU A 1 457 ? 32.220 25.563 -19.075 1.00 80.69 457 GLU A C 1
ATOM 3798 O O . GLU A 1 457 ? 33.067 25.069 -18.334 1.00 80.69 457 GLU A O 1
ATOM 3803 N N . VAL A 1 458 ? 31.556 24.796 -19.943 1.00 81.88 458 VAL A N 1
ATOM 3804 C CA . VAL A 1 458 ? 31.888 23.392 -20.223 1.00 81.88 458 VAL A CA 1
ATOM 3805 C C . VAL A 1 458 ? 32.740 23.307 -21.487 1.00 81.88 458 VAL A C 1
ATOM 3807 O O . VAL A 1 458 ? 32.368 23.798 -22.551 1.00 81.88 458 VAL A O 1
ATOM 3810 N N . SER A 1 459 ? 33.872 22.608 -21.394 1.00 86.69 459 SER A N 1
ATOM 3811 C CA . SER A 1 459 ? 34.705 22.201 -22.527 1.00 86.69 459 SER A CA 1
ATOM 3812 C C . SER A 1 459 ? 34.436 20.744 -22.912 1.00 86.69 459 SER A C 1
ATOM 3814 O O . SER A 1 459 ? 34.744 19.821 -22.156 1.00 86.69 459 SER A O 1
ATOM 3816 N N . ILE A 1 460 ? 33.921 20.526 -24.121 1.00 86.12 460 ILE A N 1
ATOM 3817 C CA . ILE A 1 460 ? 33.603 19.208 -24.684 1.00 86.12 460 ILE A CA 1
ATOM 3818 C C . ILE A 1 460 ? 34.717 18.805 -25.650 1.00 86.12 460 ILE A C 1
ATOM 3820 O O . ILE A 1 460 ? 34.915 19.453 -26.675 1.00 86.12 460 ILE A O 1
ATOM 3824 N N . GLY A 1 461 ? 35.463 17.755 -25.314 1.00 86.31 461 GLY A N 1
ATOM 3825 C CA . GLY A 1 461 ? 36.567 17.203 -26.096 1.00 86.31 461 GLY A CA 1
ATOM 3826 C C . GLY A 1 461 ? 36.132 16.090 -27.054 1.00 86.31 461 GLY A C 1
ATOM 3827 O O . GLY A 1 461 ? 35.430 15.148 -26.667 1.00 86.31 461 GLY A O 1
ATOM 3828 N N . PHE A 1 462 ? 36.611 16.174 -28.296 1.00 83.62 462 PHE A N 1
ATOM 3829 C CA . PHE A 1 462 ? 36.318 15.253 -29.394 1.00 83.62 462 PHE A CA 1
ATOM 3830 C C . PHE A 1 462 ? 37.577 14.532 -29.894 1.00 83.62 462 PHE A C 1
ATOM 3832 O O . PHE A 1 462 ? 38.671 15.101 -29.956 1.00 83.62 462 PHE A O 1
ATOM 3839 N N . LYS A 1 463 ? 37.407 13.272 -30.315 1.00 81.56 463 LYS A N 1
ATOM 3840 C CA . LYS A 1 463 ? 38.493 12.418 -30.827 1.00 81.56 463 LYS A CA 1
ATOM 3841 C C . LYS A 1 463 ? 39.112 12.917 -32.135 1.00 81.56 463 LYS A C 1
ATOM 3843 O O . LYS A 1 463 ? 40.295 12.696 -32.359 1.00 81.56 463 LYS A O 1
ATOM 3848 N N . SER A 1 464 ? 38.343 13.611 -32.969 1.00 86.25 464 SER A N 1
ATOM 3849 C CA . SER A 1 464 ? 38.808 14.182 -34.235 1.00 86.25 464 SER A CA 1
ATOM 3850 C C . SER A 1 464 ? 38.216 15.572 -34.460 1.00 86.25 464 SER A C 1
ATOM 3852 O O . SER A 1 464 ? 37.184 15.922 -33.879 1.00 86.25 464 SER A O 1
ATOM 3854 N N . ASN A 1 465 ? 38.864 16.361 -35.321 1.00 86.38 465 ASN A N 1
ATOM 3855 C CA . ASN A 1 465 ? 38.353 17.671 -35.718 1.00 86.38 465 ASN A CA 1
ATOM 3856 C C . ASN A 1 465 ? 37.038 17.548 -36.515 1.00 86.38 465 ASN A C 1
ATOM 3858 O O . ASN A 1 465 ? 36.142 18.360 -36.341 1.00 86.38 465 ASN A O 1
ATOM 3862 N N . GLU A 1 466 ? 36.864 16.481 -37.301 1.00 87.38 466 GLU A N 1
ATOM 3863 C CA . GLU A 1 466 ? 35.611 16.207 -38.023 1.00 87.38 466 GLU A CA 1
ATOM 3864 C C . GLU A 1 466 ? 34.412 16.046 -37.070 1.00 87.38 466 GLU A C 1
ATOM 3866 O O . GLU A 1 466 ? 33.354 16.629 -37.298 1.00 87.38 466 GLU A O 1
ATOM 3871 N N . LEU A 1 467 ? 34.580 15.312 -35.960 1.00 80.69 467 LEU A N 1
ATOM 3872 C CA . LEU A 1 467 ? 33.526 15.157 -34.948 1.00 80.69 467 LEU A CA 1
ATOM 3873 C C . LEU A 1 467 ? 33.200 16.481 -34.251 1.00 80.69 467 LEU A C 1
ATOM 3875 O O . LEU A 1 467 ? 32.037 16.737 -33.949 1.00 80.69 467 LEU A O 1
ATOM 3879 N N . LYS A 1 468 ? 34.214 17.323 -34.020 1.00 89.44 468 LYS A N 1
ATOM 3880 C CA . LYS A 1 468 ? 34.041 18.670 -33.468 1.00 89.44 468 LYS A CA 1
ATOM 3881 C C . LYS A 1 468 ? 33.235 19.557 -34.420 1.00 89.44 468 LYS A C 1
ATOM 3883 O O . LYS A 1 468 ? 32.278 20.183 -33.983 1.00 89.44 468 LYS A O 1
ATOM 3888 N N . GLU A 1 469 ? 33.584 19.607 -35.703 1.00 87.50 469 GLU A N 1
ATOM 3889 C CA . GLU A 1 469 ? 32.856 20.439 -36.673 1.00 87.50 469 GLU A CA 1
ATOM 3890 C C . GLU A 1 469 ? 31.427 19.922 -36.903 1.00 87.50 469 GLU A C 1
ATOM 3892 O O . GLU A 1 469 ? 30.480 20.706 -36.913 1.00 87.50 469 GLU A O 1
ATOM 3897 N N . ARG A 1 470 ? 31.226 18.597 -36.950 1.00 81.19 470 ARG A N 1
ATOM 3898 C CA . ARG A 1 470 ? 29.885 17.996 -37.036 1.00 81.19 470 ARG A CA 1
ATOM 3899 C C . ARG A 1 470 ? 29.037 18.291 -35.791 1.00 81.19 470 ARG A C 1
ATOM 3901 O O . ARG A 1 470 ? 27.838 18.511 -35.919 1.00 81.19 470 ARG A O 1
ATOM 3908 N N . ALA A 1 471 ? 29.647 18.328 -34.604 1.00 79.69 471 ALA A N 1
ATOM 3909 C CA . ALA A 1 471 ? 28.974 18.763 -33.384 1.00 79.69 471 ALA A CA 1
ATOM 3910 C C . ALA A 1 471 ? 28.635 20.260 -33.438 1.00 79.69 471 ALA A C 1
ATOM 3912 O O . ALA A 1 471 ? 27.491 20.610 -33.197 1.00 79.69 471 ALA A O 1
ATOM 3913 N N . LYS A 1 472 ? 29.556 21.147 -33.838 1.00 82.69 472 LYS A N 1
ATOM 3914 C CA . LYS A 1 472 ? 29.263 22.589 -33.969 1.00 82.69 472 LYS A CA 1
ATOM 3915 C C . LYS A 1 472 ? 28.038 22.876 -34.840 1.00 82.69 472 LYS A C 1
ATOM 3917 O O . LYS A 1 472 ? 27.222 23.691 -34.434 1.00 82.69 472 LYS A O 1
ATOM 3922 N N . LEU A 1 473 ? 27.899 22.180 -35.972 1.00 80.56 473 LEU A N 1
ATOM 3923 C CA . LEU A 1 473 ? 26.760 22.321 -36.891 1.00 80.56 473 LEU A CA 1
ATOM 3924 C C . LEU A 1 473 ? 25.421 21.868 -36.294 1.00 80.56 473 LEU A C 1
ATOM 3926 O O . LEU A 1 473 ? 24.371 22.326 -36.726 1.00 80.56 473 LEU A O 1
ATOM 3930 N N . ARG A 1 474 ? 25.443 20.953 -35.319 1.00 74.25 474 ARG A N 1
ATOM 3931 C CA . ARG A 1 474 ? 24.235 20.500 -34.609 1.00 74.25 474 ARG A CA 1
ATOM 3932 C C . ARG A 1 474 ? 23.854 21.422 -33.466 1.00 74.25 474 ARG A C 1
ATOM 3934 O O . ARG A 1 474 ? 22.685 21.495 -33.121 1.00 74.25 474 ARG A O 1
ATOM 3941 N N . ILE A 1 475 ? 24.840 22.103 -32.882 1.00 67.62 475 ILE A N 1
ATOM 3942 C CA . ILE A 1 475 ? 24.611 22.980 -31.738 1.00 67.62 475 ILE A CA 1
ATOM 3943 C C . ILE A 1 475 ? 24.442 24.461 -32.147 1.00 67.62 475 ILE A C 1
ATOM 3945 O O . ILE A 1 475 ? 24.265 25.329 -31.287 1.00 67.62 475 ILE A O 1
ATOM 3949 N N . THR A 1 476 ? 24.522 24.793 -33.437 1.00 52.09 476 THR A N 1
ATOM 3950 C CA . THR A 1 476 ? 24.057 26.088 -33.958 1.00 52.09 476 THR A CA 1
ATOM 3951 C C . THR A 1 476 ? 22.525 26.120 -33.934 1.00 52.09 476 THR A C 1
ATOM 3953 O O . THR A 1 476 ? 21.926 25.209 -34.503 1.00 52.09 476 THR A O 1
ATOM 3956 N N . PRO A 1 477 ? 21.875 27.092 -33.266 1.00 52.50 477 PRO A N 1
ATOM 3957 C CA . PRO A 1 477 ? 20.522 26.892 -32.767 1.00 52.50 477 PRO A CA 1
ATOM 3958 C C . PRO A 1 477 ? 19.448 27.556 -33.641 1.00 52.50 477 PRO A C 1
ATOM 3960 O O . PRO A 1 477 ? 19.575 28.729 -33.988 1.00 52.50 477 PRO A O 1
ATOM 3963 N N . ASP A 1 478 ? 18.318 26.867 -33.815 1.00 47.47 478 ASP A N 1
ATOM 3964 C CA . ASP A 1 478 ? 16.996 27.503 -33.732 1.00 47.47 478 ASP A CA 1
ATOM 3965 C C . ASP A 1 478 ? 16.803 27.996 -32.284 1.00 47.47 478 ASP A C 1
ATOM 3967 O O . ASP A 1 478 ? 16.104 27.409 -31.458 1.00 47.47 478 ASP A O 1
ATOM 3971 N N . SER A 1 479 ? 17.502 29.078 -31.932 1.00 47.75 479 SER A N 1
ATOM 3972 C CA . SER A 1 479 ? 17.558 29.664 -30.580 1.00 47.75 479 SER A CA 1
ATOM 3973 C C . SER A 1 479 ? 16.199 30.162 -30.080 1.00 47.75 479 SER A C 1
ATOM 3975 O O . SER A 1 479 ? 16.034 30.442 -28.892 1.00 47.75 479 SER A O 1
ATOM 3977 N N . ILE A 1 480 ? 15.216 30.222 -30.975 1.00 44.84 480 ILE A N 1
ATOM 3978 C CA . ILE A 1 480 ? 13.842 30.630 -30.713 1.00 44.84 480 ILE A CA 1
ATOM 3979 C C . ILE A 1 480 ? 13.070 29.516 -29.986 1.00 44.84 480 ILE A C 1
ATOM 3981 O O . ILE A 1 480 ? 12.388 29.801 -29.004 1.00 44.84 480 ILE A O 1
ATOM 3985 N N . GLU A 1 481 ? 13.218 28.241 -30.359 1.00 48.22 481 GLU A N 1
ATOM 3986 C CA . GLU A 1 481 ? 12.411 27.168 -29.750 1.00 48.22 481 GLU A CA 1
ATOM 3987 C C . GLU A 1 481 ? 12.846 26.834 -28.316 1.00 48.22 481 GLU A C 1
ATOM 3989 O O . GLU A 1 481 ? 12.007 26.612 -27.438 1.00 48.22 481 GLU A O 1
ATOM 3994 N N . HIS A 1 482 ? 14.151 26.879 -28.033 1.00 47.66 482 HIS A N 1
ATOM 3995 C CA . HIS A 1 482 ? 14.665 26.550 -26.700 1.00 47.66 482 HIS A CA 1
ATOM 3996 C C . HIS A 1 482 ? 14.393 27.667 -25.675 1.00 47.66 482 HIS A C 1
ATOM 3998 O O . HIS A 1 482 ? 14.029 27.383 -24.533 1.00 47.66 482 HIS A O 1
ATOM 4004 N N . MET A 1 483 ? 14.478 28.946 -26.076 1.00 46.81 483 MET A N 1
ATOM 4005 C CA . MET A 1 483 ? 14.088 30.062 -25.201 1.00 46.81 483 MET A CA 1
ATOM 4006 C C . MET A 1 483 ? 12.578 30.076 -24.926 1.00 46.81 483 MET A C 1
ATOM 4008 O O . MET A 1 483 ? 12.170 30.317 -23.789 1.00 46.81 483 MET A O 1
ATOM 4012 N N . HIS A 1 484 ? 11.746 29.748 -25.920 1.00 49.75 484 HIS A N 1
ATOM 4013 C CA . HIS A 1 484 ? 10.294 29.666 -25.738 1.00 49.75 484 HIS A CA 1
ATOM 4014 C C . HIS A 1 484 ? 9.893 28.565 -24.744 1.00 49.75 484 HIS A C 1
ATOM 4016 O O . HIS A 1 484 ? 9.003 28.791 -23.924 1.00 49.75 484 HIS A O 1
ATOM 4022 N N . GLY A 1 485 ? 10.588 27.421 -24.743 1.00 47.72 485 GLY A N 1
ATOM 4023 C CA . GLY A 1 485 ? 10.363 26.349 -23.767 1.00 47.72 485 GLY A CA 1
ATOM 4024 C C . GLY A 1 485 ? 10.635 26.778 -22.319 1.00 47.72 485 GLY A C 1
ATOM 4025 O O . GLY A 1 485 ? 9.834 26.500 -21.427 1.00 47.72 485 GLY A O 1
ATOM 4026 N N . HIS A 1 486 ? 11.717 27.520 -22.074 1.00 47.38 486 HIS A N 1
ATOM 4027 C CA . HIS A 1 486 ? 12.075 27.966 -20.722 1.00 47.38 486 HIS A CA 1
ATOM 4028 C C . HIS A 1 486 ? 11.209 29.120 -20.203 1.00 47.38 486 HIS A C 1
ATOM 4030 O O . HIS A 1 486 ? 10.852 29.120 -19.022 1.00 47.38 486 HIS A O 1
ATOM 4036 N N . VAL A 1 487 ? 10.808 30.056 -21.071 1.00 50.28 487 VAL A N 1
ATOM 4037 C CA . VAL A 1 487 ? 9.856 31.122 -20.709 1.00 50.28 487 VAL A CA 1
ATOM 4038 C C . VAL A 1 487 ? 8.489 30.526 -20.348 1.00 50.28 487 VAL A C 1
ATOM 4040 O O . VAL A 1 487 ? 7.875 30.954 -19.370 1.00 50.28 487 VAL A O 1
ATOM 4043 N N . PHE A 1 488 ? 8.047 29.476 -21.051 1.00 48.06 488 PHE A N 1
ATOM 4044 C CA . PHE A 1 488 ? 6.806 28.763 -20.726 1.00 48.06 488 PHE A CA 1
ATOM 4045 C C . PHE A 1 488 ? 6.866 28.011 -19.389 1.00 48.06 488 PHE A C 1
ATOM 4047 O O . PHE A 1 488 ? 5.890 28.023 -18.636 1.00 48.06 488 PHE A O 1
ATOM 4054 N N . ILE A 1 489 ? 8.004 27.390 -19.060 1.00 48.06 489 ILE A N 1
ATOM 4055 C CA . ILE A 1 489 ? 8.178 26.653 -17.797 1.00 48.06 489 ILE A CA 1
ATOM 4056 C C . ILE A 1 489 ? 8.191 27.608 -16.593 1.00 48.06 489 ILE A C 1
ATOM 4058 O O . ILE A 1 489 ? 7.545 27.317 -15.586 1.00 48.06 489 ILE A O 1
ATOM 4062 N N . TYR A 1 490 ? 8.837 28.775 -16.700 1.00 47.09 490 TYR A N 1
ATOM 4063 C CA . TYR A 1 490 ? 8.794 29.789 -15.635 1.00 47.09 490 TYR A CA 1
ATOM 4064 C C . TYR A 1 490 ? 7.384 30.365 -15.423 1.00 47.09 490 TYR A C 1
ATOM 4066 O O . TYR A 1 490 ? 6.990 30.621 -14.285 1.00 47.09 490 TYR A O 1
ATOM 4074 N N . TYR A 1 491 ? 6.587 30.497 -16.489 1.00 48.22 491 TYR A N 1
ATOM 4075 C CA . TYR A 1 491 ? 5.191 30.940 -16.393 1.00 48.22 491 TYR A CA 1
ATOM 4076 C C . TYR A 1 491 ? 4.273 29.913 -15.715 1.00 48.22 491 TYR A C 1
ATOM 4078 O O . TYR A 1 491 ? 3.364 30.293 -14.976 1.00 48.22 491 TYR A O 1
ATOM 4086 N N . HIS A 1 492 ? 4.503 28.615 -15.937 1.00 46.62 492 HIS A N 1
ATOM 4087 C CA . HIS A 1 492 ? 3.626 27.561 -15.419 1.00 46.62 492 HIS A CA 1
ATOM 4088 C C . HIS A 1 492 ? 3.888 27.169 -13.961 1.00 46.62 492 HIS A C 1
ATOM 4090 O O . HIS A 1 492 ? 2.978 26.664 -13.309 1.00 46.62 492 HIS A O 1
ATOM 4096 N N . VAL A 1 493 ? 5.097 27.391 -13.435 1.00 44.12 493 VAL A N 1
ATOM 4097 C CA . VAL A 1 493 ? 5.484 26.846 -12.119 1.00 44.12 493 VAL A CA 1
ATOM 4098 C C . VAL A 1 493 ? 5.319 27.842 -10.957 1.00 44.12 493 VAL A C 1
ATOM 4100 O O . VAL A 1 493 ? 5.370 27.422 -9.806 1.00 44.12 493 VAL A O 1
ATOM 4103 N N . GLY A 1 494 ? 5.024 29.129 -11.194 1.00 45.09 494 GLY A N 1
ATOM 4104 C CA . GLY A 1 494 ? 4.826 30.060 -10.065 1.00 45.09 494 GLY A CA 1
ATOM 4105 C C . GLY A 1 494 ? 3.943 31.289 -10.274 1.00 45.09 494 GLY A C 1
ATOM 4106 O O . GLY A 1 494 ? 3.363 31.770 -9.306 1.00 45.09 494 GLY A O 1
ATOM 4107 N N . PHE A 1 495 ? 3.795 31.808 -11.495 1.00 46.47 495 PHE A N 1
ATOM 4108 C CA . PHE A 1 495 ? 3.259 33.169 -11.663 1.00 46.47 495 PHE A CA 1
ATOM 4109 C C . PHE A 1 495 ? 1.731 33.252 -11.834 1.00 46.47 495 PHE A C 1
ATOM 4111 O O . PHE A 1 495 ? 1.117 34.232 -11.420 1.00 46.47 495 PHE A O 1
ATOM 4118 N N . ILE A 1 496 ? 1.091 32.226 -12.408 1.00 48.97 496 ILE A N 1
ATOM 4119 C CA . ILE A 1 496 ? -0.343 32.275 -12.766 1.00 48.97 496 ILE A CA 1
ATOM 4120 C C . ILE A 1 496 ? -1.263 32.027 -11.559 1.00 48.97 496 ILE A C 1
ATOM 4122 O O . ILE A 1 496 ? -2.421 32.435 -11.566 1.00 48.97 496 ILE A O 1
ATOM 4126 N N . THR A 1 497 ? -0.771 31.400 -10.491 1.00 48.25 497 THR A N 1
ATOM 4127 C CA . THR A 1 497 ? -1.618 31.029 -9.347 1.00 48.25 497 THR A CA 1
ATOM 4128 C C . THR A 1 497 ? -1.678 32.076 -8.232 1.00 48.25 497 THR A C 1
ATOM 4130 O O . THR A 1 497 ? -2.409 31.855 -7.270 1.00 48.25 497 THR A O 1
ATOM 4133 N N . GLN A 1 498 ? -0.931 33.188 -8.319 1.00 51.25 498 GLN A N 1
ATOM 4134 C CA . GLN A 1 498 ? -0.814 34.153 -7.208 1.00 51.25 498 GLN A CA 1
ATOM 4135 C C . GLN A 1 498 ? -0.931 35.648 -7.568 1.00 51.25 498 GLN A C 1
ATOM 4137 O O . GLN A 1 498 ? -0.960 36.460 -6.646 1.00 51.25 498 GLN A O 1
ATOM 4142 N N . HIS A 1 499 ? -1.059 36.046 -8.840 1.00 54.03 499 HIS A N 1
ATOM 4143 C CA . HIS A 1 499 ? -1.094 37.471 -9.212 1.00 54.03 499 HIS A CA 1
ATOM 4144 C C . HIS A 1 499 ? -2.265 37.869 -10.122 1.00 54.03 499 HIS A C 1
ATOM 4146 O O . HIS A 1 499 ? -2.847 37.041 -10.822 1.00 54.03 499 HIS A O 1
ATOM 4152 N N . ASP A 1 500 ? -2.597 39.166 -10.081 1.00 58.41 500 ASP A N 1
ATOM 4153 C CA . ASP A 1 500 ? -3.653 39.825 -10.857 1.00 58.41 500 ASP A CA 1
ATOM 4154 C C . ASP A 1 500 ? -3.485 39.554 -12.362 1.00 58.41 500 ASP A C 1
ATOM 4156 O O . ASP A 1 500 ? -2.410 39.752 -12.939 1.00 58.41 500 ASP A O 1
ATOM 4160 N N . GLN A 1 501 ? -4.567 39.105 -13.003 1.00 58.81 501 GLN A N 1
ATOM 4161 C CA . GLN A 1 501 ? -4.608 38.741 -14.420 1.00 58.81 501 GLN A CA 1
ATOM 4162 C C . GLN A 1 501 ? -4.129 39.884 -15.327 1.00 58.81 501 GLN A C 1
ATOM 4164 O O . GLN A 1 501 ? -3.538 39.625 -16.376 1.00 58.81 501 GLN A O 1
ATOM 4169 N N . ILE A 1 502 ? -4.316 41.141 -14.915 1.00 63.62 502 ILE A N 1
ATOM 4170 C CA . ILE A 1 502 ? -3.884 42.316 -15.681 1.00 63.62 502 ILE A CA 1
ATOM 4171 C C . ILE A 1 502 ? -2.351 42.413 -15.735 1.00 63.62 502 ILE A C 1
ATOM 4173 O O . ILE A 1 502 ? -1.790 42.678 -16.801 1.00 63.62 502 ILE A O 1
ATOM 4177 N N . LEU A 1 503 ? -1.657 42.128 -14.628 1.00 60.97 503 LEU A N 1
ATOM 4178 C CA . LEU A 1 503 ? -0.192 42.169 -14.562 1.00 60.97 503 LEU A CA 1
ATOM 4179 C C . LEU A 1 503 ? 0.428 41.053 -15.416 1.00 60.97 503 LEU A C 1
ATOM 4181 O O . LEU A 1 503 ? 1.393 41.278 -16.147 1.00 60.97 503 LEU A O 1
ATOM 4185 N N . VAL A 1 504 ? -0.180 39.863 -15.391 1.00 61.31 504 VAL A N 1
ATOM 4186 C CA . VAL A 1 504 ? 0.227 38.717 -16.220 1.00 61.31 504 VAL A CA 1
ATOM 4187 C C . VAL A 1 504 ? 0.096 39.051 -17.710 1.00 61.31 504 VAL A C 1
ATOM 4189 O O . VAL A 1 504 ? 1.013 38.778 -18.488 1.00 61.31 504 VAL A O 1
ATOM 4192 N N . ILE A 1 505 ? -0.998 39.705 -18.115 1.00 64.44 505 ILE A N 1
ATOM 4193 C CA . ILE A 1 505 ? -1.213 40.143 -19.503 1.00 64.44 505 ILE A CA 1
ATOM 4194 C C . ILE A 1 505 ? -0.176 41.196 -19.920 1.00 64.44 505 ILE A C 1
ATOM 4196 O O . ILE A 1 505 ? 0.387 41.093 -21.011 1.00 64.44 505 ILE A O 1
ATOM 4200 N N . GLN A 1 506 ? 0.138 42.167 -19.058 1.00 64.31 506 GLN A N 1
ATOM 4201 C CA . GLN A 1 506 ? 1.118 43.219 -19.356 1.00 64.31 506 GLN A CA 1
ATOM 4202 C C . GLN A 1 506 ? 2.552 42.681 -19.480 1.00 64.31 506 GLN A C 1
ATOM 4204 O O . GLN A 1 506 ? 3.273 43.062 -20.407 1.00 64.31 506 GLN A O 1
ATOM 4209 N N . ILE A 1 507 ? 2.964 41.762 -18.598 1.00 63.59 507 ILE A N 1
ATOM 4210 C CA . ILE A 1 507 ? 4.279 41.106 -18.681 1.00 63.59 507 ILE A CA 1
ATOM 4211 C C . ILE A 1 507 ? 4.351 40.245 -19.946 1.00 63.59 507 ILE A C 1
ATOM 4213 O O . ILE A 1 507 ? 5.342 40.305 -20.673 1.00 63.59 507 ILE A O 1
ATOM 4217 N N . THR A 1 508 ? 3.286 39.502 -20.260 1.00 60.03 508 THR A N 1
ATOM 4218 C CA . THR A 1 508 ? 3.217 38.682 -21.479 1.00 60.03 508 THR A CA 1
ATOM 4219 C C . THR A 1 508 ? 3.312 39.550 -22.738 1.00 60.03 508 THR A C 1
ATOM 4221 O O . THR A 1 508 ? 4.087 39.246 -23.641 1.00 60.03 508 THR A O 1
ATOM 4224 N N . GLN A 1 509 ? 2.595 40.676 -22.800 1.00 61.19 509 GLN A N 1
ATOM 4225 C CA . GLN A 1 509 ? 2.657 41.600 -23.939 1.00 61.19 509 GLN A CA 1
ATOM 4226 C C . GLN A 1 509 ? 4.035 42.255 -24.102 1.00 61.19 509 GLN A C 1
ATOM 4228 O O . GLN A 1 509 ? 4.511 42.388 -25.233 1.00 61.19 509 GLN A O 1
ATOM 4233 N N . ARG A 1 510 ? 4.712 42.618 -23.004 1.00 60.72 510 ARG A N 1
ATOM 4234 C CA . ARG A 1 510 ? 6.097 43.117 -23.055 1.00 60.72 510 ARG A CA 1
ATOM 4235 C C . ARG A 1 510 ? 7.060 42.043 -23.557 1.00 60.72 510 ARG A C 1
ATOM 4237 O O . ARG A 1 510 ? 7.796 42.298 -24.501 1.00 60.72 510 ARG A O 1
ATOM 4244 N N . LEU A 1 511 ? 6.985 40.822 -23.028 1.00 55.56 511 LEU A N 1
ATOM 4245 C CA . LEU A 1 511 ? 7.859 39.720 -23.449 1.00 55.56 511 LEU A CA 1
ATOM 4246 C C . LEU A 1 511 ? 7.624 39.274 -24.897 1.00 55.56 511 LEU A C 1
ATOM 4248 O O . LEU A 1 511 ? 8.552 38.795 -25.536 1.00 55.56 511 LEU A O 1
ATOM 4252 N N . LEU A 1 512 ? 6.417 39.447 -25.440 1.00 56.59 512 LEU A N 1
ATOM 4253 C CA . LEU A 1 512 ? 6.121 39.155 -26.848 1.00 56.59 512 LEU A CA 1
ATOM 4254 C C . LEU A 1 512 ? 6.550 40.281 -27.806 1.00 56.59 512 LEU A C 1
ATOM 4256 O O . LEU A 1 512 ? 6.698 40.044 -29.007 1.00 56.59 512 LEU A O 1
ATOM 4260 N N . THR A 1 513 ? 6.754 41.502 -27.307 1.00 54.59 513 THR A N 1
ATOM 4261 C CA . THR A 1 513 ? 7.184 42.654 -28.120 1.00 54.59 513 THR A CA 1
ATOM 4262 C C . THR A 1 513 ? 8.700 42.862 -28.105 1.00 54.59 513 THR A C 1
ATOM 4264 O O . THR A 1 513 ? 9.250 43.289 -29.120 1.00 54.59 513 THR A O 1
ATOM 4267 N N . THR A 1 514 ? 9.406 42.469 -27.037 1.00 53.19 514 THR A N 1
ATOM 4268 C CA . THR A 1 514 ? 10.881 42.534 -26.957 1.00 53.19 514 THR A CA 1
ATOM 4269 C C . THR A 1 514 ? 11.604 41.759 -28.078 1.00 53.19 514 THR A C 1
ATOM 4271 O O . THR A 1 514 ? 12.528 42.318 -28.667 1.00 53.19 514 THR A O 1
ATOM 4274 N N . PRO A 1 515 ? 11.177 40.544 -28.483 1.00 48.91 515 PRO A N 1
ATOM 4275 C CA . PRO A 1 515 ? 11.796 39.823 -29.596 1.00 48.91 515 PRO A CA 1
ATOM 4276 C C . PRO A 1 515 ? 11.568 40.506 -30.949 1.00 48.91 515 PRO A C 1
ATOM 4278 O O . PRO A 1 515 ? 12.444 40.472 -31.806 1.00 48.91 515 PRO A O 1
ATOM 4281 N N . LYS A 1 516 ? 10.419 41.175 -31.144 1.00 47.53 516 LYS A N 1
ATOM 4282 C CA . LYS A 1 516 ? 10.142 41.940 -32.373 1.00 47.53 516 LYS A CA 1
ATOM 4283 C C . LYS A 1 516 ? 11.065 43.152 -32.510 1.00 47.53 516 LYS A C 1
ATOM 4285 O O . LYS A 1 516 ? 11.553 43.403 -33.605 1.00 47.53 516 LYS A O 1
ATOM 4290 N N . LEU A 1 517 ? 11.349 43.849 -31.407 1.00 45.72 517 LEU A N 1
ATOM 4291 C CA . LEU A 1 517 ? 12.322 44.949 -31.376 1.00 45.72 517 LEU A CA 1
ATOM 4292 C C . LEU A 1 517 ? 13.754 44.459 -31.632 1.00 45.72 517 LEU A C 1
ATOM 4294 O O . LEU A 1 517 ? 14.492 45.103 -32.370 1.00 45.72 517 LEU A O 1
ATOM 4298 N N . TYR A 1 518 ? 14.112 43.287 -31.100 1.00 42.53 518 TYR A N 1
ATOM 4299 C CA . TYR A 1 518 ? 15.421 42.668 -31.322 1.00 42.53 518 TYR A CA 1
ATOM 4300 C C . TYR A 1 518 ? 15.636 42.265 -32.790 1.00 42.53 518 TYR A C 1
ATOM 4302 O O . TYR A 1 518 ? 16.693 42.516 -33.359 1.00 42.53 518 TYR A O 1
ATOM 4310 N N . ILE A 1 519 ? 14.610 41.698 -33.437 1.00 46.62 519 ILE A N 1
ATOM 4311 C CA . ILE A 1 519 ? 14.646 41.347 -34.866 1.00 46.62 519 ILE A CA 1
ATOM 4312 C C . ILE A 1 519 ? 14.745 42.606 -35.737 1.00 46.62 519 ILE A C 1
ATOM 4314 O O . ILE A 1 519 ? 15.479 42.609 -36.720 1.00 46.62 519 ILE A O 1
ATOM 4318 N N . GLN A 1 520 ? 14.058 43.686 -35.365 1.00 41.38 520 GLN A N 1
ATOM 4319 C CA . GLN A 1 520 ? 14.093 44.942 -36.114 1.00 41.38 520 GLN A CA 1
ATOM 4320 C C . GLN A 1 520 ? 15.469 45.630 -36.019 1.00 41.38 520 GLN A C 1
ATOM 4322 O O . GLN A 1 520 ? 15.997 46.067 -37.032 1.00 41.38 520 GLN A O 1
ATOM 4327 N N . GLN A 1 521 ? 16.114 45.607 -34.848 1.00 42.22 521 GLN A N 1
ATOM 4328 C CA . GLN A 1 521 ? 17.478 46.127 -34.665 1.00 42.22 521 GLN A CA 1
ATOM 4329 C C . GLN A 1 521 ? 18.563 45.253 -35.318 1.00 42.22 521 GLN A C 1
ATOM 4331 O O . GLN A 1 521 ? 19.572 45.772 -35.786 1.00 42.22 521 GLN A O 1
ATOM 4336 N N . PHE A 1 522 ? 18.358 43.934 -35.391 1.00 40.28 522 PHE A N 1
ATOM 4337 C CA . PHE A 1 522 ? 19.288 43.015 -36.054 1.00 40.28 522 PHE A CA 1
ATOM 4338 C C . PHE A 1 522 ? 19.262 43.152 -37.587 1.00 40.28 522 PHE A C 1
ATOM 4340 O O . PHE A 1 522 ? 20.287 42.979 -38.244 1.00 40.28 522 PHE A O 1
ATOM 4347 N N . VAL A 1 523 ? 18.103 43.490 -38.162 1.00 45.47 523 VAL A N 1
ATOM 4348 C CA . VAL A 1 523 ? 17.943 43.747 -39.605 1.00 45.47 523 VAL A CA 1
ATOM 4349 C C . VAL A 1 523 ? 18.568 45.087 -40.023 1.00 45.47 523 VAL A C 1
ATOM 4351 O O . VAL A 1 523 ? 19.075 45.188 -41.138 1.00 45.47 523 VAL A O 1
ATOM 4354 N N . ASP A 1 524 ? 18.627 46.070 -39.120 1.00 40.81 524 ASP A N 1
ATOM 4355 C CA . ASP A 1 524 ? 19.170 47.408 -39.401 1.00 40.81 524 ASP A CA 1
ATOM 4356 C C . ASP A 1 524 ? 20.707 47.514 -39.264 1.00 40.81 524 ASP A C 1
ATOM 4358 O O . ASP A 1 524 ? 21.287 48.582 -39.463 1.00 40.81 524 ASP A O 1
ATOM 4362 N N . GLY A 1 525 ? 21.401 46.401 -38.994 1.00 40.56 525 GLY A N 1
ATOM 4363 C CA . GLY A 1 525 ? 22.851 46.287 -39.194 1.00 40.56 525 GLY A CA 1
ATOM 4364 C C . GLY A 1 525 ? 23.729 47.137 -38.267 1.00 40.56 525 GLY A C 1
ATOM 4365 O O . GLY A 1 525 ? 24.840 47.512 -38.652 1.00 40.56 525 GLY A O 1
ATOM 4366 N N . THR A 1 526 ? 23.281 47.450 -37.052 1.00 39.47 526 THR A N 1
ATOM 4367 C CA . THR A 1 526 ? 24.105 48.156 -36.062 1.00 39.47 526 THR A CA 1
ATOM 4368 C C . THR A 1 526 ? 25.074 47.210 -35.343 1.00 39.47 526 THR A C 1
ATOM 4370 O O . THR A 1 526 ? 24.727 46.114 -34.906 1.00 39.47 526 THR A O 1
ATOM 4373 N N . ASN A 1 527 ? 26.340 47.634 -35.254 1.00 40.97 527 ASN A N 1
ATOM 4374 C CA . ASN A 1 527 ? 27.442 46.854 -34.687 1.00 40.97 527 ASN A CA 1
ATOM 4375 C C . ASN A 1 527 ? 27.252 46.573 -33.186 1.00 40.97 527 ASN A C 1
ATOM 4377 O O . ASN A 1 527 ? 26.977 47.472 -32.393 1.00 40.97 527 ASN A O 1
ATOM 4381 N N . LEU A 1 528 ? 27.481 45.312 -32.816 1.00 45.66 528 LEU A N 1
ATOM 4382 C CA . LEU A 1 528 ? 27.453 44.767 -31.461 1.00 45.66 528 LEU A CA 1
ATOM 4383 C C . LEU A 1 528 ? 28.464 45.458 -30.536 1.00 45.66 528 LEU A C 1
ATOM 4385 O O . LEU A 1 528 ? 29.657 45.170 -30.603 1.00 45.66 528 LEU A O 1
ATOM 4389 N N . ASN A 1 529 ? 27.974 46.300 -29.624 1.00 42.41 529 ASN A N 1
ATOM 4390 C CA . ASN A 1 529 ? 28.644 46.552 -28.343 1.00 42.41 529 ASN A CA 1
ATOM 4391 C C . ASN A 1 529 ? 27.690 46.956 -27.195 1.00 42.41 529 ASN A C 1
ATOM 4393 O O . ASN A 1 529 ? 28.089 47.656 -26.275 1.00 42.41 529 ASN A O 1
ATOM 4397 N N . GLU A 1 530 ? 26.431 46.497 -27.214 1.00 40.78 530 GLU A N 1
ATOM 4398 C CA . GLU A 1 530 ? 25.424 46.844 -26.185 1.00 40.78 530 GLU A CA 1
ATOM 4399 C C . GLU A 1 530 ? 24.838 45.631 -25.442 1.00 40.78 530 GLU A C 1
ATOM 4401 O O . GLU A 1 530 ? 23.778 45.705 -24.821 1.00 40.78 530 GLU A O 1
ATOM 4406 N N . CYS A 1 531 ? 25.541 44.495 -25.439 1.00 36.22 531 CYS A N 1
ATOM 4407 C CA . CYS A 1 531 ? 25.119 43.343 -24.635 1.00 36.22 531 CYS A CA 1
ATOM 4408 C C . CYS A 1 531 ? 25.310 43.575 -23.114 1.00 36.22 531 CYS A C 1
ATOM 4410 O O . CYS A 1 531 ? 24.663 42.903 -22.312 1.00 36.22 531 CYS A O 1
ATOM 4412 N N . GLU A 1 532 ? 26.125 44.560 -22.709 1.00 37.09 532 GLU A N 1
ATOM 4413 C CA . GLU A 1 532 ? 26.299 44.981 -21.304 1.00 37.09 532 GLU A CA 1
ATOM 4414 C C . GLU A 1 532 ? 25.140 45.849 -20.773 1.00 37.09 532 GLU A C 1
ATOM 4416 O O . GLU A 1 532 ? 24.836 45.826 -19.575 1.00 37.09 532 GLU A O 1
ATOM 4421 N N . THR A 1 533 ? 24.422 46.566 -21.643 1.00 37.34 533 THR A N 1
ATOM 4422 C CA . THR A 1 533 ? 23.336 47.471 -21.226 1.00 37.34 533 THR A CA 1
ATOM 4423 C C . THR A 1 533 ? 22.087 46.704 -20.772 1.00 37.34 533 THR A C 1
ATOM 4425 O O . THR A 1 533 ? 21.375 47.130 -19.863 1.00 37.34 533 THR A O 1
ATOM 4428 N N . MET A 1 534 ? 21.831 45.518 -21.336 1.00 35.84 534 MET A N 1
ATOM 4429 C CA . MET A 1 534 ? 20.670 44.700 -20.959 1.00 35.84 534 MET A CA 1
ATOM 4430 C C . MET A 1 534 ? 20.856 43.912 -19.656 1.00 35.84 534 MET A C 1
ATOM 4432 O O . MET A 1 534 ? 19.876 43.693 -18.942 1.00 35.84 534 MET A O 1
ATOM 4436 N N . GLN A 1 535 ? 22.084 43.520 -19.301 1.00 39.81 535 GLN A N 1
ATOM 4437 C CA . GLN A 1 535 ? 22.348 42.844 -18.022 1.00 39.81 535 GLN A CA 1
ATOM 4438 C C . GLN A 1 535 ? 22.261 43.798 -16.822 1.00 39.81 535 GLN A C 1
ATOM 4440 O O . GLN A 1 535 ? 21.941 43.360 -15.719 1.00 39.81 535 GLN A O 1
ATOM 4445 N N . THR A 1 536 ? 22.471 45.099 -17.033 1.00 38.72 536 THR A N 1
ATOM 4446 C CA . THR A 1 536 ? 22.415 46.115 -15.970 1.00 38.72 536 THR A CA 1
ATOM 4447 C C . THR A 1 536 ? 21.035 46.761 -15.801 1.00 38.72 536 THR A C 1
ATOM 4449 O O . THR A 1 536 ? 20.712 47.204 -14.701 1.00 38.72 536 THR A O 1
ATOM 4452 N N . GLN A 1 537 ? 20.171 46.774 -16.827 1.00 36.50 537 GLN A N 1
ATOM 4453 C CA . GLN A 1 537 ? 18.842 47.407 -16.733 1.00 36.50 537 GLN A CA 1
ATOM 4454 C C . GLN A 1 537 ? 17.686 46.463 -16.360 1.00 36.50 537 GLN A C 1
ATOM 4456 O O . GLN A 1 537 ? 16.697 46.920 -15.777 1.00 36.50 537 GLN A O 1
ATOM 4461 N N . LEU A 1 538 ? 17.799 45.152 -16.607 1.00 36.09 538 LEU A N 1
ATOM 4462 C CA . LEU A 1 538 ? 16.766 44.193 -16.184 1.00 36.09 538 LEU A CA 1
ATOM 4463 C C . LEU A 1 538 ? 16.557 44.161 -14.652 1.00 36.09 538 LEU A C 1
ATOM 4465 O O . LEU A 1 538 ? 15.402 44.163 -14.228 1.00 36.09 538 LEU A O 1
ATOM 4469 N N . PRO A 1 539 ? 17.610 44.209 -13.808 1.00 36.16 539 PRO A N 1
ATOM 4470 C CA . PRO A 1 539 ? 17.441 44.259 -12.353 1.00 36.16 539 PRO A CA 1
ATOM 4471 C C . PRO A 1 539 ? 16.844 45.586 -11.857 1.00 36.16 539 PRO A C 1
ATOM 4473 O O . PRO A 1 539 ? 16.032 45.593 -10.936 1.00 36.16 539 PRO A O 1
ATOM 4476 N N . ASN A 1 540 ? 17.176 46.712 -12.500 1.00 32.50 540 ASN A N 1
ATOM 4477 C CA . ASN A 1 540 ? 16.710 48.040 -12.075 1.00 32.50 540 ASN A CA 1
ATOM 4478 C C . ASN A 1 540 ? 15.225 48.289 -12.374 1.00 32.50 540 ASN A C 1
ATOM 4480 O O . ASN A 1 540 ? 14.586 49.092 -11.699 1.00 32.50 540 ASN A O 1
ATOM 4484 N N . THR A 1 541 ? 14.648 47.569 -13.340 1.00 39.50 541 THR A N 1
ATOM 4485 C CA . THR A 1 541 ? 13.217 47.689 -13.665 1.00 39.50 541 THR A CA 1
ATOM 4486 C C . THR A 1 541 ? 12.331 46.928 -12.666 1.00 39.50 541 THR A C 1
ATOM 4488 O O . THR A 1 541 ? 11.161 47.263 -12.508 1.00 39.50 541 THR A O 1
ATOM 4491 N N . PHE A 1 542 ? 12.889 45.944 -11.950 1.00 38.00 542 PHE A N 1
ATOM 4492 C CA . PHE A 1 542 ? 12.193 45.184 -10.903 1.00 38.00 542 PHE A CA 1
ATOM 4493 C C . PHE A 1 542 ? 12.266 45.829 -9.510 1.00 38.00 542 PHE A C 1
ATOM 4495 O O . PHE A 1 542 ? 11.553 45.393 -8.617 1.00 38.00 542 PHE A O 1
ATOM 4502 N N . HIS A 1 543 ? 13.089 46.866 -9.311 1.00 34.19 543 HIS A N 1
ATOM 4503 C CA . HIS A 1 543 ? 13.182 47.579 -8.028 1.00 34.19 543 HIS A CA 1
ATOM 4504 C C . HIS A 1 543 ? 12.243 48.794 -7.899 1.00 34.19 543 HIS A C 1
ATOM 4506 O O . HIS A 1 543 ? 12.171 49.387 -6.824 1.00 34.19 543 HIS A O 1
ATOM 4512 N N . HIS A 1 544 ? 11.504 49.153 -8.955 1.00 36.88 544 HIS A N 1
ATOM 4513 C CA . HIS A 1 544 ? 10.559 50.282 -8.962 1.00 36.88 544 HIS A CA 1
ATOM 4514 C C . HIS A 1 544 ? 9.109 49.905 -9.340 1.00 36.88 544 HIS A C 1
ATOM 4516 O O . HIS A 1 544 ? 8.304 50.789 -9.632 1.00 36.88 544 HIS A O 1
ATOM 4522 N N . LEU A 1 545 ? 8.770 48.614 -9.300 1.00 36.91 545 LEU A N 1
ATOM 4523 C CA . LEU A 1 545 ? 7.407 48.063 -9.350 1.00 36.91 545 LEU A CA 1
ATOM 4524 C C . LEU A 1 545 ? 7.175 47.246 -8.079 1.00 36.91 545 LEU A C 1
ATOM 4526 O O . LEU A 1 545 ? 6.021 47.245 -7.600 1.00 36.91 545 LEU A O 1
#